Protein 2OPK (pdb70)

B-factor: mean 24.54, std 9.8, range [2.0, 74.23]

Nearest PDB structures (foldseek):
  2opk-assembly2_C  TM=1.002E+00  e=4.837E-19  Cupriavidus pinatubonensis JMP134
  3h8u-assembly1_A  TM=7.681E-01  e=1.129E-04  Klebsiella pneumoniae subsp. pneumoniae MGH 78578
  3h8u-assembly1_B  TM=7.633E-01  e=1.394E-04  Klebsiella pneumoniae subsp. pneumoniae MGH 78578
  7x85-assembly2_C  TM=7.914E-01  e=3.599E-04  Gallus gallus
  5fq0-assembly2_D  TM=7.559E-01  e=2.125E-04  Halomonas sp.

Radius of gyration: 23.21 Å; Cα contacts (8 Å, |Δi|>4): 1175; chains: 4; bounding box: 62×48×64 Å

Organism: Cupriavidus pinatubonensis (strain JMP 134 / LMG 1197) (NCBI:txid264198)

Sequence (429 aa):
DPKHGNLFADVPVGAPDEIFQPLLERKGLKIERIISNGQASSPPGFWYDSPQDEWVVVSGSAGIECEGDTAPRVRPGDWLHVPAHCRHRRVAWTDGGEPTVWLAVHCDADPKHGNLFADVPVGAPDEIFQPLLERKGLKIERIIISNGQASPPGFWYDSPQDEWVVVSGSAGIECEGDTAPRVRPGDWLHVPAHCCRHRVAWTDGGEPTVWLAVHCDAAPKHGNLFADVPVGAPDEIFQPLLERKGLKIERIISNGQASPPGFWYDSPQDEWVVVSGSAGIECEGDTAPRVRPGDWLHVPAHCRHRRVAWTDGGEPTVWLAVHCDADPKHGNLFADVPVGAPDEIFQPLLERKGLKIERIISNGQASPPGFWYDSPQDEWVVVSGSAGIECEGDTAPRVRPGDWLHVPAHCCRHRVAWTDGGEPTVWLAVHCDAA

Solvent-accessible surface area: 19083 Å² total

Foldseek 3Di:
DDDDDDLPPPQDAPDVDKDKAWPDDDVQKTKIKIKDQKDWFPPPDKDAAQWKKKKFQQFKWFKDWPPDPGTDIGHPDIDIQHHGGIMITHITHNPTMTMMIMMTGHD/DDDDDDLPPPADAPDPDKDKDWDDDDVQKTKIKIKDQKDWFDPPDKDAAQWKKKKWQQFWFWKDWPPDPDTDIGHPDMDIGAHGTIMITPITHNPTMTMMIMMTGHSD/DDDDDLPPPADAPDPDKDWAWPDDDVQKTKIKIKDQKDWADPPDKDAAQWKKKKWQQWWWWKDWPPDPGTDIGHPDMDIQHHRGIMITHITHNPTMTMMIMMTGHD/DDDDDDLPPPQDAPDPDKDWAWPDDDVQKTKIKIKDQKDWFPPPDKDAAQWKKKKWQAFKWFKAWPPDPGTDIGHPDIDIQAHGTIMITPITHNPTMTIMIMMTGHGD

InterPro domains:
  IPR011051 RmlC-like cupin domain superfamily [SSF51182] (7-109)
  IPR013096 Cupin 2, conserved barrel [PF07883] (50-106)
  IPR014710 RmlC-like jelly roll fold [G3DSA:2.60.120.10] (18-111)

Secondary structure (DSSP, 8-state):
--EEEETTSS--TT-SS-EEEEEEEETTEEEEEEEESS--PPTT--B--SSEEE---BS-EEEEETT-SS-B--TTEEEEE-TT--EEEEEE-SSS-EEEEEEEE--/--EEEETTTT--TT-SS-EEEEEEEETTEEEEEEEESS--PPTT--B--SSEEE---BS-EEEEETTSSS-B--TTEEEEE-TT--EEEEEE-SSS-EEEEEEEE---/--EEETTSS--TT-SS-EEEEEEEETTEEEEEEEESS--PPTT--B--SSEEE---BS-EEEEETT-SS-B--TTEEEEE-TT--EEEEEE-SSS-EEEEEEEE--/--EEEETTTT--TT-SS-EEEEEEEETTEEEEEEEESS--PPTT--B--SSEEE---BS-EEEEETT-SS-B--TTEEEEE-TT--EEEEEE-SSS-EEEEEEEE---

Structure (mmCIF, N/CA/C/O backbone):
data_2OPK
#
_entry.id   2OPK
#
_cell.length_a   75.580
_cell.length_b   75.580
_cell.length_c   198.870
_cell.angle_alpha   90.000
_cell.angle_beta   90.000
_cell.angle_gamma   90.000
#
_symmetry.space_group_name_H-M   'P 43 21 2'
#
loop_
_entity.id
_entity.type
_entity.pdbx_description
1 polymer 'Hypothetical protein'
2 non-polymer 'UNKNOWN LIGAND'
3 non-polymer GLYCEROL
4 non-polymer 'CHLORIDE ION'
5 water water
#
loop_
_atom_site.group_PDB
_atom_site.id
_atom_site.type_symbol
_atom_site.label_atom_id
_atom_site.label_alt_id
_atom_site.label_comp_id
_atom_site.label_asym_id
_atom_site.label_entity_id
_atom_site.label_seq_id
_atom_site.pdbx_PDB_ins_code
_atom_site.Cartn_x
_atom_site.Cartn_y
_atom_site.Cartn_z
_atom_site.occupancy
_atom_site.B_iso_or_equiv
_atom_site.auth_seq_id
_atom_site.auth_comp_id
_atom_site.auth_asym_id
_atom_site.auth_atom_id
_atom_site.pdbx_PDB_model_num
ATOM 6 N N . ASP A 1 3 ? -1.964 -3.942 72.690 1.00 54.02 2 ASP A N 1
ATOM 7 C CA . ASP A 1 3 ? -0.555 -4.239 73.058 1.00 51.64 2 ASP A CA 1
ATOM 8 C C . ASP A 1 3 ? 0.418 -3.539 72.099 1.00 46.89 2 ASP A C 1
ATOM 9 O O . ASP A 1 3 ? 0.107 -3.392 70.917 1.00 43.02 2 ASP A O 1
ATOM 14 N N . PRO A 1 4 ? 1.606 -3.128 72.592 1.00 44.15 3 PRO A N 1
ATOM 15 C CA . PRO A 1 4 ? 2.577 -2.514 71.669 1.00 41.46 3 PRO A CA 1
ATOM 16 C C . PRO A 1 4 ? 3.271 -3.521 70.718 1.00 38.77 3 PRO A C 1
ATOM 17 O O . PRO A 1 4 ? 3.408 -4.683 71.058 1.00 38.46 3 PRO A O 1
ATOM 21 N N . LYS A 1 5 ? 3.652 -3.060 69.531 1.00 34.75 4 LYS A N 1
ATOM 22 C CA . LYS A 1 5 ? 4.482 -3.831 68.609 1.00 33.32 4 LYS A CA 1
ATOM 23 C C . LYS A 1 5 ? 5.772 -3.066 68.266 1.00 27.96 4 LYS A C 1
ATOM 24 O O . LYS A 1 5 ? 5.835 -1.852 68.330 1.00 21.59 4 LYS A O 1
ATOM 30 N N . HIS A 1 6 ? 6.785 -3.812 67.859 1.00 26.40 5 HIS A N 1
ATOM 31 C CA . HIS A 1 6 ? 8.083 -3.272 67.509 1.00 25.93 5 HIS A CA 1
ATOM 32 C C . HIS A 1 6 ? 8.656 -3.931 66.247 1.00 22.18 5 HIS A C 1
ATOM 33 O O . HIS A 1 6 ? 8.260 -5.017 65.839 1.00 21.61 5 HIS A O 1
ATOM 40 N N . GLY A 1 7 ? 9.588 -3.255 65.621 1.00 18.10 6 GLY A N 1
ATOM 41 C CA . GLY A 1 7 ? 10.270 -3.823 64.504 1.00 19.22 6 GLY A CA 1
ATOM 42 C C . GLY A 1 7 ? 11.520 -3.041 64.208 1.00 18.31 6 GLY A C 1
ATOM 43 O O . GLY A 1 7 ? 11.871 -2.118 64.952 1.00 16.10 6 GLY A O 1
ATOM 44 N N . ASN A 1 8 ? 12.178 -3.435 63.121 1.00 15.05 7 ASN A N 1
ATOM 45 C CA . ASN A 1 8 ? 13.384 -2.819 62.646 1.00 16.61 7 ASN A CA 1
ATOM 46 C C . ASN A 1 8 ? 13.254 -2.671 61.133 1.00 15.88 7 ASN A C 1
ATOM 47 O O . ASN A 1 8 ? 12.947 -3.650 60.444 1.00 19.01 7 ASN A O 1
ATOM 52 N N . LEU A 1 9 ? 13.467 -1.456 60.630 1.00 17.23 8 LEU A N 1
ATOM 53 C CA . LEU A 1 9 ? 13.318 -1.166 59.204 1.00 17.80 8 LEU A CA 1
ATOM 54 C C . LEU A 1 9 ? 14.382 -1.836 58.359 1.00 17.00 8 LEU A C 1
ATOM 55 O O . LEU A 1 9 ? 14.234 -1.917 57.150 1.00 14.21 8 LEU A O 1
ATOM 60 N N . PHE A 1 10 ? 15.474 -2.274 58.988 1.00 16.85 9 PHE A N 1
ATOM 61 C CA . PHE A 1 10 ? 16.536 -2.989 58.290 1.00 17.81 9 PHE A CA 1
ATOM 62 C C . PHE A 1 10 ? 16.432 -4.504 58.348 1.00 16.96 9 PHE A C 1
ATOM 63 O O . PHE A 1 10 ? 17.260 -5.180 57.776 1.00 18.47 9 PHE A O 1
ATOM 71 N N . ALA A 1 11 ? 15.389 -5.018 58.979 1.00 17.36 10 ALA A N 1
ATOM 72 C CA . ALA A 1 11 ? 15.148 -6.450 59.060 1.00 18.13 10 ALA A CA 1
ATOM 73 C C . ALA A 1 11 ? 14.295 -6.909 57.891 1.00 18.68 10 ALA A C 1
ATOM 74 O O . ALA A 1 11 ? 13.406 -6.206 57.458 1.00 17.90 10 ALA A O 1
ATOM 76 N N . ASP A 1 12 ? 14.555 -8.120 57.408 1.00 19.41 11 ASP A N 1
ATOM 77 C CA . ASP A 1 12 ? 13.801 -8.701 56.305 1.00 19.33 11 ASP A CA 1
ATOM 78 C C . ASP A 1 12 ? 13.739 -7.793 55.086 1.00 16.51 11 ASP A C 1
ATOM 79 O O . ASP A 1 12 ? 12.700 -7.599 54.502 1.00 18.06 11 ASP A O 1
ATOM 84 N N . VAL A 1 13 ? 14.868 -7.253 54.705 1.00 16.86 12 VAL A N 1
ATOM 85 C CA . VAL A 1 13 ? 15.003 -6.471 53.473 1.00 20.08 12 VAL A CA 1
ATOM 86 C C . VAL A 1 13 ? 15.315 -7.380 52.270 1.00 22.81 12 VAL A C 1
ATOM 87 O O . VAL A 1 13 ? 16.427 -7.934 52.136 1.00 24.37 12 VAL A O 1
ATOM 91 N N . PRO A 1 14 ? 14.359 -7.530 51.367 1.00 24.43 13 PRO A N 1
ATOM 92 C CA . PRO A 1 14 ? 14.690 -8.383 50.218 1.00 25.88 13 PRO A CA 1
ATOM 93 C C . PRO A 1 14 ? 15.564 -7.696 49.194 1.00 24.13 13 PRO A C 1
ATOM 94 O O . PRO A 1 14 ? 15.057 -6.954 48.353 1.00 26.13 13 PRO A O 1
ATOM 98 N N . VAL A 1 15 ? 16.869 -7.932 49.269 1.00 22.71 14 VAL A N 1
ATOM 99 C CA . VAL A 1 15 ? 17.806 -7.323 48.328 1.00 24.26 14 VAL A CA 1
ATOM 100 C C . VAL A 1 15 ? 17.626 -7.871 46.891 1.00 26.57 14 VAL A C 1
ATOM 101 O O . VAL A 1 15 ? 17.500 -9.065 46.677 1.00 28.59 14 VAL A O 1
ATOM 105 N N . GLY A 1 16 ? 17.660 -6.971 45.915 1.00 27.21 15 GLY A N 1
ATOM 106 C CA . GLY A 1 16 ? 17.411 -7.314 44.507 1.00 26.87 15 GLY A CA 1
ATOM 107 C C . GLY A 1 16 ? 16.001 -7.774 44.143 1.00 25.13 15 GLY A C 1
ATOM 108 O O . GLY A 1 16 ? 15.811 -8.326 43.063 1.00 25.23 15 GLY A O 1
ATOM 109 N N . ALA A 1 17 ? 14.996 -7.569 44.999 1.00 22.01 16 ALA A N 1
ATOM 110 C CA . ALA A 1 17 ? 13.635 -7.925 44.594 1.00 21.13 16 ALA A CA 1
ATOM 111 C C . ALA A 1 17 ? 13.380 -7.179 43.266 1.00 20.09 16 ALA A C 1
ATOM 112 O O . ALA A 1 17 ? 13.839 -6.053 43.118 1.00 20.59 16 ALA A O 1
ATOM 114 N N . PRO A 1 18 ? 12.763 -7.840 42.264 1.00 22.19 17 PRO A N 1
ATOM 115 C CA . PRO A 1 18 ? 12.489 -7.197 40.981 1.00 20.81 17 PRO A CA 1
ATOM 116 C C . PRO A 1 18 ? 11.594 -5.971 41.054 1.00 19.50 17 PRO A C 1
ATOM 117 O O . PRO A 1 18 ? 11.742 -5.071 40.249 1.00 19.67 17 PRO A O 1
ATOM 121 N N . ASP A 1 19 ? 10.632 -5.980 41.968 1.00 17.99 18 ASP A N 1
ATOM 122 C CA . ASP A 1 19 ? 9.682 -4.887 42.098 1.00 18.88 18 ASP A CA 1
ATOM 123 C C . ASP A 1 19 ? 9.718 -4.246 43.498 1.00 18.06 18 ASP A C 1
ATOM 124 O O . ASP A 1 19 ? 10.233 -4.838 44.448 1.00 15.01 18 ASP A O 1
ATOM 129 N N . GLU A 1 20 ? 9.174 -3.032 43.592 1.00 16.69 19 GLU A N 1
ATOM 130 C CA . GLU A 1 20 ? 9.118 -2.328 44.845 1.00 20.79 19 GLU A CA 1
ATOM 131 C C . GLU A 1 20 ? 8.113 -3.017 45.746 1.00 20.57 19 GLU A C 1
ATOM 132 O O . GLU A 1 20 ? 7.048 -3.394 45.271 1.00 20.08 19 GLU A O 1
ATOM 138 N N . ILE A 1 21 ? 8.461 -3.095 47.037 1.00 19.45 20 ILE A N 1
ATOM 139 C CA . ILE A 1 21 ? 7.736 -3.821 48.094 1.00 19.56 20 ILE A CA 1
ATOM 140 C C . ILE A 1 21 ? 7.219 -2.773 49.072 1.00 17.42 20 ILE A C 1
ATOM 141 O O . ILE A 1 21 ? 7.970 -1.921 49.524 1.00 15.78 20 ILE A O 1
ATOM 146 N N . PHE A 1 22 ? 5.952 -2.865 49.439 1.00 15.57 21 PHE A N 1
ATOM 147 C CA . PHE A 1 22 ? 5.351 -1.936 50.377 1.00 14.34 21 PHE A CA 1
ATOM 148 C C . PHE A 1 22 ? 4.830 -2.756 51.552 1.00 15.95 21 PHE A C 1
ATOM 149 O O . PHE A 1 22 ? 4.303 -3.832 51.347 1.00 15.87 21 PHE A O 1
ATOM 157 N N . GLN A 1 23 ? 5.021 -2.273 52.770 1.00 14.59 22 GLN A N 1
ATOM 158 C CA . GLN A 1 23 ? 4.566 -2.955 53.980 1.00 17.95 22 GLN A CA 1
ATOM 159 C C . GLN A 1 23 ? 4.113 -1.957 55.035 1.00 17.51 22 GLN A C 1
ATOM 160 O O . GLN A 1 23 ? 4.906 -1.122 55.495 1.00 15.56 22 GLN A O 1
ATOM 166 N N . PRO A 1 24 ? 2.826 -2.019 55.385 1.00 18.82 23 PRO A N 1
ATOM 167 C CA . PRO A 1 24 ? 2.296 -1.098 56.391 1.00 18.58 23 PRO A CA 1
ATOM 168 C C . PRO A 1 24 ? 2.798 -1.393 57.793 1.00 17.83 23 PRO A C 1
ATOM 169 O O . PRO A 1 24 ? 2.789 -2.563 58.229 1.00 21.26 23 PRO A O 1
ATOM 173 N N . LEU A 1 25 ? 3.214 -0.341 58.483 1.00 16.29 24 LEU A N 1
ATOM 174 C CA . LEU A 1 25 ? 3.629 -0.417 59.883 1.00 14.75 24 LEU A CA 1
ATOM 175 C C . LEU A 1 25 ? 2.469 0.014 60.808 1.00 17.01 24 LEU A C 1
ATOM 176 O O . LEU A 1 25 ? 2.307 -0.534 61.894 1.00 17.30 24 LEU A O 1
ATOM 181 N N . LEU A 1 26 ? 1.697 1.016 60.394 1.00 18.17 25 LEU A N 1
ATOM 182 C CA . LEU A 1 26 ? 0.517 1.430 61.152 1.00 18.20 25 LEU A CA 1
ATOM 183 C C . LEU A 1 26 ? -0.583 1.942 60.223 1.00 18.08 25 LEU A C 1
ATOM 184 O O . LEU A 1 26 ? -0.326 2.719 59.298 1.00 16.89 25 LEU A O 1
ATOM 189 N N . GLU A 1 27 ? -1.812 1.513 60.489 1.00 18.18 26 GLU A N 1
ATOM 190 C CA . GLU A 1 27 ? -2.962 1.967 59.761 1.00 20.54 26 GLU A CA 1
ATOM 191 C C . GLU A 1 27 ? -4.049 2.395 60.738 1.00 21.62 26 GLU A C 1
ATOM 192 O O . GLU A 1 27 ? -4.441 1.625 61.606 1.00 18.92 26 GLU A O 1
ATOM 198 N N . ARG A 1 28 ? -4.490 3.643 60.615 1.00 24.36 27 ARG A N 1
ATOM 199 C CA . ARG A 1 28 ? -5.605 4.183 61.410 1.00 27.89 27 ARG A CA 1
ATOM 200 C C . ARG A 1 28 ? -6.469 4.985 60.454 1.00 29.92 27 ARG A C 1
ATOM 201 O O . ARG A 1 28 ? -6.098 5.162 59.298 1.00 32.15 27 ARG A O 1
ATOM 209 N N . LYS A 1 29 ? -7.632 5.438 60.901 1.00 32.63 28 LYS A N 1
ATOM 210 C CA . LYS A 1 29 ? -8.495 6.286 60.068 1.00 33.91 28 LYS A CA 1
ATOM 211 C C . LYS A 1 29 ? -7.714 7.470 59.539 1.00 33.26 28 LYS A C 1
ATOM 212 O O . LYS A 1 29 ? -7.175 8.284 60.311 1.00 34.84 28 LYS A O 1
ATOM 214 N N . GLY A 1 30 ? -7.619 7.520 58.211 1.00 32.26 29 GLY A N 1
ATOM 215 C CA . GLY A 1 30 ? -6.939 8.594 57.507 1.00 31.50 29 GLY A CA 1
ATOM 216 C C . GLY A 1 30 ? -5.443 8.616 57.694 1.00 29.31 29 GLY A C 1
ATOM 217 O O . GLY A 1 30 ? -4.835 9.685 57.564 1.00 29.49 29 GLY A O 1
ATOM 218 N N . LEU A 1 31 ? -4.854 7.458 58.018 1.00 24.31 30 LEU A N 1
ATOM 219 C CA . LEU A 1 31 ? -3.412 7.393 58.285 1.00 23.20 30 LEU A CA 1
ATOM 220 C C . LEU A 1 31 ? -2.779 6.068 57.928 1.00 20.18 30 LEU A C 1
ATOM 221 O O . LEU A 1 31 ? -3.274 5.029 58.337 1.00 22.36 30 LEU A O 1
ATOM 226 N N . LYS A 1 32 ? -1.655 6.112 57.210 1.00 17.97 31 LYS A N 1
ATOM 227 C CA . LYS A 1 32 ? -0.879 4.921 56.941 1.00 18.33 31 LYS A CA 1
ATOM 228 C C . LYS A 1 32 ? 0.594 5.258 57.043 1.00 16.09 31 LYS A C 1
ATOM 229 O O . LYS A 1 32 ? 1.078 6.159 56.354 1.00 15.65 31 LYS A O 1
ATOM 235 N N . ILE A 1 33 ? 1.293 4.547 57.919 1.00 14.21 32 ILE A N 1
ATOM 236 C CA . ILE A 1 33 ? 2.736 4.586 57.949 1.00 13.86 32 ILE A CA 1
ATOM 237 C C . ILE A 1 33 ? 3.172 3.303 57.262 1.00 13.04 32 ILE A C 1
ATOM 238 O O . ILE A 1 33 ? 2.700 2.227 57.614 1.00 13.48 32 ILE A O 1
ATOM 243 N N . GLU A 1 34 ? 4.136 3.386 56.351 1.00 14.37 33 GLU A N 1
ATOM 244 C CA . GLU A 1 34 ? 4.616 2.195 55.704 1.00 15.54 33 GLU A CA 1
ATOM 245 C C . GLU A 1 34 ? 6.110 2.172 55.411 1.00 14.72 33 GLU A C 1
ATOM 246 O O . GLU A 1 34 ? 6.732 3.233 55.194 1.00 12.72 33 GLU A O 1
ATOM 252 N N . ARG A 1 35 ? 6.661 0.956 55.309 1.00 11.84 34 ARG A N 1
ATOM 253 C CA . ARG A 1 35 ? 8.026 0.824 54.802 1.00 13.03 34 ARG A CA 1
ATOM 254 C C . ARG A 1 35 ? 7.958 0.509 53.322 1.00 13.65 34 ARG A C 1
ATOM 255 O O . ARG A 1 35 ? 7.128 -0.262 52.893 1.00 12.54 34 ARG A O 1
ATOM 263 N N . ILE A 1 36 ? 8.839 1.124 52.544 1.00 14.93 35 ILE A N 1
ATOM 264 C CA . ILE A 1 36 ? 8.996 0.821 51.119 1.00 15.35 35 ILE A CA 1
ATOM 265 C C . ILE A 1 36 ? 10.416 0.332 50.884 1.00 15.04 35 ILE A C 1
ATOM 266 O O . ILE A 1 36 ? 11.372 0.978 51.354 1.00 13.92 35 ILE A O 1
ATOM 271 N N . ILE A 1 37 ? 10.574 -0.771 50.141 1.00 13.49 36 ILE A N 1
ATOM 272 C CA . ILE A 1 37 ? 11.911 -1.211 49.708 1.00 12.49 36 ILE A CA 1
ATOM 273 C C . ILE A 1 37 ? 12.062 -1.102 48.189 1.00 14.06 36 ILE A C 1
ATOM 274 O O . ILE A 1 37 ? 11.354 -1.780 47.435 1.00 13.08 36 ILE A O 1
ATOM 279 N N . SER A 1 38 ? 13.007 -0.277 47.734 1.00 16.00 37 SER A N 1
ATOM 280 C CA . SER A 1 38 ? 13.333 -0.189 46.297 1.00 15.26 37 SER A CA 1
ATOM 281 C C . SER A 1 38 ? 14.649 -0.893 46.061 1.00 15.60 37 SER A C 1
ATOM 282 O O . SER A 1 38 ? 15.451 -0.986 46.971 1.00 13.64 37 SER A O 1
ATOM 285 N N . ASN A 1 39 ? 14.860 -1.408 44.851 1.00 15.82 38 ASN A N 1
ATOM 286 C CA . ASN A 1 39 ? 16.130 -1.992 44.459 1.00 15.75 38 ASN A CA 1
ATOM 287 C C . ASN A 1 39 ? 16.421 -1.527 43.027 1.00 18.69 38 ASN A C 1
ATOM 288 O O . ASN A 1 39 ? 16.537 -2.344 42.096 1.00 17.42 38 ASN A O 1
ATOM 293 N N . GLY A 1 40 ? 16.480 -0.211 42.854 1.00 18.18 39 GLY A N 1
ATOM 294 C CA . GLY A 1 40 ? 16.860 0.394 41.577 1.00 17.98 39 GLY A CA 1
ATOM 295 C C . GLY A 1 40 ? 15.741 0.705 40.608 1.00 18.29 39 GLY A C 1
ATOM 296 O O . GLY A 1 40 ? 16.025 1.140 39.495 1.00 18.27 39 GLY A O 1
ATOM 297 N N . GLN A 1 41 ? 14.495 0.509 41.029 1.00 17.84 40 GLN A N 1
ATOM 298 C CA . GLN A 1 41 ? 13.356 0.774 40.177 1.00 18.90 40 GLN A CA 1
ATOM 299 C C . GLN A 1 41 ? 13.041 2.254 40.180 1.00 20.82 40 GLN A C 1
ATOM 300 O O . GLN A 1 41 ? 13.408 2.989 41.097 1.00 19.54 40 GLN A O 1
ATOM 306 N N . ALA A 1 42 ? 12.361 2.673 39.122 1.00 22.20 41 ALA A N 1
ATOM 307 C CA . ALA A 1 42 ? 11.959 4.058 38.933 1.00 21.96 41 ALA A CA 1
ATOM 308 C C . ALA A 1 42 ? 10.528 4.071 38.420 1.00 23.80 41 ALA A C 1
ATOM 309 O O . ALA A 1 42 ? 10.033 3.054 37.929 1.00 23.43 41 ALA A O 1
ATOM 311 N N A SER A 1 43 ? 9.857 5.214 38.541 0.50 23.36 42 SER A N 1
ATOM 312 N N B SER A 1 43 ? 9.857 5.214 38.541 0.50 23.36 42 SER A N 1
ATOM 313 C CA A SER A 1 43 ? 8.518 5.357 37.979 0.50 24.48 42 SER A CA 1
ATOM 314 C CA B SER A 1 43 ? 8.518 5.357 37.979 0.50 24.48 42 SER A CA 1
ATOM 315 C C A SER A 1 43 ? 8.620 5.198 36.452 0.50 24.62 42 SER A C 1
ATOM 316 C C B SER A 1 43 ? 8.620 5.198 36.452 0.50 24.62 42 SER A C 1
ATOM 317 O O A SER A 1 43 ? 9.534 5.762 35.840 0.50 22.92 42 SER A O 1
ATOM 318 O O B SER A 1 43 ? 9.534 5.762 35.840 0.50 22.92 42 SER A O 1
ATOM 323 N N . PRO A 1 44 ? 7.690 4.442 35.833 1.00 25.90 43 PRO A N 1
ATOM 324 C CA . PRO A 1 44 ? 7.770 4.263 34.373 1.00 28.77 43 PRO A CA 1
ATOM 325 C C . PRO A 1 44 ? 7.553 5.554 33.611 1.00 30.05 43 PRO A C 1
ATOM 326 O O . PRO A 1 44 ? 6.951 6.476 34.147 1.00 30.16 43 PRO A O 1
ATOM 330 N N . PRO A 1 45 ? 8.033 5.626 32.353 1.00 33.20 44 PRO A N 1
ATOM 331 C CA . PRO A 1 45 ? 7.854 6.848 31.549 1.00 32.37 44 PRO A CA 1
ATOM 332 C C . PRO A 1 45 ? 6.402 7.367 31.511 1.00 31.44 44 PRO A C 1
ATOM 333 O O . PRO A 1 45 ? 5.457 6.598 31.296 1.00 33.58 44 PRO A O 1
ATOM 337 N N . GLY A 1 46 ? 6.246 8.658 31.788 1.00 30.81 45 GLY A N 1
ATOM 338 C CA . GLY A 1 46 ? 4.925 9.301 31.790 1.00 32.89 45 GLY A CA 1
ATOM 339 C C . GLY A 1 46 ? 4.051 9.085 33.015 1.00 31.69 45 GLY A C 1
ATOM 340 O O . GLY A 1 46 ? 2.946 9.627 33.068 1.00 32.49 45 GLY A O 1
ATOM 341 N N . PHE A 1 47 ? 4.530 8.315 33.999 1.00 29.89 46 PHE A N 1
ATOM 342 C CA . PHE A 1 47 ? 3.780 8.072 35.229 1.00 25.98 46 PHE A CA 1
ATOM 343 C C . PHE A 1 47 ? 3.960 9.207 36.226 1.00 24.34 46 PHE A C 1
ATOM 344 O O . PHE A 1 47 ? 5.061 9.676 36.460 1.00 26.04 46 PHE A O 1
ATOM 352 N N . TRP A 1 48 ? 2.854 9.643 36.810 1.00 24.54 47 TRP A N 1
ATOM 353 C CA . TRP A 1 48 ? 2.841 10.598 37.908 1.00 24.83 47 TRP A CA 1
ATOM 354 C C . TRP A 1 48 ? 1.885 10.064 38.958 1.00 23.80 47 TRP A C 1
ATOM 355 O O . TRP A 1 48 ? 0.824 9.558 38.613 1.00 24.11 47 TRP A O 1
ATOM 366 N N . TYR A 1 49 ? 2.307 10.102 40.222 1.00 22.28 48 TYR A N 1
ATOM 367 C CA . TYR A 1 49 ? 1.424 9.858 41.350 1.00 20.75 48 TYR A CA 1
ATOM 368 C C . TYR A 1 49 ? 0.578 11.135 41.544 1.00 20.81 48 TYR A C 1
ATOM 369 O O . TYR A 1 49 ? 1.042 12.256 41.311 1.00 19.52 48 TYR A O 1
ATOM 378 N N . ASP A 1 50 ? -0.651 10.952 41.996 1.00 21.63 49 ASP A N 1
ATOM 379 C CA . ASP A 1 50 ? -1.532 12.044 42.279 1.00 24.89 49 ASP A CA 1
ATOM 380 C C . ASP A 1 50 ? -2.507 11.547 43.322 1.00 25.72 49 ASP A C 1
ATOM 381 O O . ASP A 1 50 ? -3.403 10.767 43.000 1.00 26.35 49 ASP A O 1
ATOM 386 N N . SER A 1 51 ? -2.323 11.980 44.575 1.00 25.19 50 SER A N 1
ATOM 387 C CA . SER A 1 51 ? -3.097 11.445 45.694 1.00 23.94 50 SER A CA 1
ATOM 388 C C . SER A 1 51 ? -3.992 12.474 46.365 1.00 23.91 50 SER A C 1
ATOM 389 O O . SER A 1 51 ? -3.603 13.630 46.504 1.00 26.26 50 SER A O 1
ATOM 392 N N . PRO A 1 52 ? -5.191 12.051 46.815 1.00 24.45 51 PRO A N 1
ATOM 393 C CA . PRO A 1 52 ? -6.034 12.935 47.611 1.00 26.05 51 PRO A CA 1
ATOM 394 C C . PRO A 1 52 ? -5.495 13.103 49.040 1.00 26.13 51 PRO A C 1
ATOM 395 O O . PRO A 1 52 ? -6.068 13.863 49.829 1.00 25.63 51 PRO A O 1
ATOM 399 N N . GLN A 1 53 ? -4.443 12.350 49.384 1.00 24.60 52 GLN A N 1
ATOM 400 C CA . GLN A 1 53 ? -3.767 12.475 50.681 1.00 23.09 52 GLN A CA 1
ATOM 401 C C . GLN A 1 53 ? -2.433 13.193 50.571 1.00 21.38 52 GLN A C 1
ATOM 402 O O . GLN A 1 53 ? -1.768 13.191 49.523 1.00 20.70 52 GLN A O 1
ATOM 408 N N . ASP A 1 54 ? -2.040 13.832 51.672 1.00 21.04 53 ASP A N 1
ATOM 409 C CA . ASP A 1 54 ? -0.666 14.323 51.761 1.00 21.33 53 ASP A CA 1
ATOM 410 C C . ASP A 1 54 ? 0.240 13.105 51.971 1.00 20.64 53 ASP A C 1
ATOM 411 O O . ASP A 1 54 ? -0.202 12.101 52.529 1.00 19.62 53 ASP A O 1
ATOM 416 N N . GLU A 1 55 ? 1.484 13.199 51.522 1.00 19.25 54 GLU A N 1
ATOM 417 C CA . GLU A 1 55 ? 2.488 12.188 51.831 1.00 20.59 54 GLU A CA 1
ATOM 418 C C . GLU A 1 55 ? 3.754 12.852 52.388 1.00 19.91 54 GLU A C 1
ATOM 419 O O . GLU A 1 55 ? 4.206 13.874 51.867 1.00 20.72 54 GLU A O 1
ATOM 425 N N . TRP A 1 56 ? 4.312 12.251 53.438 1.00 16.37 55 TRP A N 1
ATOM 426 C CA . TRP A 1 56 ? 5.555 12.681 54.001 1.00 14.87 55 TRP A CA 1
ATOM 427 C C . TRP A 1 56 ? 6.433 11.449 53.848 1.00 14.02 55 TRP A C 1
ATOM 428 O O . TRP A 1 56 ? 6.094 10.360 54.300 1.00 14.27 55 TRP A O 1
ATOM 439 N N . VAL A 1 57 ? 7.553 11.592 53.178 1.00 14.25 56 VAL A N 1
ATOM 440 C CA . VAL A 1 57 ? 8.401 10.424 52.913 1.00 14.55 56 VAL A CA 1
ATOM 441 C C . VAL A 1 57 ? 9.867 10.784 53.097 1.00 16.96 56 VAL A C 1
ATOM 442 O O . VAL A 1 57 ? 10.276 11.888 52.744 1.00 13.18 56 VAL A O 1
ATOM 454 N N . VAL A 1 59 ? 14.051 9.018 52.964 1.00 15.64 58 VAL A N 1
ATOM 455 C CA . VAL A 1 59 ? 15.016 7.958 52.653 1.00 15.75 58 VAL A CA 1
ATOM 456 C C . VAL A 1 59 ? 15.735 7.643 53.971 1.00 16.10 58 VAL A C 1
ATOM 457 O O . VAL A 1 59 ? 16.290 8.509 54.577 1.00 13.84 58 VAL A O 1
ATOM 461 N N . VAL A 1 60 ? 15.668 6.392 54.418 1.00 16.69 59 VAL A N 1
ATOM 462 C CA . VAL A 1 60 ? 16.363 5.929 55.624 1.00 16.35 59 VAL A CA 1
ATOM 463 C C . VAL A 1 60 ? 17.718 5.314 55.246 1.00 16.67 59 VAL A C 1
ATOM 464 O O . VAL A 1 60 ? 18.691 5.447 55.972 1.00 17.73 59 VAL A O 1
ATOM 468 N N . SER A 1 61 ? 17.755 4.642 54.097 1.00 12.90 60 SER A N 1
ATOM 469 C CA . SER A 1 61 ? 18.958 4.061 53.559 1.00 13.31 60 SER A CA 1
ATOM 470 C C . SER A 1 61 ? 18.873 4.052 52.026 1.00 14.18 60 SER A C 1
ATOM 471 O O . SER A 1 61 ? 17.776 4.019 51.460 1.00 13.49 60 SER A O 1
ATOM 474 N N . GLY A 1 62 ? 20.035 4.105 51.384 1.00 12.75 61 GLY A N 1
ATOM 475 C CA . GLY A 1 62 ? 20.158 4.192 49.945 1.00 13.34 61 GLY A CA 1
ATOM 476 C C . GLY A 1 62 ? 20.100 5.628 49.438 1.00 13.83 61 GLY A C 1
ATOM 477 O O . GLY A 1 62 ? 20.527 6.560 50.107 1.00 14.66 61 GLY A O 1
ATOM 478 N N . SER A 1 63 ? 19.525 5.808 48.256 1.00 14.59 62 SER A N 1
ATOM 479 C CA . SER A 1 63 ? 19.385 7.133 47.652 1.00 14.54 62 SER A CA 1
ATOM 480 C C . SER A 1 63 ? 18.344 7.112 46.530 1.00 16.35 62 SER A C 1
ATOM 481 O O . SER A 1 63 ? 18.036 6.061 45.984 1.00 14.40 62 SER A O 1
ATOM 484 N N . ALA A 1 64 ? 17.795 8.272 46.212 1.00 14.48 63 ALA A N 1
ATOM 485 C CA . ALA A 1 64 ? 16.800 8.356 45.159 1.00 14.73 63 ALA A CA 1
ATOM 486 C C . ALA A 1 64 ? 16.680 9.754 44.630 1.00 16.38 63 ALA A C 1
ATOM 487 O O . ALA A 1 64 ? 17.159 10.720 45.242 1.00 16.86 63 ALA A O 1
ATOM 489 N N . GLY A 1 65 ? 16.017 9.854 43.481 1.00 17.77 64 GLY A N 1
ATOM 490 C CA . GLY A 1 65 ? 15.612 11.150 42.970 1.00 16.01 64 GLY A CA 1
ATOM 491 C C . GLY A 1 65 ? 14.119 11.201 42.835 1.00 18.21 64 GLY A C 1
ATOM 492 O O . GLY A 1 65 ? 13.503 10.312 42.266 1.00 19.70 64 GLY A O 1
ATOM 493 N N . ILE A 1 66 ? 13.529 12.252 43.368 1.00 18.42 65 ILE A N 1
ATOM 494 C CA . ILE A 1 66 ? 12.120 12.494 43.201 1.00 19.34 65 ILE A CA 1
ATOM 495 C C . ILE A 1 66 ? 11.948 13.800 42.418 1.00 20.66 65 ILE A C 1
ATOM 496 O O . ILE A 1 66 ? 12.621 14.789 42.664 1.00 21.14 65 ILE A O 1
ATOM 501 N N . GLU A 1 67 ? 10.987 13.782 41.517 1.00 22.08 66 GLU A N 1
ATOM 502 C CA . GLU A 1 67 ? 10.700 14.889 40.655 1.00 24.77 66 GLU A CA 1
ATOM 503 C C . GLU A 1 67 ? 9.241 15.242 40.875 1.00 24.63 66 GLU A C 1
ATOM 504 O O . GLU A 1 67 ? 8.351 14.404 40.692 1.00 26.42 66 GLU A O 1
ATOM 510 N N . CYS A 1 68 ? 9.002 16.453 41.381 1.00 26.86 67 CYS A N 1
ATOM 511 C CA . CYS A 1 68 ? 7.647 17.002 41.511 1.00 27.80 67 CYS A CA 1
ATOM 512 C C . CYS A 1 68 ? 7.346 17.726 40.223 1.00 29.61 67 CYS A C 1
ATOM 513 O O . CYS A 1 68 ? 8.266 18.255 39.584 1.00 27.46 67 CYS A O 1
ATOM 516 N N . GLU A 1 69 ? 6.083 17.708 39.810 1.00 33.84 68 GLU A N 1
ATOM 517 C CA . GLU A 1 69 ? 5.702 18.339 38.542 1.00 40.27 68 GLU A CA 1
ATOM 518 C C . GLU A 1 69 ? 6.108 19.801 38.575 1.00 38.85 68 GLU A C 1
ATOM 519 O O . GLU A 1 69 ? 5.828 20.491 39.541 1.00 38.85 68 GLU A O 1
ATOM 525 N N . GLY A 1 70 ? 6.803 20.247 37.536 1.00 40.54 69 GLY A N 1
ATOM 526 C CA . GLY A 1 70 ? 7.354 21.589 37.503 1.00 42.55 69 GLY A CA 1
ATOM 527 C C . GLY A 1 70 ? 8.850 21.642 37.764 1.00 42.92 69 GLY A C 1
ATOM 528 O O . GLY A 1 70 ? 9.517 22.545 37.280 1.00 44.72 69 GLY A O 1
ATOM 529 N N . ASP A 1 71 ? 9.385 20.672 38.510 1.00 41.73 70 ASP A N 1
ATOM 530 C CA . ASP A 1 71 ? 10.810 20.620 38.821 1.00 39.90 70 ASP A CA 1
ATOM 531 C C . ASP A 1 71 ? 11.632 20.567 37.559 1.00 37.79 70 ASP A C 1
ATOM 532 O O . ASP A 1 71 ? 11.279 19.875 36.627 1.00 36.52 70 ASP A O 1
ATOM 537 N N . THR A 1 72 ? 12.764 21.261 37.566 1.00 38.71 71 THR A N 1
ATOM 538 C CA . THR A 1 72 ? 13.688 21.290 36.426 1.00 37.29 71 THR A CA 1
ATOM 539 C C . THR A 1 72 ? 14.692 20.114 36.482 1.00 36.00 71 THR A C 1
ATOM 540 O O . THR A 1 72 ? 15.314 19.765 35.479 1.00 32.53 71 THR A O 1
ATOM 544 N N . ALA A 1 73 ? 14.841 19.518 37.668 1.00 32.34 72 ALA A N 1
ATOM 545 C CA . ALA A 1 73 ? 15.668 18.332 37.872 1.00 30.18 72 ALA A CA 1
ATOM 546 C C . ALA A 1 73 ? 15.141 17.532 39.063 1.00 27.84 72 ALA A C 1
ATOM 547 O O . ALA A 1 73 ? 14.413 18.076 39.908 1.00 25.97 72 ALA A O 1
ATOM 549 N N . PRO A 1 74 ? 15.482 16.229 39.121 1.00 25.85 73 PRO A N 1
ATOM 550 C CA . PRO A 1 74 ? 15.090 15.467 40.288 1.00 24.26 73 PRO A CA 1
ATOM 551 C C . PRO A 1 74 ? 15.759 15.973 41.566 1.00 22.31 73 PRO A C 1
ATOM 552 O O . PRO A 1 74 ? 16.902 16.399 41.546 1.00 23.80 73 PRO A O 1
ATOM 556 N N . ARG A 1 75 ? 15.015 15.936 42.654 1.00 24.13 74 ARG A N 1
ATOM 557 C CA . ARG A 1 75 ? 15.514 16.228 43.976 1.00 23.99 74 ARG A CA 1
ATOM 558 C C . ARG A 1 75 ? 16.231 14.984 44.504 1.00 23.39 74 ARG A C 1
ATOM 559 O O . ARG A 1 75 ? 15.618 13.951 44.733 1.00 23.12 74 ARG A O 1
ATOM 567 N N . VAL A 1 76 ? 17.535 15.101 44.701 1.00 21.52 75 VAL A N 1
ATOM 568 C CA . VAL A 1 76 ? 18.370 14.022 45.189 1.00 21.15 75 VAL A CA 1
ATOM 569 C C . VAL A 1 76 ? 18.157 13.831 46.706 1.00 20.18 75 VAL A C 1
ATOM 570 O O . VAL A 1 76 ? 18.332 14.746 47.485 1.00 19.71 75 VAL A O 1
ATOM 582 N N . ARG A 1 78 ? 19.080 11.542 50.144 1.00 18.10 77 ARG A N 1
ATOM 583 C CA . ARG A 1 78 ? 20.011 10.645 50.826 1.00 16.60 77 ARG A CA 1
ATOM 584 C C . ARG A 1 78 ? 19.487 10.358 52.201 1.00 14.93 77 ARG A C 1
ATOM 585 O O . ARG A 1 78 ? 18.452 10.921 52.580 1.00 14.77 77 ARG A O 1
ATOM 593 N N . PRO A 1 79 ? 20.161 9.454 52.951 1.00 16.46 78 PRO A N 1
ATOM 594 C CA . PRO A 1 79 ? 19.625 9.175 54.282 1.00 14.61 78 PRO A CA 1
ATOM 595 C C . PRO A 1 79 ? 19.349 10.402 55.154 1.00 16.11 78 PRO A C 1
ATOM 596 O O . PRO A 1 79 ? 20.184 11.298 55.320 1.00 15.29 78 PRO A O 1
ATOM 600 N N . GLY A 1 80 ? 18.146 10.438 55.696 1.00 15.88 79 GLY A N 1
ATOM 601 C CA . GLY A 1 80 ? 17.711 11.540 56.531 1.00 15.79 79 GLY A CA 1
ATOM 602 C C . GLY A 1 80 ? 16.878 12.558 55.796 1.00 14.42 79 GLY A C 1
ATOM 603 O O . GLY A 1 80 ? 16.136 13.294 56.417 1.00 13.04 79 GLY A O 1
ATOM 604 N N . ASP A 1 81 ? 16.994 12.594 54.471 1.00 15.61 80 ASP A N 1
ATOM 605 C CA . ASP A 1 81 ? 16.187 13.514 53.664 1.00 14.67 80 ASP A CA 1
ATOM 606 C C . ASP A 1 81 ? 14.714 13.127 53.588 1.00 14.18 80 ASP A C 1
ATOM 607 O O . ASP A 1 81 ? 14.380 12.007 53.302 1.00 11.56 80 ASP A O 1
ATOM 612 N N . TRP A 1 82 ? 13.862 14.114 53.823 1.00 14.83 81 TRP A N 1
ATOM 613 C CA . TRP A 1 82 ? 12.435 13.960 53.756 1.00 17.40 81 TRP A CA 1
ATOM 614 C C . TRP A 1 82 ? 11.809 15.025 52.884 1.00 16.85 81 TRP A C 1
ATOM 615 O O . TRP A 1 82 ? 12.411 16.068 52.601 1.00 15.37 81 TRP A O 1
ATOM 626 N N . LEU A 1 83 ? 10.584 14.741 52.483 1.00 17.57 82 LEU A N 1
ATOM 627 C CA . LEU A 1 83 ? 9.858 15.563 51.548 1.00 18.44 82 LEU A CA 1
ATOM 628 C C . LEU A 1 83 ? 8.393 15.403 51.880 1.00 19.17 82 LEU A C 1
ATOM 629 O O . LEU A 1 83 ? 7.913 14.272 52.049 1.00 17.62 82 LEU A O 1
ATOM 634 N N . HIS A 1 84 ? 7.692 16.534 51.972 1.00 18.14 83 HIS A N 1
ATOM 635 C CA . HIS A 1 84 ? 6.248 16.553 52.152 1.00 19.93 83 HIS A CA 1
ATOM 636 C C . HIS A 1 84 ? 5.624 16.887 50.805 1.00 20.54 83 HIS A C 1
ATOM 637 O O . HIS A 1 84 ? 5.927 17.927 50.204 1.00 20.55 83 HIS A O 1
ATOM 644 N N . VAL A 1 85 ? 4.791 15.970 50.323 1.00 19.16 84 VAL A N 1
ATOM 645 C CA . VAL A 1 85 ? 4.124 16.092 49.054 1.00 19.39 84 VAL A CA 1
ATOM 646 C C . VAL A 1 85 ? 2.637 16.350 49.342 1.00 20.99 84 VAL A C 1
ATOM 647 O O . VAL A 1 85 ? 1.890 15.445 49.735 1.00 20.73 84 VAL A O 1
ATOM 651 N N . PRO A 1 86 ? 2.201 17.596 49.170 1.00 21.19 85 PRO A N 1
ATOM 652 C CA . PRO A 1 86 ? 0.820 17.879 49.443 1.00 22.20 85 PRO A CA 1
ATOM 653 C C . PRO A 1 86 ? -0.142 17.129 48.521 1.00 20.79 85 PRO A C 1
ATOM 654 O O . PRO A 1 86 ? 0.211 16.804 47.405 1.00 20.89 85 PRO A O 1
ATOM 658 N N . ALA A 1 87 ? -1.344 16.859 49.016 1.00 23.69 86 ALA A N 1
ATOM 659 C CA . ALA A 1 87 ? -2.409 16.217 48.228 1.00 23.98 86 ALA A CA 1
ATOM 660 C C . ALA A 1 87 ? -2.513 16.836 46.842 1.00 24.75 86 ALA A C 1
ATOM 661 O O . ALA A 1 87 ? -2.454 18.063 46.706 1.00 25.53 86 ALA A O 1
ATOM 663 N N . HIS A 1 88 ? -2.589 15.991 45.819 1.00 25.09 87 HIS A N 1
ATOM 664 C CA . HIS A 1 88 ? -2.746 16.451 44.413 1.00 28.51 87 HIS A CA 1
ATOM 665 C C . HIS A 1 88 ? -1.534 17.117 43.784 1.00 29.05 87 HIS A C 1
ATOM 666 O O . HIS A 1 88 ? -1.607 17.565 42.648 1.00 30.55 87 HIS A O 1
ATOM 673 N N . CYS A 1 89 ? -0.420 17.171 44.510 1.00 31.78 88 CYS A N 1
ATOM 674 C CA . CYS A 1 89 ? 0.859 17.546 43.920 1.00 30.27 88 CYS A CA 1
ATOM 675 C C . CYS A 1 89 ? 1.386 16.306 43.208 1.00 27.87 88 CYS A C 1
ATOM 676 O O . CYS A 1 89 ? 1.643 15.314 43.837 1.00 30.17 88 CYS A O 1
ATOM 679 N N . ARG A 1 90 ? 1.516 16.361 41.891 1.00 28.73 89 ARG A N 1
ATOM 680 C CA . ARG A 1 90 ? 1.985 15.248 41.091 1.00 29.25 89 ARG A CA 1
ATOM 681 C C . ARG A 1 90 ? 3.511 15.060 41.203 1.00 28.60 89 ARG A C 1
ATOM 682 O O . ARG A 1 90 ? 4.270 16.030 41.166 1.00 26.20 89 ARG A O 1
ATOM 690 N N . HIS A 1 91 ? 3.958 13.810 41.326 1.00 25.35 90 HIS A N 1
ATOM 691 C CA . HIS A 1 91 ? 5.368 13.520 41.483 1.00 23.39 90 HIS A CA 1
ATOM 692 C C . HIS A 1 91 ? 5.676 12.131 41.002 1.00 23.02 90 HIS A C 1
ATOM 693 O O . HIS A 1 91 ? 4.779 11.313 40.741 1.00 21.90 90 HIS A O 1
ATOM 700 N N . ARG A 1 92 ? 6.967 11.866 40.854 1.00 22.48 91 ARG A N 1
ATOM 701 C CA A ARG A 1 92 ? 7.409 10.551 40.411 0.50 21.48 91 ARG A CA 1
ATOM 702 C CA B ARG A 1 92 ? 7.434 10.575 40.353 0.50 22.03 91 ARG A CA 1
ATOM 703 C C . ARG A 1 92 ? 8.801 10.273 40.930 1.00 19.41 91 ARG A C 1
ATOM 704 O O . ARG A 1 92 ? 9.482 11.183 41.409 1.00 19.75 91 ARG A O 1
ATOM 719 N N . VAL A 1 93 ? 9.200 9.008 40.851 1.00 20.54 92 VAL A N 1
ATOM 720 C CA . VAL A 1 93 ? 10.530 8.574 41.277 1.00 19.03 92 VAL A CA 1
ATOM 721 C C . VAL A 1 93 ? 11.356 8.514 40.010 1.00 19.58 92 VAL A C 1
ATOM 722 O O . VAL A 1 93 ? 11.124 7.669 39.162 1.00 18.73 92 VAL A O 1
ATOM 726 N N . ALA A 1 94 ? 12.312 9.423 39.861 1.00 18.64 93 ALA A N 1
ATOM 727 C CA . ALA A 1 94 ? 13.162 9.425 38.690 1.00 17.78 93 ALA A CA 1
ATOM 728 C C . ALA A 1 94 ? 14.204 8.288 38.714 1.00 19.02 93 ALA A C 1
ATOM 729 O O . ALA A 1 94 ? 14.604 7.772 37.664 1.00 19.03 93 ALA A O 1
ATOM 731 N N . TRP A 1 95 ? 14.695 7.954 39.907 1.00 16.75 94 TRP A N 1
ATOM 732 C CA . TRP A 1 95 ? 15.639 6.875 40.067 1.00 17.07 94 TRP A CA 1
ATOM 733 C C . TRP A 1 95 ? 15.760 6.478 41.539 1.00 18.25 94 TRP A C 1
ATOM 734 O O . TRP A 1 95 ? 15.414 7.272 42.435 1.00 17.34 94 TRP A O 1
ATOM 745 N N . THR A 1 96 ? 16.216 5.239 41.757 1.00 16.58 95 THR A N 1
ATOM 746 C CA . THR A 1 96 ? 16.599 4.765 43.074 1.00 16.11 95 THR A CA 1
ATOM 747 C C . THR A 1 96 ? 17.979 4.155 42.910 1.00 18.17 95 THR A C 1
ATOM 748 O O . THR A 1 96 ? 18.342 3.744 41.800 1.00 18.24 95 THR A O 1
ATOM 752 N N . ASP A 1 97 ? 18.732 4.132 44.013 1.00 15.03 96 ASP A N 1
ATOM 753 C CA . ASP A 1 97 ? 20.097 3.599 44.060 1.00 15.91 96 ASP A CA 1
ATOM 754 C C . ASP A 1 97 ? 20.210 2.274 43.318 1.00 15.68 96 ASP A C 1
ATOM 755 O O . ASP A 1 97 ? 19.445 1.341 43.561 1.00 17.61 96 ASP A O 1
ATOM 760 N N . GLY A 1 98 ? 21.161 2.212 42.390 1.00 18.23 97 GLY A N 1
ATOM 761 C CA . GLY A 1 98 ? 21.419 1.023 41.589 1.00 17.73 97 GLY A CA 1
ATOM 762 C C . GLY A 1 98 ? 22.397 0.054 42.233 1.00 20.42 97 GLY A C 1
ATOM 763 O O . GLY A 1 98 ? 22.599 -1.031 41.730 1.00 19.12 97 GLY A O 1
ATOM 764 N N . GLY A 1 99 ? 22.978 0.431 43.372 1.00 21.72 98 GLY A N 1
ATOM 765 C CA . GLY A 1 99 ? 23.965 -0.409 44.051 1.00 23.41 98 GLY A CA 1
ATOM 766 C C . GLY A 1 99 ? 23.517 -1.092 45.332 1.00 21.01 98 GLY A C 1
ATOM 767 O O . GLY A 1 99 ? 24.176 -2.006 45.786 1.00 19.80 98 GLY A O 1
ATOM 768 N N . GLU A 1 100 ? 22.405 -0.657 45.916 1.00 21.01 99 GLU A N 1
ATOM 769 C CA . GLU A 1 100 ? 21.946 -1.183 47.197 1.00 17.59 99 GLU A CA 1
ATOM 770 C C . GLU A 1 100 ? 20.472 -0.914 47.347 1.00 16.99 99 GLU A C 1
ATOM 771 O O . GLU A 1 100 ? 19.907 -0.099 46.621 1.00 17.05 99 GLU A O 1
ATOM 777 N N . PRO A 1 101 ? 19.838 -1.563 48.319 1.00 17.01 100 PRO A N 1
ATOM 778 C CA . PRO A 1 101 ? 18.413 -1.232 48.508 1.00 15.93 100 PRO A CA 1
ATOM 779 C C . PRO A 1 101 ? 18.168 0.169 49.008 1.00 13.54 100 PRO A C 1
ATOM 780 O O . PRO A 1 101 ? 18.977 0.721 49.778 1.00 12.11 100 PRO A O 1
ATOM 784 N N . THR A 1 102 ? 17.056 0.755 48.578 1.00 13.91 101 THR A N 1
ATOM 785 C CA . THR A 1 102 ? 16.615 2.035 49.114 1.00 12.55 101 THR A CA 1
ATOM 786 C C . THR A 1 102 ? 15.431 1.729 50.029 1.00 14.60 101 THR A C 1
ATOM 787 O O . THR A 1 102 ? 14.434 1.163 49.592 1.00 13.30 101 THR A O 1
ATOM 791 N N . VAL A 1 103 ? 15.600 2.060 51.314 1.00 15.06 102 VAL A N 1
ATOM 792 C CA . VAL A 1 103 ? 14.619 1.829 52.359 1.00 13.74 102 VAL A CA 1
ATOM 793 C C . VAL A 1 103 ? 13.993 3.173 52.670 1.00 16.05 102 VAL A C 1
ATOM 794 O O . VAL A 1 103 ? 14.688 4.144 53.004 1.00 15.19 102 VAL A O 1
ATOM 798 N N . TRP A 1 104 ? 12.677 3.237 52.506 1.00 15.88 103 TRP A N 1
ATOM 799 C CA . TRP A 1 104 ? 11.926 4.445 52.756 1.00 14.08 103 TRP A CA 1
ATOM 800 C C . TRP A 1 104 ? 10.937 4.273 53.879 1.00 12.87 103 TRP A C 1
ATOM 801 O O . TRP A 1 104 ? 10.422 3.183 54.109 1.00 11.33 103 TRP A O 1
ATOM 812 N N . LEU A 1 105 ? 10.610 5.387 54.528 1.00 13.60 104 LEU A N 1
ATOM 813 C CA . LEU A 1 105 ? 9.510 5.434 55.484 1.00 13.51 104 LEU A CA 1
ATOM 814 C C . LEU A 1 105 ? 8.540 6.479 54.964 1.00 12.88 104 LEU A C 1
ATOM 815 O O . LEU A 1 105 ? 8.917 7.614 54.788 1.00 14.75 104 LEU A O 1
ATOM 820 N N . ALA A 1 106 ? 7.301 6.091 54.725 1.00 15.78 105 ALA A N 1
ATOM 821 C CA . ALA A 1 106 ? 6.286 6.983 54.195 1.00 15.92 105 ALA A CA 1
ATOM 822 C C . ALA A 1 106 ? 5.095 7.083 55.111 1.00 15.95 105 ALA A C 1
ATOM 823 O O . ALA A 1 106 ? 4.651 6.085 55.672 1.00 14.77 105 ALA A O 1
ATOM 825 N N . VAL A 1 107 ? 4.545 8.290 55.189 1.00 15.49 106 VAL A N 1
ATOM 826 C CA . VAL A 1 107 ? 3.345 8.557 55.958 1.00 16.37 106 VAL A CA 1
ATOM 827 C C . VAL A 1 107 ? 2.334 9.213 55.030 1.00 16.59 106 VAL A C 1
ATOM 828 O O . VAL A 1 107 ? 2.651 10.203 54.369 1.00 16.37 106 VAL A O 1
ATOM 832 N N . HIS A 1 108 ? 1.133 8.647 54.987 1.00 19.01 107 HIS A N 1
ATOM 833 C CA . HIS A 1 108 ? 0.007 9.176 54.205 1.00 18.64 107 HIS A CA 1
ATOM 834 C C . HIS A 1 108 ? -1.055 9.624 55.187 1.00 19.10 107 HIS A C 1
ATOM 835 O O . HIS A 1 108 ? -1.431 8.884 56.086 1.00 18.90 107 HIS A O 1
ATOM 842 N N . CYS A 1 109 ? -1.531 10.850 55.025 1.00 19.88 108 CYS A N 1
ATOM 843 C CA . CYS A 1 109 ? -2.541 11.414 55.900 1.00 19.84 108 CYS A CA 1
ATOM 844 C C . CYS A 1 109 ? -3.419 12.442 55.156 1.00 21.86 108 CYS A C 1
ATOM 845 O O . CYS A 1 109 ? -3.174 12.819 54.005 1.00 19.38 108 CYS A O 1
ATOM 848 N N . ASP A 1 110 ? -4.450 12.896 55.841 1.00 28.40 109 ASP A N 1
ATOM 849 C CA . ASP A 1 110 ? -5.388 13.832 55.239 1.00 32.43 109 ASP A CA 1
ATOM 850 C C . ASP A 1 110 ? -4.744 15.148 54.891 1.00 32.45 109 ASP A C 1
ATOM 851 O O . ASP A 1 110 ? -3.755 15.559 55.491 1.00 34.97 109 ASP A O 1
ATOM 856 N N . ALA A 1 111 ? -5.280 15.762 53.851 1.00 32.72 110 ALA A N 1
ATOM 857 C CA . ALA A 1 111 ? -4.887 17.076 53.450 1.00 33.35 110 ALA A CA 1
ATOM 858 C C . ALA A 1 111 ? -5.590 18.053 54.392 1.00 34.88 110 ALA A C 1
ATOM 859 O O . ALA A 1 111 ? -5.120 19.174 54.586 1.00 38.73 110 ALA A O 1
ATOM 866 N N . ASP B 1 3 ? 2.840 24.104 47.874 1.00 58.92 2 ASP B N 1
ATOM 867 C CA . ASP B 1 3 ? 4.232 23.790 47.523 1.00 56.42 2 ASP B CA 1
ATOM 868 C C . ASP B 1 3 ? 4.828 22.715 48.484 1.00 53.13 2 ASP B C 1
ATOM 869 O O . ASP B 1 3 ? 4.492 22.677 49.687 1.00 52.90 2 ASP B O 1
ATOM 871 N N . PRO B 1 4 ? 5.691 21.827 47.947 1.00 46.09 3 PRO B N 1
ATOM 872 C CA . PRO B 1 4 ? 6.352 20.822 48.770 1.00 42.71 3 PRO B CA 1
ATOM 873 C C . PRO B 1 4 ? 7.454 21.384 49.671 1.00 40.16 3 PRO B C 1
ATOM 874 O O . PRO B 1 4 ? 8.227 22.240 49.228 1.00 40.55 3 PRO B O 1
ATOM 878 N N . LYS B 1 5 ? 7.508 20.914 50.923 1.00 36.12 4 LYS B N 1
ATOM 879 C CA . LYS B 1 5 ? 8.605 21.254 51.828 1.00 33.03 4 LYS B CA 1
ATOM 880 C C . LYS B 1 5 ? 9.543 20.052 51.996 1.00 29.04 4 LYS B C 1
ATOM 881 O O . LYS B 1 5 ? 9.176 18.908 51.773 1.00 23.99 4 LYS B O 1
ATOM 884 N N . HIS B 1 6 ? 10.781 20.335 52.351 1.00 27.30 5 HIS B N 1
ATOM 885 C CA . HIS B 1 6 ? 11.773 19.296 52.497 1.00 27.27 5 HIS B CA 1
ATOM 886 C C . HIS B 1 6 ? 12.731 19.658 53.608 1.00 24.50 5 HIS B C 1
ATOM 887 O O . HIS B 1 6 ? 12.773 20.811 54.062 1.00 25.16 5 HIS B O 1
ATOM 894 N N . GLY B 1 7 ? 13.482 18.660 54.062 1.00 21.22 6 GLY B N 1
ATOM 895 C CA . GLY B 1 7 ? 14.444 18.857 55.120 1.00 19.29 6 GLY B CA 1
ATOM 896 C C . GLY B 1 7 ? 15.320 17.632 55.248 1.00 19.38 6 GLY B C 1
ATOM 897 O O . GLY B 1 7 ? 15.217 16.684 54.457 1.00 15.26 6 GLY B O 1
ATOM 898 N N . ASN B 1 8 ? 16.214 17.697 56.223 1.00 17.12 7 ASN B N 1
ATOM 899 C CA . ASN B 1 8 ? 17.042 16.578 56.580 1.00 18.88 7 ASN B CA 1
ATOM 900 C C . ASN B 1 8 ? 16.959 16.449 58.082 1.00 18.88 7 ASN B C 1
ATOM 901 O O . ASN B 1 8 ? 17.131 17.443 58.800 1.00 19.37 7 ASN B O 1
ATOM 906 N N . LEU B 1 9 ? 16.676 15.226 58.540 1.00 18.72 8 LEU B N 1
ATOM 907 C CA . LEU B 1 9 ? 16.495 14.928 59.964 1.00 18.92 8 LEU B CA 1
ATOM 908 C C . LEU B 1 9 ? 17.769 15.108 60.795 1.00 18.96 8 LEU B C 1
ATOM 909 O O . LEU B 1 9 ? 17.687 15.326 61.993 1.00 17.41 8 LEU B O 1
ATOM 914 N N . PHE B 1 10 ? 18.937 15.041 60.162 1.00 17.91 9 PHE B N 1
ATOM 915 C CA . PHE B 1 10 ? 20.237 15.198 60.861 1.00 18.94 9 PHE B CA 1
ATOM 916 C C . PHE B 1 10 ? 20.867 16.610 60.800 1.00 17.61 9 PHE B C 1
ATOM 917 O O . PHE B 1 10 ? 21.920 16.839 61.380 1.00 20.76 9 PHE B O 1
ATOM 925 N N . ALA B 1 11 ? 20.191 17.542 60.143 1.00 17.72 10 ALA B N 1
ATOM 926 C CA . ALA B 1 11 ? 20.637 18.923 59.968 1.00 17.94 10 ALA B CA 1
ATOM 927 C C . ALA B 1 11 ? 20.213 19.757 61.164 1.00 19.35 10 ALA B C 1
ATOM 928 O O . ALA B 1 11 ? 19.180 19.496 61.733 1.00 19.93 10 ALA B O 1
ATOM 930 N N . ASP B 1 12 ? 21.019 20.742 61.552 1.00 20.96 11 ASP B N 1
ATOM 931 C CA . ASP B 1 12 ? 20.680 21.664 62.642 1.00 21.58 11 ASP B CA 1
ATOM 932 C C . ASP B 1 12 ? 20.323 20.947 63.941 1.00 21.18 11 ASP B C 1
ATOM 933 O O . ASP B 1 12 ? 19.345 21.307 64.596 1.00 19.92 11 ASP B O 1
ATOM 938 N N . VAL B 1 13 ? 21.153 19.979 64.325 1.00 20.52 12 VAL B N 1
ATOM 939 C CA . VAL B 1 13 ? 20.954 19.176 65.524 1.00 21.34 12 VAL B CA 1
ATOM 940 C C . VAL B 1 13 ? 21.905 19.686 66.627 1.00 24.65 12 VAL B C 1
ATOM 941 O O . VAL B 1 13 ? 23.120 19.487 66.525 1.00 25.03 12 VAL B O 1
ATOM 945 N N . PRO B 1 14 ? 21.361 20.325 67.690 1.00 27.30 13 PRO B N 1
ATOM 946 C CA . PRO B 1 14 ? 22.220 20.784 68.793 1.00 27.11 13 PRO B CA 1
ATOM 947 C C . PRO B 1 14 ? 22.827 19.648 69.594 1.00 26.78 13 PRO B C 1
ATOM 948 O O . PRO B 1 14 ? 22.091 18.817 70.121 1.00 30.30 13 PRO B O 1
ATOM 952 N N . VAL B 1 15 ? 24.148 19.607 69.665 1.00 24.35 14 VAL B N 1
ATOM 953 C CA . VAL B 1 15 ? 24.884 18.582 70.415 1.00 25.76 14 VAL B CA 1
ATOM 954 C C . VAL B 1 15 ? 25.078 19.081 71.845 1.00 28.85 14 VAL B C 1
ATOM 955 O O . VAL B 1 15 ? 25.559 20.182 72.048 1.00 32.69 14 VAL B O 1
ATOM 959 N N . GLY B 1 16 ? 24.696 18.293 72.835 1.00 27.62 15 GLY B N 1
ATOM 960 C CA . GLY B 1 16 ? 24.789 18.718 74.220 1.00 25.78 15 GLY B CA 1
ATOM 961 C C . GLY B 1 16 ? 23.691 19.613 74.784 1.00 25.40 15 GLY B C 1
ATOM 962 O O . GLY B 1 16 ? 23.854 20.126 75.893 1.00 26.21 15 GLY B O 1
ATOM 963 N N . ALA B 1 17 ? 22.562 19.804 74.095 1.00 23.74 16 ALA B N 1
ATOM 964 C CA . ALA B 1 17 ? 21.472 20.606 74.692 1.00 21.27 16 ALA B CA 1
ATOM 965 C C . ALA B 1 17 ? 21.048 19.934 76.013 1.00 21.61 16 ALA B C 1
ATOM 966 O O . ALA B 1 17 ? 20.869 18.731 76.028 1.00 21.36 16 ALA B O 1
ATOM 968 N N . PRO B 1 18 ? 20.880 20.691 77.125 1.00 22.12 17 PRO B N 1
ATOM 969 C CA . PRO B 1 18 ? 20.549 20.012 78.386 1.00 20.09 17 PRO B CA 1
ATOM 970 C C . PRO B 1 18 ? 19.238 19.270 78.411 1.00 20.03 17 PRO B C 1
ATOM 971 O O . PRO B 1 18 ? 19.132 18.264 79.129 1.00 20.12 17 PRO B O 1
ATOM 975 N N . ASP B 1 19 ? 18.237 19.747 77.650 1.00 18.67 18 ASP B N 1
ATOM 976 C CA . ASP B 1 19 ? 16.940 19.078 77.576 1.00 17.50 18 ASP B CA 1
ATOM 977 C C . ASP B 1 19 ? 16.577 18.623 76.172 1.00 16.82 18 ASP B C 1
ATOM 978 O O . ASP B 1 19 ? 17.109 19.155 75.189 1.00 16.25 18 ASP B O 1
ATOM 983 N N . GLU B 1 20 ? 15.673 17.641 76.091 1.00 14.94 19 GLU B N 1
ATOM 984 C CA . GLU B 1 20 ? 15.193 17.140 74.794 1.00 19.54 19 GLU B CA 1
ATOM 985 C C . GLU B 1 20 ? 14.492 18.235 74.039 1.00 18.87 19 GLU B C 1
ATOM 986 O O . GLU B 1 20 ? 13.846 19.093 74.651 1.00 18.70 19 GLU B O 1
ATOM 992 N N . ILE B 1 21 ? 14.653 18.197 72.716 1.00 16.03 20 ILE B N 1
ATOM 993 C CA . ILE B 1 21 ? 14.076 19.164 71.796 1.00 16.67 20 ILE B CA 1
ATOM 994 C C . ILE B 1 21 ? 13.096 18.468 70.876 1.00 15.92 20 ILE B C 1
ATOM 995 O O . ILE B 1 21 ? 13.388 17.389 70.345 1.00 13.40 20 ILE B O 1
ATOM 1000 N N . PHE B 1 22 ? 11.937 19.101 70.678 1.00 12.97 21 PHE B N 1
ATOM 1001 C CA . PHE B 1 22 ? 10.934 18.625 69.775 1.00 13.46 21 PHE B CA 1
ATOM 1002 C C . PHE B 1 22 ? 10.673 19.660 68.702 1.00 15.78 21 PHE B C 1
ATOM 1003 O O . PHE B 1 22 ? 10.559 20.860 69.004 1.00 13.69 21 PHE B O 1
ATOM 1011 N N . GLN B 1 23 ? 10.565 19.193 67.461 1.00 14.94 22 GLN B N 1
ATOM 1012 C CA . GLN B 1 23 ? 10.315 20.056 66.301 1.00 16.49 22 GLN B CA 1
ATOM 1013 C C . GLN B 1 23 ? 9.350 19.381 65.352 1.00 15.79 22 GLN B C 1
ATOM 1014 O O . GLN B 1 23 ? 9.672 18.336 64.789 1.00 16.52 22 GLN B O 1
ATOM 1020 N N . PRO B 1 24 ? 8.163 19.975 65.158 1.00 18.71 23 PRO B N 1
ATOM 1021 C CA . PRO B 1 24 ? 7.207 19.355 64.243 1.00 18.35 23 PRO B CA 1
ATOM 1022 C C . PRO B 1 24 ? 7.625 19.478 62.753 1.00 16.26 23 PRO B C 1
ATOM 1023 O O . PRO B 1 24 ? 8.171 20.469 62.338 1.00 17.05 23 PRO B O 1
ATOM 1027 N N . LEU B 1 25 ? 7.378 18.433 61.986 1.00 16.61 24 LEU B N 1
ATOM 1028 C CA . LEU B 1 25 ? 7.653 18.402 60.560 1.00 14.87 24 LEU B CA 1
ATOM 1029 C C . LEU B 1 25 ? 6.363 18.496 59.752 1.00 15.37 24 LEU B C 1
ATOM 1030 O O . LEU B 1 25 ? 6.344 19.078 58.711 1.00 18.92 24 LEU B O 1
ATOM 1035 N N . LEU B 1 26 ? 5.295 17.869 60.213 1.00 16.97 25 LEU B N 1
ATOM 1036 C CA . LEU B 1 26 ? 3.998 18.017 59.583 1.00 18.24 25 LEU B CA 1
ATOM 1037 C C . LEU B 1 26 ? 2.898 18.011 60.624 1.00 16.77 25 LEU B C 1
ATOM 1038 O O . LEU B 1 26 ? 2.921 17.182 61.541 1.00 18.52 25 LEU B O 1
ATOM 1043 N N . GLU B 1 27 ? 1.940 18.938 60.489 1.00 17.24 26 GLU B N 1
ATOM 1044 C CA . GLU B 1 27 ? 0.790 19.009 61.364 1.00 19.64 26 GLU B CA 1
ATOM 1045 C C . GLU B 1 27 ? -0.482 19.116 60.532 1.00 21.85 26 GLU B C 1
ATOM 1046 O O . GLU B 1 27 ? -0.590 20.004 59.707 1.00 19.65 26 GLU B O 1
ATOM 1052 N N . ARG B 1 28 ? -1.387 18.144 60.736 1.00 25.70 27 ARG B N 1
ATOM 1053 C CA . ARG B 1 28 ? -2.708 18.032 60.093 1.00 28.09 27 ARG B CA 1
ATOM 1054 C C . ARG B 1 28 ? -3.690 17.617 61.184 1.00 30.23 27 ARG B C 1
ATOM 1055 O O . ARG B 1 28 ? -3.275 17.174 62.231 1.00 28.69 27 ARG B O 1
ATOM 1063 N N . LYS B 1 29 ? -4.989 17.808 60.961 1.00 34.78 28 LYS B N 1
ATOM 1064 C CA . LYS B 1 29 ? -6.019 17.422 61.942 1.00 35.87 28 LYS B CA 1
ATOM 1065 C C . LYS B 1 29 ? -5.833 15.942 62.325 1.00 34.44 28 LYS B C 1
ATOM 1066 O O . LYS B 1 29 ? -5.796 15.072 61.445 1.00 36.07 28 LYS B O 1
ATOM 1068 N N . GLY B 1 30 ? -5.681 15.680 63.627 1.00 33.09 29 GLY B N 1
ATOM 1069 C CA . GLY B 1 30 ? -5.440 14.316 64.139 1.00 31.28 29 GLY B CA 1
ATOM 1070 C C . GLY B 1 30 ? -4.059 13.733 63.818 1.00 29.82 29 GLY B C 1
ATOM 1071 O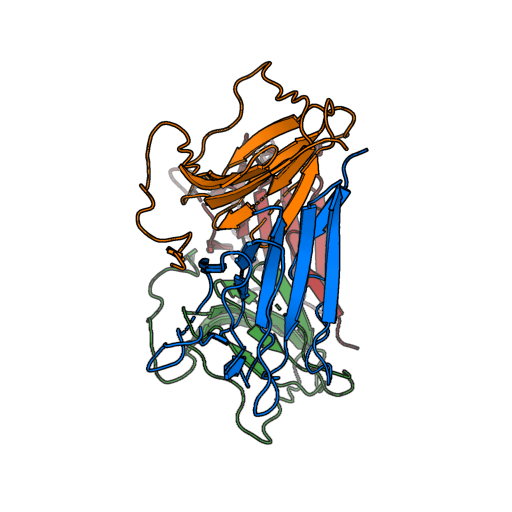 O . GLY B 1 30 ? -3.866 12.501 63.887 1.00 31.48 29 GLY B O 1
ATOM 1072 N N . LEU B 1 31 ? -3.096 14.582 63.448 1.00 23.59 30 LEU B N 1
ATOM 1073 C CA . LEU B 1 31 ? -1.809 14.067 63.020 1.00 21.91 30 LEU B CA 1
ATOM 1074 C C . LEU B 1 31 ? -0.644 14.992 63.294 1.00 21.62 30 LEU B C 1
ATOM 1075 O O . LEU B 1 31 ? -0.687 16.174 62.943 1.00 22.18 30 LEU B O 1
ATOM 1080 N N . LYS B 1 32 ? 0.432 14.434 63.859 1.00 19.44 31 LYS B N 1
ATOM 1081 C CA . LYS B 1 32 ? 1.654 15.162 63.992 1.00 17.08 31 LYS B CA 1
ATOM 1082 C C . LYS B 1 32 ? 2.863 14.259 63.703 1.00 16.45 31 LYS B C 1
ATOM 1083 O O . LYS B 1 32 ? 2.963 13.159 64.233 1.00 16.83 31 LYS B O 1
ATOM 1089 N N . ILE B 1 33 ? 3.757 14.751 62.859 1.00 15.37 32 ILE B N 1
ATOM 1090 C CA . ILE B 1 33 ? 5.044 14.129 62.599 1.00 16.19 32 ILE B CA 1
ATOM 1091 C C . ILE B 1 33 ? 6.071 15.090 63.147 1.00 14.90 32 ILE B C 1
ATOM 1092 O O . ILE B 1 33 ? 6.029 16.291 62.845 1.00 12.79 32 ILE B O 1
ATOM 1097 N N . GLU B 1 34 ? 6.998 14.567 63.939 1.00 13.18 33 GLU B N 1
ATOM 1098 C CA . GLU B 1 34 ? 8.001 15.400 64.568 1.00 14.35 33 GLU B CA 1
ATOM 1099 C C . GLU B 1 34 ? 9.332 14.689 64.718 1.00 15.44 33 GLU B C 1
ATOM 1100 O O . GLU B 1 34 ? 9.412 13.466 64.801 1.00 12.76 33 GLU B O 1
ATOM 1106 N N . ARG B 1 35 ? 10.365 15.513 64.797 1.00 12.33 34 ARG B N 1
ATOM 1107 C CA . ARG B 1 35 ? 11.728 15.096 65.124 1.00 15.77 34 ARG B CA 1
ATOM 1108 C C . ARG B 1 35 ? 11.957 15.367 66.636 1.00 14.82 34 ARG B C 1
ATOM 1109 O O . ARG B 1 35 ? 11.495 16.388 67.157 1.00 13.10 34 ARG B O 1
ATOM 1117 N N . ILE B 1 36 ? 12.618 14.436 67.318 1.00 14.34 35 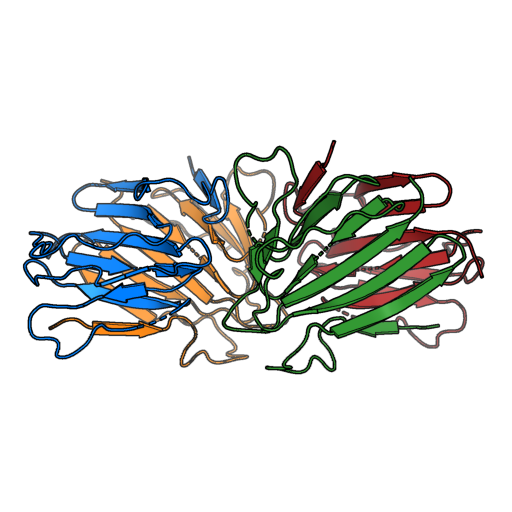ILE B N 1
ATOM 1118 C CA . ILE B 1 36 ? 12.999 14.581 68.725 1.00 14.66 35 ILE B CA 1
ATOM 1119 C C . ILE B 1 36 ? 14.509 14.463 68.763 1.00 15.83 35 ILE B C 1
ATOM 1120 O O . ILE B 1 36 ? 15.092 13.582 68.095 1.00 12.42 35 ILE B O 1
ATOM 1125 N N . ILE B 1 37 ? 15.153 15.375 69.495 1.00 13.64 36 ILE B N 1
ATOM 1126 C CA A ILE B 1 37 ? 16.599 15.372 69.645 0.50 13.57 36 ILE B CA 1
ATOM 1127 C CA B ILE B 1 37 ? 16.598 15.357 69.643 0.50 12.05 36 ILE B CA 1
ATOM 1128 C C . ILE B 1 37 ? 16.933 15.172 71.120 1.00 14.76 36 ILE B C 1
ATOM 1129 O O . ILE B 1 37 ? 16.625 16.042 71.976 1.00 10.61 36 ILE B O 1
ATOM 1138 N N . SER B 1 38 ? 17.541 14.023 71.416 1.00 15.53 37 SER B N 1
ATOM 1139 C CA . SER B 1 38 ? 18.006 13.694 72.745 1.00 15.63 37 SER B CA 1
ATOM 1140 C C . SER B 1 38 ? 19.498 13.838 72.764 1.00 16.58 37 SER B C 1
ATOM 1141 O O . SER B 1 38 ? 20.187 13.680 71.745 1.00 14.15 37 SER B O 1
ATOM 1144 N N . ASN B 1 39 ? 19.994 14.146 73.947 1.00 18.37 38 ASN B N 1
ATOM 1145 C CA . ASN B 1 39 ? 21.432 14.218 74.208 1.00 17.36 38 ASN B CA 1
ATOM 1146 C C . ASN B 1 39 ? 21.676 13.588 75.569 1.00 19.33 38 ASN B C 1
ATOM 1147 O O . ASN B 1 39 ? 22.146 14.258 76.495 1.00 18.55 38 ASN B O 1
ATOM 1152 N N . GLY B 1 40 ? 21.302 12.313 75.696 1.00 17.84 39 GLY B N 1
ATOM 1153 C CA . GLY B 1 40 ? 21.576 11.562 76.914 1.00 18.85 39 GLY B CA 1
ATOM 1154 C C . GLY B 1 40 ? 20.546 11.606 78.014 1.00 18.49 39 GLY B C 1
ATOM 1155 O O . GLY B 1 40 ? 20.735 10.967 79.049 1.00 18.47 39 GLY B O 1
ATOM 1156 N N . GLN B 1 41 ? 19.431 12.277 77.784 1.00 19.68 40 GLN B N 1
ATOM 1157 C CA . GLN B 1 41 ? 18.370 12.339 78.797 1.00 18.88 40 GLN B CA 1
ATOM 1158 C C . GLN B 1 41 ? 17.564 11.054 78.827 1.00 19.66 40 GLN B C 1
ATOM 1159 O O . GLN B 1 41 ? 17.510 10.316 77.830 1.00 18.09 40 GLN B O 1
ATOM 1165 N N . ALA B 1 42 ? 16.932 10.810 79.981 1.00 20.16 41 ALA B N 1
ATOM 1166 C CA . ALA B 1 42 ? 16.000 9.725 80.164 1.00 20.33 41 ALA B CA 1
ATOM 1167 C C . ALA B 1 42 ? 14.745 10.272 80.850 1.00 19.21 41 ALA B C 1
ATOM 1168 O O . ALA B 1 42 ? 14.785 11.310 81.452 1.00 20.06 41 ALA B O 1
ATOM 1170 N N . SER B 1 43 ? 13.625 9.569 80.756 1.00 21.04 42 SER B N 1
ATOM 1171 C CA . SER B 1 43 ? 12.421 9.953 81.486 1.00 20.45 42 SER B CA 1
ATOM 1172 C C . SER B 1 43 ? 12.726 10.056 82.998 1.00 21.91 42 SER B C 1
ATOM 1173 O O . SER B 1 43 ? 13.420 9.207 83.548 1.00 21.16 42 SER B O 1
ATOM 1176 N N . PRO B 1 44 ? 12.261 11.129 83.663 1.00 25.69 43 PRO B N 1
ATOM 1177 C CA . PRO B 1 44 ? 12.551 11.218 85.103 1.00 26.48 43 PRO B CA 1
ATOM 1178 C C . PRO B 1 44 ? 11.939 10.087 85.907 1.00 26.80 43 PRO B C 1
ATOM 1179 O O . PRO B 1 44 ? 10.978 9.463 85.471 1.00 24.75 43 PRO B O 1
ATOM 1183 N N . PRO B 1 45 ? 12.496 9.806 87.083 1.00 29.19 44 PRO B N 1
ATOM 1184 C CA . PRO B 1 45 ? 11.914 8.774 87.920 1.00 28.62 44 PRO B CA 1
ATOM 1185 C C . PRO B 1 45 ? 10.438 9.009 88.225 1.00 27.75 44 PRO B C 1
ATOM 1186 O O . PRO B 1 45 ? 10.006 10.144 88.501 1.00 28.90 44 PRO B O 1
ATOM 1190 N N . GLY B 1 46 ? 9.677 7.932 88.148 1.00 28.09 45 GLY B N 1
ATOM 1191 C CA . GLY B 1 46 ? 8.242 7.981 88.335 1.00 30.37 45 GLY B CA 1
ATOM 1192 C C . GLY B 1 46 ? 7.432 8.337 87.089 1.00 29.22 45 GLY B C 1
ATOM 1193 O O . GLY B 1 46 ? 6.230 8.059 87.065 1.00 31.20 45 GLY B O 1
ATOM 1194 N N . PHE B 1 47 ? 8.074 8.920 86.060 1.00 27.32 46 PHE B N 1
ATOM 1195 C CA . PHE B 1 47 ? 7.364 9.437 84.885 1.00 24.03 46 PHE B CA 1
ATOM 1196 C C . PHE B 1 47 ? 7.035 8.378 83.852 1.00 24.05 46 PHE B C 1
ATOM 1197 O O . PHE B 1 47 ? 7.901 7.612 83.418 1.00 23.77 46 PHE B O 1
ATOM 1205 N N . TRP B 1 48 ? 5.779 8.381 83.431 1.00 22.25 47 TRP B N 1
ATOM 1206 C CA . TRP B 1 48 ? 5.310 7.549 82.361 1.00 22.37 47 TRP B CA 1
ATOM 1207 C C . TRP B 1 48 ? 4.509 8.417 81.390 1.00 24.44 47 TRP B C 1
ATOM 1208 O O . TRP B 1 48 ? 3.740 9.298 81.821 1.00 24.13 47 TRP B O 1
ATOM 1219 N N . TYR B 1 49 ? 4.709 8.207 80.084 1.00 21.22 48 TYR B N 1
ATOM 1220 C CA . TYR B 1 49 ? 3.864 8.854 79.107 1.00 19.85 48 TYR B CA 1
ATOM 1221 C C . TYR B 1 49 ? 2.556 8.049 79.091 1.00 22.24 48 TYR B C 1
ATOM 1222 O O . TYR B 1 49 ? 2.551 6.834 79.322 1.00 19.67 48 TYR B O 1
ATOM 1231 N N . ASP B 1 50 ? 1.463 8.744 78.791 1.00 23.44 49 ASP B N 1
ATOM 1232 C CA . ASP B 1 50 ? 0.140 8.134 78.636 1.00 26.58 49 ASP B CA 1
ATOM 1233 C C . ASP B 1 50 ? -0.690 9.074 77.753 1.00 25.49 49 ASP B C 1
ATOM 1234 O O . ASP B 1 50 ? -1.029 10.174 78.178 1.00 28.24 49 ASP B O 1
ATOM 1239 N N . SER B 1 51 ? -0.981 8.674 76.524 1.00 23.97 50 SER B N 1
ATOM 1240 C CA . SER B 1 51 ? -1.623 9.588 75.550 1.00 24.52 50 SER B CA 1
ATOM 1241 C C . SER B 1 51 ? -2.917 9.019 75.003 1.00 23.66 50 SER B C 1
ATOM 1242 O O . SER B 1 51 ? -3.028 7.813 74.859 1.00 23.94 50 SER B O 1
ATOM 1245 N N . PRO B 1 52 ? -3.911 9.885 74.706 1.00 25.11 51 PRO B N 1
ATOM 1246 C CA . PRO B 1 52 ? -5.128 9.422 74.037 1.00 25.11 51 PRO B CA 1
ATOM 1247 C C . PRO B 1 52 ? -4.928 9.147 72.539 1.00 24.67 51 PRO B C 1
ATOM 1248 O O . PRO B 1 52 ? -5.830 8.646 71.905 1.00 22.32 51 PRO B O 1
ATOM 1252 N N . GLN B 1 53 ? -3.776 9.529 71.990 1.00 23.49 52 GLN B N 1
ATOM 1253 C CA . GLN B 1 53 ? -3.390 9.201 70.611 1.00 22.84 52 GLN B CA 1
ATOM 1254 C C . GLN B 1 53 ? -2.407 8.017 70.572 1.00 21.61 52 GLN B C 1
ATOM 1255 O O . GLN B 1 53 ? -1.715 7.713 71.554 1.00 20.23 52 GLN B O 1
ATOM 1261 N N . ASP B 1 54 ? -2.371 7.322 69.435 1.00 20.88 53 ASP B N 1
ATOM 1262 C CA . ASP B 1 54 ? -1.332 6.311 69.199 1.00 19.08 53 ASP B CA 1
ATOM 1263 C C . ASP B 1 54 ? -0.051 7.078 68.907 1.00 19.58 53 ASP B C 1
ATOM 1264 O O . ASP B 1 54 ? -0.113 8.217 68.459 1.00 20.29 53 ASP B O 1
ATOM 1269 N N . GLU B 1 55 ? 1.088 6.456 69.171 1.00 19.22 54 GLU B N 1
ATOM 1270 C CA . GLU B 1 55 ? 2.402 6.978 68.793 1.00 19.58 54 GLU B CA 1
ATOM 1271 C C . GLU B 1 55 ? 3.183 5.876 68.091 1.00 19.24 54 GLU B C 1
ATOM 1272 O O . GLU B 1 55 ? 3.100 4.700 68.484 1.00 21.74 54 GLU B O 1
ATOM 1278 N N . TRP B 1 56 ? 3.898 6.253 67.033 1.00 16.31 55 TRP B N 1
ATOM 1279 C CA . TRP B 1 56 ? 4.801 5.378 66.294 1.00 13.76 55 TRP B CA 1
ATOM 1280 C C . TRP B 1 56 ? 6.120 6.136 66.366 1.00 12.84 55 TRP B C 1
ATOM 1281 O O . TRP B 1 56 ? 6.177 7.302 66.001 1.00 12.55 55 TRP B O 1
ATOM 1292 N N . VAL B 1 57 ? 7.172 5.512 66.860 1.00 15.18 56 VAL B N 1
ATOM 1293 C CA . VAL B 1 57 ? 8.424 6.240 67.107 1.00 13.41 56 VAL B CA 1
ATOM 1294 C C . VAL B 1 57 ? 9.607 5.382 66.740 1.00 16.37 56 VAL B C 1
ATOM 1295 O O . VAL B 1 57 ? 9.629 4.189 67.039 1.00 16.58 56 VAL B O 1
ATOM 1307 N N . VAL B 1 59 ? 14.090 5.317 66.268 1.00 12.91 58 VAL B N 1
ATOM 1308 C CA . VAL B 1 59 ? 15.448 5.887 66.435 1.00 14.19 58 VAL B CA 1
ATOM 1309 C C . VAL B 1 59 ? 16.051 5.935 65.056 1.00 13.98 58 VAL B C 1
ATOM 1310 O O . VAL B 1 59 ? 16.086 4.925 64.371 1.00 12.44 58 VAL B O 1
ATOM 1314 N N . VAL B 1 60 ? 16.509 7.112 64.651 1.00 13.48 59 VAL B N 1
ATOM 1315 C CA . VAL B 1 60 ? 17.110 7.314 63.332 1.00 15.08 59 VAL B CA 1
ATOM 1316 C C . VAL B 1 60 ? 18.633 7.464 63.431 1.00 15.80 59 VAL B C 1
ATOM 1317 O O . VAL B 1 60 ? 19.368 7.083 62.503 1.00 15.82 59 VAL B O 1
ATOM 1321 N N . SER B 1 61 ? 19.100 8.038 64.536 1.00 12.90 60 SER B N 1
ATOM 1322 C CA . SER B 1 61 ? 20.513 8.115 64.841 1.00 13.87 60 SER B CA 1
ATOM 1323 C C . SER B 1 61 ? 20.680 8.027 66.340 1.00 14.26 60 SER B C 1
ATOM 1324 O O . SER B 1 61 ? 19.734 8.254 67.084 1.00 13.58 60 SER B O 1
ATOM 1327 N N . GLY B 1 62 ? 21.893 7.679 66.785 1.00 14.42 61 GLY B N 1
ATOM 1328 C CA . GLY B 1 62 ? 22.112 7.444 68.218 1.00 14.53 61 GLY B CA 1
ATOM 1329 C C . GLY B 1 62 ? 21.528 6.115 68.677 1.00 12.15 61 GLY B C 1
ATOM 1330 O O . GLY B 1 62 ? 21.601 5.127 67.964 1.00 12.79 61 GLY B O 1
ATOM 1331 N N . SER B 1 63 ? 21.046 6.065 69.906 1.00 11.59 62 SER B N 1
ATOM 1332 C CA . SER B 1 63 ? 20.557 4.818 70.499 1.00 14.30 62 SER B CA 1
ATOM 1333 C C . SER B 1 63 ? 19.750 5.122 71.748 1.00 15.04 62 SER B C 1
ATOM 1334 O O . SER B 1 63 ? 19.882 6.201 72.336 1.00 13.87 62 SER B O 1
ATOM 1337 N N . ALA B 1 64 ? 18.948 4.151 72.165 1.00 14.04 63 ALA B N 1
ATOM 1338 C CA . ALA B 1 64 ? 18.069 4.329 73.307 1.00 15.13 63 ALA B CA 1
ATOM 1339 C C . ALA B 1 64 ? 17.560 3.011 73.878 1.00 15.85 63 ALA B C 1
ATOM 1340 O O . ALA B 1 64 ? 17.797 1.927 73.344 1.00 18.55 63 ALA B O 1
ATOM 1342 N N . GLY B 1 65 ? 16.858 3.146 74.986 1.00 16.23 64 GLY B N 1
ATOM 1343 C CA . GLY B 1 65 ? 16.071 2.094 75.573 1.00 17.66 64 GLY B CA 1
ATOM 1344 C C . GLY B 1 65 ? 14.733 2.706 75.939 1.00 18.37 64 GLY B C 1
ATOM 1345 O O . GLY B 1 65 ? 14.687 3.843 76.385 1.00 17.97 64 GLY B O 1
ATOM 1346 N N . ILE B 1 66 ? 13.660 1.964 75.679 1.00 19.16 65 ILE B N 1
ATOM 1347 C CA . ILE B 1 66 ? 12.311 2.334 76.026 1.00 18.99 65 ILE B CA 1
ATOM 1348 C C . ILE B 1 66 ? 11.646 1.180 76.742 1.00 18.32 65 ILE B C 1
ATOM 1349 O O . ILE B 1 66 ? 11.745 0.049 76.296 1.00 19.11 65 ILE B O 1
ATOM 1354 N N . GLU B 1 67 ? 10.930 1.489 77.808 1.00 17.88 66 GLU B N 1
ATOM 1355 C CA . GLU B 1 67 ? 10.128 0.523 78.536 1.00 21.21 66 GLU B CA 1
ATOM 1356 C C . GLU B 1 67 ? 8.620 0.774 78.388 1.00 21.75 66 GLU B C 1
ATOM 1357 O O . GLU B 1 67 ? 8.132 1.879 78.675 1.00 21.07 66 GLU B O 1
ATOM 1363 N N . CYS B 1 68 ? 7.890 -0.251 77.966 1.00 22.49 67 CYS B N 1
ATOM 1364 C CA . CYS B 1 6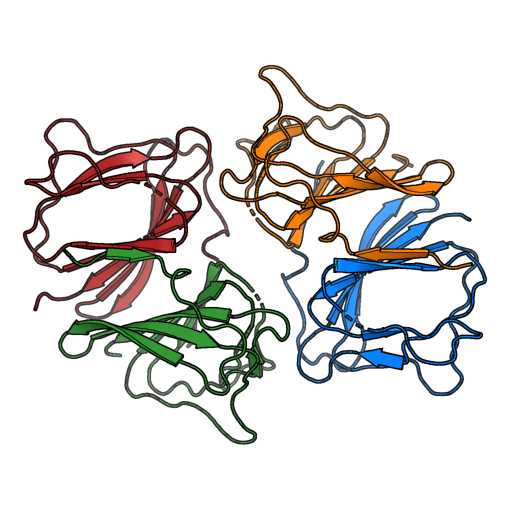8 ? 6.439 -0.202 77.939 1.00 25.47 67 CYS B CA 1
ATOM 1365 C C . CYS B 1 68 ? 5.957 -0.893 79.186 1.00 29.00 67 CYS B C 1
ATOM 1366 O O . CYS B 1 68 ? 6.505 -1.916 79.569 1.00 28.31 67 CYS B O 1
ATOM 1369 N N . GLU B 1 69 ? 4.949 -0.329 79.835 1.00 34.75 68 GLU B N 1
ATOM 1370 C CA . GLU B 1 69 ? 4.424 -0.896 81.081 1.00 38.70 68 GLU B CA 1
ATOM 1371 C C . GLU B 1 69 ? 3.922 -2.315 80.844 1.00 39.01 68 GLU B C 1
ATOM 1372 O O . GLU B 1 69 ? 3.328 -2.617 79.799 1.00 38.60 68 GLU B O 1
ATOM 1378 N N . GLY B 1 70 ? 4.184 -3.194 81.802 1.00 41.68 69 GLY B N 1
ATOM 1379 C CA . GLY B 1 70 ? 3.865 -4.624 81.629 1.00 44.30 69 GLY B CA 1
ATOM 1380 C C . GLY B 1 70 ? 4.991 -5.456 81.000 1.00 44.92 69 GLY B C 1
ATOM 1381 O O . GLY B 1 70 ? 4.941 -6.691 81.025 1.00 45.51 69 GLY B O 1
ATOM 1382 N N . ASP B 1 71 ? 5.994 -4.794 80.417 1.00 43.36 70 ASP B N 1
ATOM 1383 C CA . ASP B 1 71 ? 7.166 -5.495 79.900 1.00 41.83 70 ASP B CA 1
ATOM 1384 C C . ASP B 1 71 ? 8.083 -5.820 81.058 1.00 40.24 70 ASP B C 1
ATOM 1385 O O . ASP B 1 71 ? 8.111 -5.112 82.066 1.00 38.22 70 ASP B O 1
ATOM 1390 N N . THR B 1 72 ? 8.848 -6.888 80.899 1.00 40.89 71 THR B N 1
ATOM 1391 C CA . THR B 1 72 ? 9.790 -7.282 81.942 1.00 41.87 71 THR B CA 1
ATOM 1392 C C . THR B 1 72 ? 10.994 -6.335 82.075 1.00 38.81 71 THR B C 1
ATOM 1393 O O . THR B 1 72 ? 11.553 -6.194 83.164 1.00 39.20 71 THR B O 1
ATOM 1397 N N . ALA B 1 73 ? 11.380 -5.678 80.983 1.00 34.26 72 ALA B N 1
ATOM 1398 C CA . ALA B 1 73 ? 12.548 -4.802 80.981 1.00 30.13 72 ALA B CA 1
ATOM 1399 C C . ALA B 1 73 ? 12.447 -3.801 79.856 1.00 27.35 72 ALA B C 1
ATOM 1400 O O . ALA B 1 73 ? 11.592 -3.965 78.958 1.00 27.83 72 ALA B O 1
ATOM 1402 N N . PRO B 1 74 ? 13.288 -2.747 79.894 1.00 22.57 73 PRO B N 1
ATOM 1403 C CA . PRO B 1 74 ? 13.382 -1.900 78.714 1.00 22.29 73 PRO B CA 1
ATOM 1404 C C . PRO B 1 74 ? 13.906 -2.664 77.483 1.00 22.10 73 PRO B C 1
ATOM 1405 O O . PRO B 1 74 ? 14.607 -3.687 77.622 1.00 21.56 73 PRO B O 1
ATOM 1409 N N . ARG B 1 75 ? 13.563 -2.153 76.307 1.00 21.23 74 ARG B N 1
ATOM 1410 C CA . ARG B 1 75 ? 13.967 -2.705 75.006 1.00 23.44 74 ARG B CA 1
ATOM 1411 C C . ARG B 1 75 ? 15.077 -1.821 74.397 1.00 21.61 74 ARG B C 1
ATOM 1412 O O . ARG B 1 75 ? 14.934 -0.609 74.303 1.00 18.39 74 ARG B O 1
ATOM 1417 N N . VAL B 1 76 ? 16.144 -2.449 73.945 1.00 18.17 75 VAL B N 1
ATOM 1418 C CA . VAL B 1 76 ? 17.185 -1.769 73.168 1.00 20.12 75 VAL B CA 1
AT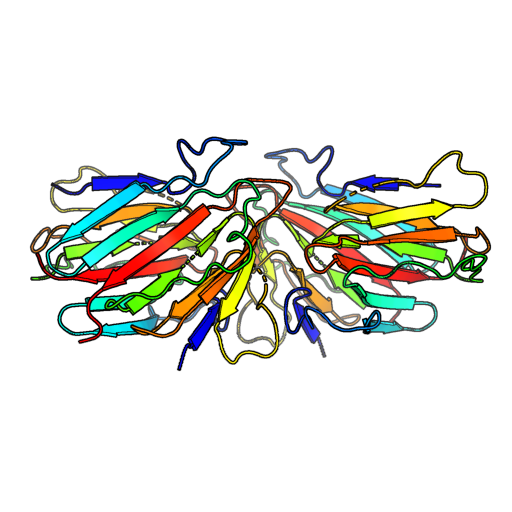OM 1419 C C . VAL B 1 76 ? 16.632 -1.277 71.816 1.00 18.70 75 VAL B C 1
ATOM 1420 O O . VAL B 1 76 ? 15.881 -1.982 71.127 1.00 17.23 75 VAL B O 1
ATOM 1432 N N . ARG B 1 78 ? 18.269 0.668 68.450 1.00 15.43 77 ARG B N 1
ATOM 1433 C CA . ARG B 1 78 ? 19.332 1.198 67.611 1.00 14.19 77 ARG B CA 1
ATOM 1434 C C . ARG B 1 78 ? 18.671 1.851 66.387 1.00 13.01 77 ARG B C 1
ATOM 1435 O O . ARG B 1 78 ? 17.457 1.734 66.212 1.00 12.62 77 ARG B O 1
ATOM 1443 N N . PRO B 1 79 ? 19.445 2.569 65.564 1.00 14.39 78 PRO B N 1
ATOM 1444 C CA . PRO B 1 79 ? 18.889 3.190 64.349 1.00 15.07 78 PRO B CA 1
ATOM 1445 C C . PRO B 1 79 ? 18.106 2.176 63.524 1.00 14.03 78 PRO B C 1
ATOM 1446 O O . PRO B 1 79 ? 18.583 1.057 63.299 1.00 14.04 78 PRO B O 1
ATOM 1450 N N . GLY B 1 80 ? 16.890 2.540 63.138 1.00 13.55 79 GLY B N 1
ATOM 1451 C CA . GLY B 1 80 ? 15.991 1.638 62.426 1.00 12.27 79 GLY B CA 1
ATOM 1452 C C . GLY B 1 80 ? 14.943 0.945 63.286 1.00 12.09 79 GLY B C 1
ATOM 1453 O O . GLY B 1 80 ? 13.928 0.522 62.770 1.00 11.73 79 GLY B O 1
ATOM 1454 N N . ASP B 1 81 ? 15.197 0.792 64.584 1.00 13.18 80 ASP B N 1
ATOM 1455 C CA . ASP B 1 81 ? 14.200 0.227 65.503 1.00 13.74 80 ASP B CA 1
ATOM 1456 C C . ASP B 1 81 ? 13.080 1.212 65.758 1.00 14.58 80 ASP B C 1
ATOM 1457 O O . ASP B 1 81 ? 13.321 2.396 66.049 1.00 11.43 80 ASP B O 1
ATOM 1462 N N . TRP B 1 82 ? 11.862 0.699 65.654 1.00 12.92 81 TRP B N 1
ATOM 1463 C CA . TRP B 1 82 ? 10.648 1.462 65.853 1.00 16.04 81 TRP B CA 1
ATOM 1464 C C . TRP B 1 82 ? 9.700 0.738 66.804 1.00 14.33 81 TRP B C 1
ATOM 1465 O O . TRP B 1 82 ? 9.796 -0.480 67.028 1.00 11.68 81 TRP B O 1
ATOM 1476 N N . LEU B 1 83 ? 8.778 1.514 67.364 1.00 15.45 82 LEU B N 1
ATOM 1477 C CA . LEU B 1 83 ? 7.824 1.023 68.335 1.00 17.39 82 LEU B CA 1
ATOM 1478 C C . LEU B 1 83 ? 6.475 1.681 68.130 1.00 16.75 82 LEU B C 1
ATOM 1479 O O . LEU B 1 83 ? 6.392 2.896 67.996 1.00 13.97 82 LEU B O 1
ATOM 1484 N N . HIS B 1 84 ? 5.419 0.876 68.109 1.00 17.16 83 HIS B N 1
ATOM 1485 C CA . HIS B 1 84 ? 4.076 1.415 68.084 1.00 18.69 83 HIS B CA 1
ATOM 1486 C C . HIS B 1 84 ? 3.530 1.337 69.516 1.00 18.35 83 HIS B C 1
ATOM 1487 O O . HIS B 1 84 ? 3.476 0.263 70.102 1.00 18.45 83 HIS B O 1
ATOM 1494 N N . VAL B 1 85 ? 3.167 2.485 70.066 1.00 18.40 84 VAL B N 1
ATOM 1495 C CA . VAL B 1 85 ? 2.590 2.602 71.401 1.00 20.13 84 VAL B CA 1
ATOM 1496 C C . VAL B 1 85 ? 1.111 2.994 71.262 1.00 19.38 84 VAL B C 1
ATOM 1497 O O . VAL B 1 85 ? 0.812 4.176 71.049 1.00 16.44 84 VAL B O 1
ATOM 1501 N N . PRO B 1 86 ? 0.184 2.023 71.417 1.00 20.89 85 PRO B N 1
ATOM 1502 C CA . PRO B 1 86 ? -1.254 2.318 71.329 1.00 21.58 85 PRO B CA 1
ATOM 1503 C C . PRO B 1 86 ? -1.696 3.324 72.384 1.00 22.18 85 PRO B C 1
ATOM 1504 O O . PRO B 1 86 ? -1.025 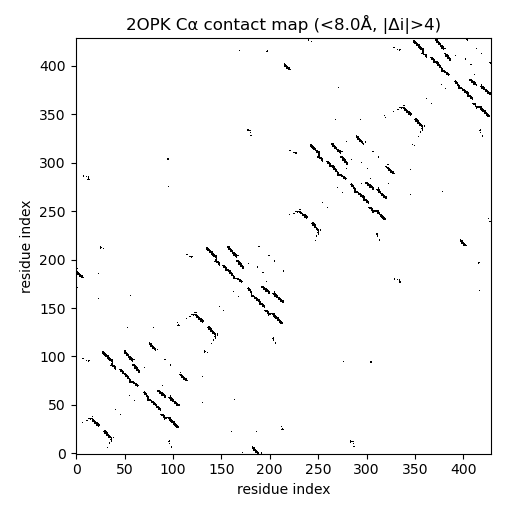3.463 73.420 1.00 21.19 85 PRO B O 1
ATOM 1508 N N . ALA B 1 87 ? -2.806 4.018 72.123 1.00 23.05 86 ALA B N 1
ATOM 1509 C CA . ALA B 1 87 ? -3.323 5.014 73.071 1.00 21.67 86 ALA B CA 1
ATOM 1510 C C . ALA B 1 87 ? -3.553 4.356 74.413 1.00 23.12 86 ALA B C 1
ATOM 1511 O O . ALA B 1 87 ? -4.033 3.228 74.494 1.00 24.71 86 ALA B O 1
ATOM 1513 N N . HIS B 1 88 ? -3.141 5.061 75.449 1.00 24.69 87 HIS B N 1
ATOM 1514 C CA . HIS B 1 88 ? -3.246 4.647 76.838 1.00 26.56 87 HIS B CA 1
ATOM 1515 C C . HIS B 1 88 ? -2.271 3.586 77.321 1.00 28.03 87 HIS B C 1
ATOM 1516 O O . HIS B 1 88 ? -2.288 3.264 78.507 1.00 28.59 87 HIS B O 1
ATOM 1523 N N . CYS B 1 89 ? -1.434 3.035 76.429 1.00 27.81 88 CYS B N 1
ATOM 1524 C CA A CYS B 1 89 ? -0.341 2.141 76.838 0.50 26.08 88 CYS B CA 1
ATOM 1525 C CA B CYS B 1 89 ? -0.390 2.143 76.873 0.50 26.83 88 CYS B CA 1
ATOM 1526 C C . CYS B 1 89 ? 0.744 3.058 77.303 1.00 26.19 88 CYS B C 1
ATOM 1527 O O . CYS B 1 89 ? 1.111 3.963 76.583 1.00 26.90 88 CYS B O 1
ATOM 1532 N N . ARG B 1 90 ? 1.244 2.835 78.511 1.00 27.30 89 ARG B N 1
ATOM 1533 C CA . ARG B 1 90 ? 2.204 3.730 79.119 1.00 28.06 89 ARG B CA 1
ATOM 1534 C C . ARG B 1 90 ? 3.618 3.303 78.806 1.00 26.45 89 ARG B C 1
ATOM 1535 O O . ARG B 1 90 ? 3.897 2.107 78.690 1.00 22.81 89 ARG B O 1
ATOM 1543 N N . HIS B 1 91 ? 4.496 4.293 78.633 1.00 23.44 90 HIS B N 1
ATOM 1544 C CA . HIS B 1 91 ? 5.874 4.003 78.310 1.00 22.67 90 HIS B CA 1
ATOM 1545 C C . HIS B 1 91 ? 6.805 5.116 78.825 1.00 21.17 90 HIS B C 1
ATOM 1546 O O . HIS B 1 91 ? 6.379 6.202 79.223 1.00 18.76 90 HIS B O 1
ATOM 1553 N N . ARG B 1 92 ? 8.078 4.792 78.890 1.00 20.77 91 ARG B N 1
ATOM 1554 C CA . ARG B 1 92 ? 9.076 5.728 79.339 1.00 20.41 91 ARG B CA 1
ATOM 1555 C C . ARG B 1 92 ? 10.372 5.468 78.603 1.00 19.33 91 ARG B C 1
ATOM 1556 O O . ARG B 1 92 ? 10.567 4.382 78.080 1.00 17.25 91 ARG B O 1
ATOM 1564 N N . VAL B 1 93 ? 11.233 6.492 78.567 1.00 17.56 92 VAL B N 1
ATOM 1565 C CA . VAL B 1 93 ? 12.553 6.388 78.000 1.00 17.95 92 VAL B CA 1
ATOM 1566 C C . VAL B 1 93 ? 13.493 6.007 79.140 1.00 19.25 92 VAL B C 1
ATOM 1567 O O . VAL B 1 93 ? 13.687 6.778 80.080 1.00 16.45 92 VAL B O 1
ATOM 1571 N N . ALA B 1 94 ? 14.033 4.785 79.072 1.00 17.42 93 ALA B N 1
ATOM 1572 C CA . ALA B 1 94 ? 14.941 4.291 80.091 1.00 17.16 93 ALA B CA 1
ATOM 1573 C C . ALA B 1 94 ? 16.338 4.955 79.958 1.00 16.80 93 ALA B C 1
ATOM 1574 O O . ALA B 1 94 ? 16.985 5.251 80.958 1.00 15.31 93 ALA B O 1
ATOM 1576 N N . TRP B 1 95 ? 16.790 5.204 78.724 1.00 16.08 94 TRP B N 1
ATOM 1577 C CA . TRP B 1 95 ? 18.062 5.908 78.495 1.00 16.89 94 TRP B CA 1
ATOM 1578 C C . TRP B 1 95 ? 18.155 6.349 77.043 1.00 16.84 94 TRP B C 1
ATOM 1579 O O . TRP B 1 95 ? 17.437 5.831 76.197 1.00 16.33 94 TRP B O 1
ATOM 1590 N N . THR B 1 96 ? 19.066 7.286 76.775 1.00 15.37 95 THR B N 1
ATOM 1591 C CA . THR B 1 96 ? 19.467 7.660 75.421 1.00 15.51 95 THR B CA 1
ATOM 1592 C C . THR B 1 96 ? 20.988 7.656 75.369 1.00 16.07 95 THR B C 1
ATOM 1593 O O . THR B 1 96 ? 21.634 7.745 76.390 1.00 13.75 95 THR B O 1
ATOM 1597 N N . ASP B 1 97 ? 21.533 7.563 74.154 1.00 17.47 96 ASP B N 1
ATOM 1598 C CA . ASP B 1 97 ? 22.964 7.514 73.910 1.00 16.65 96 ASP B CA 1
ATOM 1599 C C . ASP B 1 97 ? 23.705 8.615 74.669 1.00 18.09 96 ASP B C 1
ATOM 1600 O O . ASP B 1 97 ? 23.338 9.817 74.595 1.00 17.12 96 ASP B O 1
ATOM 1605 N N . GLY B 1 98 ? 24.734 8.199 75.408 1.00 19.33 97 GLY B N 1
ATOM 1606 C CA . GLY B 1 98 ? 25.573 9.129 76.190 1.00 20.96 97 GLY B CA 1
ATOM 1607 C C . GLY B 1 98 ? 26.746 9.775 75.450 1.00 22.08 97 GLY B C 1
ATOM 1608 O O . GLY B 1 98 ? 27.445 10.618 76.012 1.00 21.79 97 GLY B O 1
ATOM 1609 N N . GLY B 1 99 ? 26.959 9.385 74.202 1.00 21.32 98 GLY B N 1
ATOM 1610 C CA . GLY B 1 99 ? 28.085 9.838 73.429 1.00 20.75 98 GLY B CA 1
ATOM 1611 C C . GLY B 1 99 ? 27.765 10.692 72.245 1.00 19.96 98 GLY B C 1
ATOM 1612 O O . GLY B 1 99 ? 28.653 11.344 71.720 1.00 20.98 98 GLY B O 1
ATOM 1613 N N . GLU B 1 100 ? 26.515 10.674 71.795 1.00 21.08 99 GLU B N 1
ATOM 1614 C CA . GLU B 1 100 ? 26.114 11.487 70.661 1.00 18.93 99 GLU B CA 1
ATOM 1615 C C . GLU B 1 100 ? 24.632 11.767 70.715 1.00 18.16 99 GLU B C 1
ATOM 1616 O O . GLU B 1 100 ? 23.885 11.127 71.492 1.00 16.97 99 GLU B O 1
ATOM 1622 N N . PRO B 1 101 ? 24.195 12.763 69.919 1.00 16.40 100 PRO B N 1
ATOM 1623 C CA . PRO B 1 101 ? 22.739 12.934 69.845 1.00 16.34 100 PRO B CA 1
ATOM 1624 C C . PRO B 1 101 ? 21.969 11.702 69.369 1.00 14.34 100 PRO B C 1
ATOM 1625 O O . PRO B 1 101 ? 22.454 10.920 68.552 1.00 14.39 100 PRO B O 1
ATOM 1629 N N . THR B 1 102 ? 20.775 11.537 69.919 1.00 15.63 101 THR B N 1
ATOM 1630 C CA . THR B 1 102 ? 19.842 10.539 69.489 1.00 14.52 101 THR B CA 1
ATOM 1631 C C . THR B 1 102 ? 18.707 11.325 68.814 1.00 15.31 101 THR B C 1
ATOM 1632 O O . THR B 1 102 ? 18.038 12.148 69.456 1.00 12.03 101 THR B O 1
ATOM 1636 N N . VAL B 1 103 ? 18.550 11.112 67.512 1.00 13.65 102 VAL B N 1
ATOM 1637 C CA . VAL B 1 103 ? 17.475 11.744 66.746 1.00 15.69 102 VAL B CA 1
ATOM 1638 C C . VAL B 1 103 ? 16.399 10.720 66.468 1.00 13.66 102 VAL B C 1
ATOM 1639 O O . VAL B 1 103 ? 16.693 9.623 65.965 1.00 14.25 102 VAL B O 1
ATOM 1643 N N . TRP B 1 104 ? 15.159 11.084 66.779 1.00 14.39 103 TRP B N 1
ATOM 1644 C CA . TRP B 1 104 ? 13.992 10.212 66.607 1.00 14.24 103 TRP B CA 1
ATOM 1645 C C . TRP B 1 104 ? 13.023 10.827 65.626 1.00 14.18 103 TRP B C 1
ATOM 1646 O O . TRP B 1 104 ? 13.019 12.040 65.429 1.00 11.63 103 TRP B O 1
ATOM 1657 N N . LEU B 1 105 ? 12.183 9.970 65.059 1.00 13.58 104 LEU B N 1
ATOM 1658 C CA . LEU B 1 105 ? 11.048 10.391 64.237 1.00 14.74 104 LEU B CA 1
ATOM 1659 C C . LEU B 1 105 ? 9.839 9.833 64.932 1.00 13.62 104 LEU B C 1
ATOM 1660 O O . LEU B 1 105 ? 9.800 8.633 65.240 1.00 16.44 104 LEU B O 1
ATOM 1665 N N . ALA B 1 106 ? 8.873 10.695 65.230 1.00 14.66 105 ALA B N 1
ATOM 1666 C CA . ALA B 1 106 ? 7.703 10.307 65.981 1.00 15.20 105 ALA B CA 1
ATOM 1667 C C . ALA B 1 106 ? 6.424 10.750 65.279 1.00 16.68 105 ALA B C 1
ATOM 1668 O O . ALA B 1 106 ? 6.351 11.866 64.737 1.00 16.34 105 ALA B O 1
ATOM 1670 N N . VAL B 1 107 ? 5.431 9.856 65.278 1.00 16.10 106 VAL B N 1
ATOM 1671 C CA . VAL B 1 107 ? 4.132 10.129 64.654 1.00 16.12 106 VAL B CA 1
ATOM 1672 C C . VAL B 1 107 ? 3.056 9.912 65.698 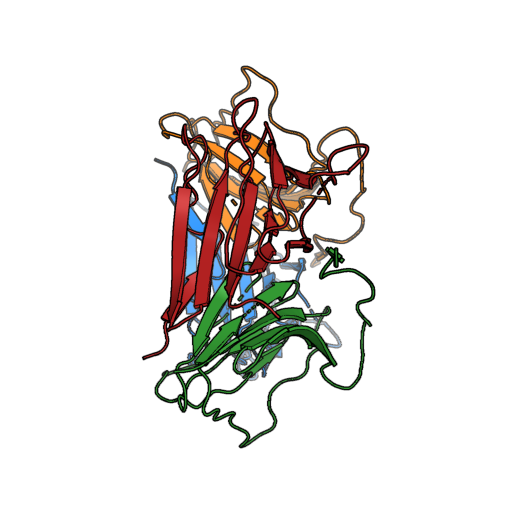1.00 17.90 106 VAL B C 1
ATOM 1673 O O . VAL B 1 107 ? 3.023 8.893 66.361 1.00 18.68 106 VAL B O 1
ATOM 1677 N N . HIS B 1 108 ? 2.207 10.922 65.849 1.00 17.38 107 HIS B N 1
ATOM 1678 C CA . HIS B 1 108 ? 1.094 10.912 66.755 1.00 18.10 107 HIS B CA 1
ATOM 1679 C C . HIS B 1 108 ? -0.165 10.941 65.928 1.00 17.43 107 HIS B C 1
ATOM 1680 O O . HIS B 1 108 ? -0.312 11.766 65.050 1.00 16.59 107 HIS B O 1
ATOM 1687 N N . CYS B 1 109 ? -1.075 10.017 66.188 1.00 18.89 108 CYS B N 1
ATOM 1688 C CA . CYS B 1 109 ? -2.309 9.952 65.441 1.00 19.85 108 CYS B CA 1
ATOM 1689 C C . CYS B 1 109 ? -3.448 9.340 66.254 1.00 24.05 108 CYS B C 1
ATOM 1690 O O . CYS B 1 109 ? -3.218 8.795 67.349 1.00 23.74 108 CYS B O 1
ATOM 1693 N N . ASP B 1 110 ? -4.665 9.393 65.703 1.00 28.95 109 ASP B N 1
ATOM 1694 C CA . ASP B 1 110 ? -5.874 8.888 66.384 1.00 32.79 109 ASP B CA 1
ATOM 1695 C C . ASP B 1 110 ? -5.758 7.424 66.728 1.00 33.06 109 ASP B C 1
ATOM 1696 O O . ASP B 1 110 ? -5.086 6.670 66.013 1.00 37.30 109 ASP B O 1
ATOM 1701 N N . ALA B 1 111 ? -6.393 7.012 67.823 1.00 32.01 110 ALA B N 1
ATOM 1702 C CA . ALA B 1 111 ? -6.427 5.591 68.176 1.00 33.22 110 ALA B CA 1
ATOM 1703 C C . ALA B 1 111 ? -7.367 4.887 67.190 1.00 37.64 110 ALA B C 1
ATOM 1704 O O . ALA B 1 111 ? -7.310 3.659 67.025 1.00 41.52 110 ALA B O 1
ATOM 1706 N N . ALA B 1 112 ? -8.242 5.704 66.585 1.00 42.17 111 ALA B N 1
ATOM 1707 C CA . ALA B 1 112 ? -9.159 5.362 65.489 1.00 46.17 111 ALA B CA 1
ATOM 1708 C C . ALA B 1 112 ? -8.429 5.033 64.197 1.00 44.80 111 ALA B C 1
ATOM 1709 O O . ALA B 1 112 ? -8.737 4.034 63.543 1.00 43.38 111 ALA B O 1
ATOM 1711 N N . PRO C 1 4 ? 50.161 -2.243 77.258 1.00 44.88 3 PRO C N 1
ATOM 1712 C CA . PRO C 1 4 ? 49.278 -3.133 76.507 1.00 42.42 3 PRO C CA 1
ATOM 1713 C C . PRO C 1 4 ? 48.637 -2.326 75.410 1.00 40.02 3 PRO C C 1
ATOM 1714 O O . PRO C 1 4 ? 48.307 -1.163 75.627 1.00 40.82 3 PRO C O 1
ATOM 1718 N N . LYS C 1 5 ? 48.498 -2.926 74.235 1.00 37.03 4 LYS C N 1
ATOM 1719 C CA . LYS C 1 5 ? 47.940 -2.236 73.095 1.00 34.67 4 LYS C CA 1
ATOM 1720 C C . LYS C 1 5 ? 46.481 -1.848 73.411 1.00 30.92 4 LYS C C 1
ATOM 1721 O O . LYS C 1 5 ? 45.713 -2.617 74.012 1.00 24.94 4 LYS C O 1
ATOM 1727 N N . HIS C 1 6 ? 46.110 -0.629 73.043 1.00 28.39 5 HIS C N 1
ATOM 1728 C CA . HIS C 1 6 ? 44.710 -0.228 73.121 1.00 27.20 5 HIS C CA 1
ATOM 1729 C C . HIS C 1 6 ? 44.472 0.750 72.013 1.00 23.38 5 HIS C C 1
ATOM 1730 O O . HIS C 1 6 ? 45.408 1.249 71.400 1.00 24.39 5 HIS C O 1
ATOM 1737 N N . GLY C 1 7 ? 43.217 1.024 71.755 1.00 19.12 6 GLY C N 1
ATOM 1738 C CA . GLY C 1 7 ? 42.873 2.015 70.761 1.00 21.10 6 GLY C CA 1
ATOM 1739 C C . GLY C 1 7 ? 41.354 2.201 70.689 1.00 19.90 6 GLY C C 1
ATOM 1740 O O . GLY C 1 7 ? 40.609 1.722 71.543 1.00 16.99 6 GLY C O 1
ATOM 1741 N N . ASN C 1 8 ? 40.922 2.923 69.675 1.00 18.15 7 ASN C N 1
ATOM 1742 C CA . ASN C 1 8 ? 39.521 3.141 69.426 1.00 19.39 7 ASN C CA 1
ATOM 1743 C C . ASN C 1 8 ? 39.319 2.897 67.932 1.00 20.28 7 ASN C C 1
ATOM 1744 O O . ASN C 1 8 ? 40.004 3.502 67.107 1.00 19.02 7 ASN C O 1
ATOM 1749 N N . LEU C 1 9 ? 38.391 1.996 67.590 1.00 20.00 8 LEU C N 1
ATOM 1750 C CA . LEU C 1 9 ? 38.137 1.660 66.173 1.00 19.27 8 LEU C CA 1
ATOM 1751 C C . LEU C 1 9 ? 37.713 2.817 65.284 1.00 17.92 8 LEU C C 1
ATOM 1752 O O . LEU C 1 9 ? 37.821 2.720 64.072 1.00 18.41 8 LEU C O 1
ATOM 1757 N N . PHE C 1 10 ? 37.182 3.883 65.878 1.00 20.06 9 PHE C N 1
ATOM 1758 C CA . PHE C 1 10 ? 36.696 5.047 65.147 1.00 19.08 9 PHE C CA 1
ATOM 1759 C C . PHE C 1 10 ? 37.684 6.220 65.088 1.00 20.99 9 PHE C C 1
ATOM 1760 O O . PHE C 1 10 ? 37.353 7.268 64.522 1.00 21.01 9 PHE C O 1
ATOM 1768 N N . ALA C 1 11 ? 38.857 6.057 65.701 1.00 20.95 10 ALA C N 1
ATOM 1769 C CA . ALA C 1 11 ? 39.919 7.056 65.684 1.00 20.24 10 ALA C CA 1
ATOM 1770 C C . ALA C 1 11 ? 40.778 6.938 64.431 1.00 20.96 10 ALA C C 1
ATOM 1771 O O . ALA C 1 11 ? 41.138 5.847 64.042 1.00 21.16 10 ALA C O 1
ATOM 1773 N N . ASP C 1 12 ? 41.162 8.082 63.858 1.00 22.03 11 ASP C N 1
ATOM 1774 C CA . ASP C 1 12 ? 42.061 8.137 62.692 1.00 22.02 11 ASP C CA 1
ATOM 1775 C C . ASP C 1 12 ? 41.500 7.344 61.492 1.00 20.14 11 ASP C C 1
ATOM 1776 O O . ASP C 1 12 ? 42.167 6.472 60.913 1.00 19.74 11 ASP C O 1
ATOM 1781 N N . VAL C 1 13 ? 40.263 7.654 61.156 1.00 19.43 12 VAL C N 1
ATOM 1782 C CA . VAL C 1 13 ? 39.580 7.004 60.062 1.00 22.09 12 VAL C CA 1
ATOM 1783 C C . VAL C 1 13 ? 39.566 7.989 58.883 1.00 25.17 12 VAL C C 1
ATOM 1784 O O . VAL C 1 13 ? 38.876 9.010 58.935 1.00 23.69 12 VAL C O 1
ATOM 1788 N N . PRO C 1 14 ? 40.360 7.716 57.833 1.00 26.38 13 PRO C N 1
ATOM 1789 C CA . PRO C 1 14 ? 40.297 8.661 56.694 1.00 27.58 13 PRO C CA 1
ATOM 1790 C C . PRO C 1 14 ? 38.934 8.686 56.006 1.00 26.19 13 PRO C C 1
ATOM 1791 O O . PRO C 1 14 ? 38.361 7.636 55.692 1.00 27.12 13 PRO C O 1
ATOM 1795 N N . VAL C 1 15 ? 38.408 9.885 55.813 1.00 25.58 14 VAL C N 1
ATOM 1796 C CA . VAL C 1 15 ? 37.168 10.064 55.108 1.00 25.28 14 VAL C CA 1
ATOM 1797 C C . VAL C 1 15 ? 37.486 10.233 53.612 1.00 28.38 14 VAL C C 1
ATOM 1798 O O . VAL C 1 15 ? 38.382 10.974 53.223 1.00 28.17 14 VAL C O 1
ATOM 1802 N N . GLY C 1 16 ? 36.763 9.517 52.778 1.00 26.72 15 GLY C N 1
ATOM 1803 C CA . GLY C 1 16 ? 36.987 9.575 51.349 1.00 27.39 15 GLY C CA 1
ATOM 1804 C C . GLY C 1 16 ? 38.242 8.947 50.774 1.00 26.10 15 GLY C C 1
ATOM 1805 O O . GLY C 1 16 ? 38.612 9.283 49.660 1.00 28.16 15 GLY C O 1
ATOM 1806 N N . ALA C 1 17 ? 38.903 8.026 51.477 1.00 24.24 16 ALA C N 1
ATOM 1807 C CA . ALA C 1 17 ? 40.097 7.382 50.896 1.00 22.64 16 ALA C CA 1
ATOM 1808 C C . ALA C 1 17 ? 39.707 6.590 49.639 1.00 23.53 16 ALA C C 1
ATOM 1809 O O . ALA C 1 17 ? 38.608 6.049 49.579 1.00 25.54 16 ALA C O 1
ATOM 1811 N N . PRO C 1 18 ? 40.579 6.562 48.604 1.00 24.00 17 PRO C N 1
ATOM 1812 C CA . PRO C 1 18 ? 40.222 5.888 47.355 1.00 22.77 17 PRO C CA 1
ATOM 1813 C C . PRO C 1 18 ? 40.111 4.400 47.446 1.00 23.37 17 PRO C C 1
ATOM 1814 O O . PRO C 1 18 ? 39.245 3.845 46.784 1.00 24.67 17 PRO C O 1
ATOM 1818 N N . ASP C 1 19 ? 40.963 3.757 48.255 1.00 21.06 18 ASP C N 1
ATOM 1819 C CA . ASP C 1 19 ? 40.937 2.304 48.426 1.00 22.04 18 ASP C CA 1
ATOM 1820 C C . ASP C 1 19 ? 40.542 1.937 49.844 1.00 19.77 18 ASP C C 1
ATOM 1821 O O . ASP C 1 19 ? 40.635 2.767 50.746 1.00 18.08 18 ASP C O 1
ATOM 1826 N N . GLU C 1 20 ? 40.116 0.688 50.010 1.00 19.44 19 GLU C N 1
ATOM 1827 C CA . GLU C 1 20 ? 39.839 0.170 51.331 1.00 21.60 19 GLU C CA 1
ATOM 1828 C C . GLU C 1 20 ? 41.157 0.105 52.094 1.00 21.59 19 GLU C C 1
ATOM 1829 O O . GLU C 1 20 ? 42.221 -0.160 51.515 1.00 21.46 19 GLU C O 1
ATOM 1835 N N . ILE C 1 21 ? 41.078 0.367 53.395 1.00 22.27 20 ILE C N 1
ATOM 1836 C CA . ILE C 1 21 ? 42.263 0.355 54.261 1.00 21.56 20 ILE C CA 1
ATOM 1837 C C . ILE C 1 21 ? 42.146 -0.832 55.207 1.00 21.05 20 ILE C C 1
ATOM 1838 O O . ILE C 1 21 ? 41.117 -1.000 55.880 1.00 19.23 20 ILE C O 1
ATOM 1843 N N . PHE C 1 22 ? 43.184 -1.668 55.231 1.00 19.24 21 PHE C N 1
ATOM 1844 C CA . PHE C 1 22 ? 43.243 -2.820 56.125 1.00 18.43 21 PHE C CA 1
ATOM 1845 C C . PHE C 1 22 ? 44.367 -2.573 57.134 1.00 20.18 21 PHE C C 1
ATOM 1846 O O . PHE C 1 22 ? 45.504 -2.360 56.723 1.00 22.38 21 PHE C O 1
ATOM 1854 N N . GLN C 1 23 ? 44.046 -2.579 58.433 1.00 17.94 22 GLN C N 1
ATOM 1855 C CA . GLN C 1 23 ? 45.009 -2.357 59.493 1.00 22.39 22 GLN C CA 1
ATOM 1856 C C . GLN C 1 23 ? 44.943 -3.478 60.541 1.00 21.42 22 GLN C C 1
ATOM 1857 O O . GLN C 1 23 ? 43.991 -3.537 61.346 1.00 20.42 22 GLN C O 1
ATOM 1863 N N . PRO C 1 24 ? 45.955 -4.365 60.539 1.00 22.24 23 PRO C N 1
ATOM 1864 C CA . PRO C 1 24 ? 46.005 -5.405 61.566 1.00 21.38 23 PRO C CA 1
ATOM 1865 C C . PRO C 1 24 ? 46.091 -4.817 62.959 1.00 19.22 23 PRO C C 1
ATOM 1866 O O . PRO C 1 24 ? 46.833 -3.882 63.157 1.00 20.30 23 PRO C O 1
ATOM 1870 N N . LEU C 1 25 ? 45.309 -5.361 63.895 1.00 18.50 24 LEU C N 1
ATOM 1871 C CA . LEU C 1 25 ? 45.338 -4.984 65.303 1.00 17.69 24 LEU C CA 1
ATOM 1872 C C . LEU C 1 25 ? 46.122 -6.015 66.141 1.00 20.26 24 LEU C C 1
ATOM 1873 O O . LEU C 1 25 ? 46.823 -5.641 67.080 1.00 21.09 24 LEU C O 1
ATOM 1878 N N . LEU C 1 26 ? 45.964 -7.305 65.830 1.00 19.86 25 LEU C N 1
ATOM 1879 C CA . LEU C 1 26 ? 46.703 -8.355 66.504 1.00 19.58 25 LEU C CA 1
ATOM 1880 C C . LEU C 1 26 ? 46.914 -9.500 65.525 1.00 19.04 25 LEU C C 1
ATOM 1881 O O . LEU C 1 26 ? 46.019 -9.848 64.755 1.00 20.78 25 LEU C O 1
ATOM 1886 N N . GLU C 1 27 ? 48.091 -10.104 65.568 1.00 20.56 26 GLU C N 1
ATOM 1887 C CA . GLU C 1 27 ? 48.392 -11.254 64.718 1.00 22.08 26 GLU C CA 1
ATOM 1888 C C . GLU C 1 27 ? 49.196 -12.286 65.450 1.00 20.68 26 GLU C C 1
ATOM 1889 O O . GLU C 1 27 ? 50.174 -11.954 66.097 1.00 22.41 26 GLU C O 1
ATOM 1895 N N . ARG C 1 28 ? 48.795 -13.539 65.309 1.00 24.30 27 ARG C N 1
ATOM 1896 C CA . ARG C 1 28 ? 49.471 -14.659 65.924 1.00 27.91 27 ARG C CA 1
ATOM 1897 C C . ARG C 1 28 ? 49.484 -15.662 64.806 1.00 30.25 27 ARG C C 1
ATOM 1898 O O . ARG C 1 28 ? 48.866 -15.418 63.783 1.00 30.23 27 ARG C O 1
ATOM 1906 N N . LYS C 1 29 ? 50.212 -16.763 64.942 1.00 33.47 28 LYS C N 1
ATOM 1907 C CA . LYS C 1 29 ? 50.226 -17.768 63.866 1.00 33.90 28 LYS C CA 1
ATOM 1908 C C . LYS C 1 29 ? 48.792 -18.328 63.617 1.00 32.70 28 LYS C C 1
ATOM 1909 O O . LYS C 1 29 ? 48.119 -18.818 64.522 1.00 29.87 28 LYS C O 1
ATOM 1912 N N . GLY C 1 30 ? 48.332 -18.212 62.375 1.00 31.99 29 GLY C N 1
ATOM 1913 C CA . GLY C 1 30 ? 46.982 -18.626 62.011 1.00 31.38 29 GLY C CA 1
ATOM 1914 C C . GLY C 1 30 ? 45.852 -17.733 62.532 1.00 28.50 29 GLY C C 1
ATOM 1915 O O . GLY C 1 30 ? 44.694 -18.154 62.539 1.00 30.13 29 GLY C O 1
ATOM 1916 N N . LEU C 1 31 ? 46.169 -16.493 62.915 1.00 25.25 30 LEU C N 1
ATOM 1917 C CA . LEU C 1 31 ? 45.170 -15.576 63.474 1.00 22.05 30 LEU C CA 1
ATOM 1918 C C . LEU C 1 31 ? 45.463 -14.128 63.165 1.00 21.41 30 LEU C C 1
ATOM 1919 O O . LEU C 1 31 ? 46.562 -13.641 63.428 1.00 20.73 30 LEU C O 1
ATOM 1924 N N . LYS C 1 32 ? 44.459 -13.416 62.652 1.00 18.30 31 LYS C N 1
ATOM 1925 C CA . LYS C 1 32 ? 44.602 -11.995 62.439 1.00 19.85 31 LYS C CA 1
ATOM 1926 C C . LYS C 1 32 ? 43.327 -11.291 62.854 1.00 16.63 31 LYS C C 1
ATOM 1927 O O . LYS C 1 32 ? 42.250 -11.676 62.394 1.00 18.87 31 LYS C O 1
ATOM 1933 N N . ILE C 1 33 ? 43.458 -10.301 63.736 1.00 16.19 32 ILE C N 1
ATOM 1934 C CA . ILE C 1 33 ? 42.357 -9.361 64.054 1.00 16.45 32 ILE C CA 1
ATOM 1935 C C . ILE C 1 33 ? 42.728 -8.094 63.329 1.00 16.43 32 ILE C C 1
ATOM 1936 O O . ILE C 1 33 ? 43.855 -7.641 63.446 1.00 16.48 32 ILE C O 1
ATOM 1941 N N . GLU C 1 34 ? 41.814 -7.554 62.523 1.00 15.51 33 GLU C N 1
ATOM 1942 C CA . GLU C 1 34 ? 42.089 -6.303 61.817 1.00 16.59 33 GLU C CA 1
ATOM 1943 C C . GLU C 1 34 ? 40.886 -5.394 61.732 1.00 15.63 33 GLU C C 1
ATOM 1944 O O . GLU C 1 34 ? 39.738 -5.823 61.824 1.00 16.55 33 GLU C O 1
ATOM 1950 N N . ARG C 1 35 ? 41.199 -4.118 61.583 1.00 16.51 34 ARG C N 1
ATOM 1951 C CA . ARG C 1 35 ? 40.248 -3.089 61.293 1.00 15.51 34 ARG C CA 1
ATOM 1952 C C . ARG C 1 35 ? 40.281 -2.872 59.757 1.00 18.62 34 ARG C C 1
ATOM 1953 O O . ARG C 1 35 ? 41.365 -2.816 59.120 1.00 18.39 34 ARG C O 1
ATOM 1961 N N . ILE C 1 36 ? 39.103 -2.759 59.154 1.00 17.86 35 ILE C N 1
ATOM 1962 C CA . ILE C 1 36 ? 38.975 -2.401 57.732 1.00 15.59 35 ILE C CA 1
ATOM 1963 C C . ILE C 1 36 ? 38.189 -1.095 57.620 1.00 16.54 35 ILE C C 1
ATOM 1964 O O . ILE C 1 36 ? 37.201 -0.890 58.319 1.00 15.07 35 ILE C O 1
ATOM 1969 N N . ILE C 1 37 ? 38.627 -0.195 56.741 1.00 18.44 36 ILE C N 1
ATOM 1970 C CA . ILE C 1 37 ? 37.921 1.085 56.514 1.00 18.26 36 ILE C CA 1
ATOM 1971 C C . ILE C 1 37 ? 37.531 1.188 55.044 1.00 18.51 36 ILE C C 1
ATOM 1972 O O . ILE C 1 37 ? 38.414 1.164 54.161 1.00 16.57 36 ILE C O 1
ATOM 1977 N N . SER C 1 38 ? 36.217 1.266 54.799 1.00 16.31 37 SER C N 1
ATOM 1978 C CA . SER C 1 38 ? 35.679 1.417 53.465 1.00 15.04 37 SER C CA 1
ATOM 1979 C C . SER C 1 38 ? 35.158 2.817 53.380 1.00 17.04 37 SER C C 1
ATOM 1980 O O . SER C 1 38 ? 34.773 3.413 54.400 1.00 16.18 37 SER C O 1
ATOM 1983 N N . ASN C 1 39 ? 35.191 3.345 52.155 1.00 17.32 38 ASN C N 1
ATOM 1984 C CA . ASN C 1 39 ? 34.601 4.616 51.800 1.00 17.07 38 ASN C CA 1
ATOM 1985 C C . ASN C 1 39 ? 33.838 4.436 50.477 1.00 18.63 38 ASN C C 1
ATOM 1986 O O . ASN C 1 39 ? 34.121 5.070 49.467 1.00 18.17 38 ASN C O 1
ATOM 1991 N N . GLY C 1 40 ? 32.872 3.533 50.485 1.00 18.15 39 GLY C N 1
ATOM 1992 C CA . GLY C 1 40 ? 31.975 3.397 49.341 1.00 19.36 39 GLY C CA 1
ATOM 1993 C C . GLY C 1 40 ? 32.344 2.377 48.296 1.00 18.66 39 GLY C C 1
ATOM 1994 O O . GLY C 1 40 ? 31.574 2.155 47.355 1.00 20.37 39 GLY C O 1
ATOM 1995 N N . GLN C 1 41 ? 33.459 1.690 48.510 1.00 19.94 40 GLN C N 1
ATOM 1996 C CA . GLN C 1 41 ? 33.926 0.669 47.587 1.00 20.61 40 GLN C CA 1
ATOM 1997 C C . GLN C 1 41 ? 33.101 -0.612 47.698 1.00 22.13 40 GLN C C 1
ATOM 1998 O O . GLN C 1 41 ? 32.615 -0.972 48.779 1.00 21.63 40 GLN C O 1
ATOM 2004 N N . ALA C 1 42 ? 32.976 -1.306 46.572 1.00 21.17 41 ALA C N 1
ATOM 2005 C CA . ALA C 1 42 ? 32.327 -2.593 46.508 1.00 20.72 41 ALA C CA 1
ATOM 2006 C C . ALA C 1 42 ? 33.307 -3.517 45.790 1.00 21.19 41 ALA C C 1
ATOM 2007 O O . ALA C 1 42 ? 34.223 -3.038 45.120 1.00 22.69 41 ALA C O 1
ATOM 2009 N N . SER C 1 43 ? 33.151 -4.828 45.932 1.00 20.70 42 SER C N 1
ATOM 2010 C CA . SER C 1 43 ? 34.027 -5.753 45.210 1.00 22.75 42 SER C CA 1
ATOM 2011 C C . SER C 1 43 ? 33.818 -5.535 43.698 1.00 24.84 42 SER C C 1
ATOM 2012 O O . SER C 1 43 ? 32.691 -5.386 43.257 1.00 23.94 42 SER C O 1
ATOM 2015 N N . PRO C 1 44 ? 34.902 -5.487 42.908 1.00 27.00 43 PRO C N 1
ATOM 2016 C CA . PRO C 1 44 ? 34.682 -5.272 41.469 1.00 29.02 43 PRO C CA 1
ATOM 2017 C C . PRO C 1 44 ? 33.876 -6.358 40.737 1.00 27.27 43 PRO C C 1
ATOM 2018 O O . PRO C 1 44 ? 33.851 -7.488 41.182 1.00 25.41 43 PRO C O 1
ATOM 2022 N N . PRO C 1 45 ? 33.277 -6.022 39.573 1.00 28.61 44 PRO C N 1
ATOM 2023 C CA . PRO C 1 45 ? 32.563 -7.017 38.767 1.00 29.10 44 PRO C CA 1
ATOM 2024 C C . PRO C 1 45 ? 33.372 -8.311 38.556 1.00 27.22 44 PRO C C 1
ATOM 2025 O O . PRO C 1 45 ? 34.549 -8.270 38.199 1.00 25.69 44 PRO C O 1
ATOM 2029 N N . GLY C 1 46 ? 32.750 -9.437 38.834 1.00 27.14 45 GLY C N 1
ATOM 2030 C CA . GLY C 1 46 ? 33.406 -10.711 38.715 1.00 28.41 45 GLY C CA 1
ATOM 2031 C C . GLY C 1 46 ? 34.276 -11.164 39.874 1.00 27.37 45 GLY C C 1
ATOM 2032 O O . GLY C 1 46 ? 34.637 -12.335 39.926 1.00 27.81 45 GLY C O 1
ATOM 2033 N N . PHE C 1 47 ? 34.620 -10.266 40.786 1.00 26.11 46 PHE C N 1
ATOM 2034 C CA . PHE C 1 47 ? 35.507 -10.602 41.878 1.00 24.94 46 PHE C CA 1
ATOM 2035 C C . PHE C 1 47 ? 34.820 -11.291 43.062 1.00 25.24 46 PHE C C 1
ATOM 2036 O O . PHE C 1 47 ? 33.832 -10.770 43.602 1.00 24.65 46 PHE C O 1
ATOM 2044 N N . TRP C 1 48 ? 35.371 -12.441 43.475 1.00 22.41 47 TRP C N 1
ATOM 2045 C CA . TRP C 1 48 ? 34.971 -13.145 44.687 1.00 23.35 47 TRP C CA 1
ATOM 2046 C C . TRP C 1 48 ? 36.187 -13.482 45.568 1.00 25.43 47 TRP C C 1
ATOM 2047 O O . TRP C 1 48 ? 37.232 -13.915 45.054 1.00 26.79 47 TRP C O 1
ATOM 2058 N N . TYR C 1 49 ? 36.061 -13.263 46.881 1.00 22.43 48 TYR C N 1
ATOM 2059 C CA . TYR C 1 49 ? 37.027 -13.762 47.849 1.00 19.21 48 TYR C CA 1
ATOM 2060 C C . TYR C 1 49 ? 36.854 -15.257 47.964 1.00 18.27 48 TYR C C 1
ATOM 2061 O O . TYR C 1 49 ? 35.783 -15.811 47.756 1.00 17.34 48 TYR C O 1
ATOM 2070 N N . ASP C 1 50 ? 37.932 -15.927 48.308 1.00 22.32 49 ASP C N 1
ATOM 2071 C CA . ASP C 1 50 ? 37.902 -17.356 48.571 1.00 25.55 49 ASP C CA 1
ATOM 2072 C C . ASP C 1 50 ? 39.164 -17.653 49.379 1.00 25.76 49 ASP C C 1
ATOM 2073 O O . ASP C 1 50 ? 40.238 -17.709 48.813 1.00 27.62 49 ASP C O 1
ATOM 2078 N N . SER C 1 51 ? 39.012 -17.828 50.692 1.00 24.04 50 SER C N 1
ATOM 2079 C CA . SER C 1 51 ? 40.131 -17.913 51.615 1.00 22.89 50 SER C CA 1
ATOM 2080 C C . SER C 1 51 ? 40.225 -19.291 52.250 1.00 24.29 50 SER C C 1
ATOM 2081 O O . SER C 1 51 ? 39.187 -19.947 52.486 1.00 24.05 50 SER C O 1
ATOM 2084 N N . PRO C 1 52 ? 41.468 -19.765 52.520 1.00 24.55 51 PRO C N 1
ATOM 2085 C CA . PRO C 1 52 ? 41.629 -21.021 53.226 1.00 25.82 51 PRO C CA 1
ATOM 2086 C C . PRO C 1 52 ? 41.334 -20.893 54.738 1.00 26.32 51 PRO C C 1
ATOM 2087 O O . PRO C 1 52 ? 41.256 -21.896 55.433 1.00 28.01 51 PRO C O 1
ATOM 2091 N N . GLN C 1 53 ? 41.191 -19.661 55.225 1.00 26.02 52 GLN C N 1
ATOM 2092 C CA . GLN C 1 53 ? 40.852 -19.379 56.623 1.00 23.93 52 GLN C CA 1
ATOM 2093 C C . GLN C 1 53 ? 39.389 -19.067 56.791 1.00 22.47 52 GLN C C 1
ATOM 2094 O O . GLN C 1 53 ? 38.712 -18.600 55.861 1.00 22.24 52 GLN C O 1
ATOM 2100 N N . ASP C 1 54 ? 38.885 -19.326 57.987 1.00 22.28 53 ASP C N 1
ATOM 2101 C CA . ASP C 1 54 ? 37.550 -18.875 58.365 1.00 21.58 53 ASP C CA 1
ATOM 2102 C C . ASP C 1 54 ? 37.647 -17.375 58.618 1.00 21.68 53 ASP C C 1
ATOM 2103 O O . ASP C 1 54 ? 38.709 -16.867 58.977 1.00 22.51 53 ASP C O 1
ATOM 2108 N N . GLU C 1 55 ? 36.554 -16.663 58.388 1.00 22.25 54 GLU C N 1
ATOM 2109 C CA . GLU C 1 55 ? 36.509 -15.234 58.705 1.00 21.67 54 GLU C CA 1
ATOM 2110 C C . GLU C 1 55 ? 35.224 -14.936 59.433 1.00 20.10 54 GLU C C 1
ATOM 2111 O O . GLU C 1 55 ? 34.172 -15.508 59.096 1.00 17.96 54 GLU C O 1
ATOM 2117 N N . TRP C 1 56 ? 35.345 -14.054 60.433 1.00 17.13 55 TRP C N 1
ATOM 2118 C CA . TRP C 1 56 ? 34.223 -13.484 61.180 1.00 16.34 55 TRP C CA 1
ATOM 2119 C C . TRP C 1 56 ? 34.371 -11.985 60.999 1.00 15.56 55 TRP C C 1
ATOM 2120 O O . TRP C 1 56 ? 35.438 -11.407 61.263 1.00 17.00 55 TRP C O 1
ATOM 2131 N N . VAL C 1 57 ? 33.326 -11.337 60.544 1.00 16.05 56 VAL C N 1
ATOM 2132 C CA . VAL C 1 57 ? 33.418 -9.917 60.240 1.00 15.76 56 VAL C CA 1
ATOM 2133 C C . VAL C 1 57 ? 32.170 -9.210 60.726 1.00 16.66 56 VAL C C 1
ATOM 2134 O O . VAL C 1 57 ? 31.059 -9.746 60.625 1.00 16.76 56 VAL C O 1
ATOM 2146 N N . VAL C 1 59 ? 30.263 -5.168 60.944 1.00 15.76 58 VAL C N 1
ATOM 2147 C CA . VAL C 1 59 ? 30.190 -3.762 60.632 1.00 14.30 58 VAL C CA 1
ATOM 2148 C C . VAL C 1 59 ? 30.067 -3.062 61.986 1.00 14.39 58 VAL C C 1
ATOM 2149 O O . VAL C 1 59 ? 29.163 -3.376 62.752 1.00 12.95 58 VAL C O 1
ATOM 2153 N N . VAL C 1 60 ? 31.003 -2.154 62.294 1.00 13.42 59 VAL C N 1
ATOM 2154 C CA . VAL C 1 60 ? 30.948 -1.344 63.519 1.00 15.99 59 VAL C CA 1
ATOM 2155 C C . VAL C 1 60 ? 30.391 0.080 63.274 1.00 16.58 59 VAL C C 1
ATOM 2156 O O . VAL C 1 60 ? 29.812 0.661 64.153 1.00 16.97 59 VAL C O 1
ATOM 2160 N N . SER C 1 61 ? 30.593 0.649 62.082 1.00 16.44 60 SER C N 1
ATOM 2161 C CA . SER C 1 61 ? 29.991 1.918 61.715 1.00 14.65 60 SER C CA 1
ATOM 2162 C C . SER C 1 61 ? 29.781 1.890 60.204 1.00 15.21 60 SER C C 1
ATOM 2163 O O . SER C 1 61 ? 30.396 1.081 59.502 1.00 14.71 60 SER C O 1
ATOM 2166 N N . GLY C 1 62 ? 28.934 2.782 59.707 1.00 13.61 61 GLY C N 1
ATOM 2167 C CA . GLY C 1 62 ? 28.589 2.788 58.290 1.00 12.43 61 GLY C CA 1
ATOM 2168 C C . GLY C 1 62 ? 27.616 1.651 58.018 1.00 13.47 61 GLY C C 1
ATOM 2169 O O . GLY C 1 62 ? 26.834 1.272 58.870 1.00 15.03 61 GLY C O 1
ATOM 2170 N N . SER C 1 63 ? 27.713 1.040 56.846 1.00 16.19 62 SER C N 1
ATOM 2171 C CA . SER C 1 63 ? 26.760 0.019 56.447 1.00 13.36 62 SER C CA 1
ATOM 2172 C C . SER C 1 63 ? 27.341 -0.650 55.222 1.00 13.73 62 SER C C 1
ATOM 2173 O O . SER C 1 63 ? 28.238 -0.099 54.577 1.00 12.65 62 SER C O 1
ATOM 2176 N N . ALA C 1 64 ? 26.826 -1.834 54.915 1.00 14.33 63 ALA C N 1
ATOM 2177 C CA . ALA C 1 64 ? 27.306 -2.645 53.818 1.00 14.60 63 ALA C CA 1
ATOM 2178 C C . ALA C 1 64 ? 26.308 -3.753 53.454 1.00 16.15 63 ALA C C 1
ATOM 2179 O O . ALA C 1 64 ? 25.226 -3.931 54.085 1.00 13.11 63 ALA C O 1
ATOM 2181 N N . GLY C 1 65 ? 26.666 -4.438 52.367 1.00 14.92 64 GLY C N 1
ATOM 2182 C CA . GLY C 1 65 ? 26.007 -5.599 51.916 1.00 15.15 64 GLY C CA 1
ATOM 2183 C C . GLY C 1 65 ? 27.057 -6.633 51.501 1.00 17.90 64 GLY C C 1
ATOM 2184 O O . GLY C 1 65 ? 28.021 -6.305 50.785 1.00 16.06 64 GLY C O 1
ATOM 2185 N N . ILE C 1 66 ? 26.884 -7.872 51.955 1.00 16.92 65 ILE C N 1
ATOM 2186 C CA . ILE C 1 66 ? 27.789 -8.963 51.609 1.00 17.72 65 ILE C CA 1
ATOM 2187 C C . ILE C 1 66 ? 26.966 -10.112 50.999 1.00 19.01 65 ILE C C 1
ATOM 2188 O O . ILE C 1 66 ? 25.893 -10.460 51.488 1.00 19.36 65 ILE C O 1
ATOM 2193 N N . GLU C 1 67 ? 27.497 -10.695 49.936 1.00 19.81 66 GLU C N 1
ATOM 2194 C CA . GLU C 1 67 ? 26.865 -11.814 49.272 1.00 21.05 66 GLU C CA 1
ATOM 2195 C C . GLU C 1 67 ? 27.784 -13.026 49.366 1.00 21.00 66 GLU C C 1
ATOM 2196 O O . GLU C 1 67 ? 28.957 -12.941 49.033 1.00 18.33 66 GLU C O 1
ATOM 2202 N N . CYS C 1 68 ? 27.236 -14.139 49.832 1.00 23.72 67 CYS C N 1
ATOM 2203 C CA . CYS C 1 68 ? 27.940 -15.411 49.886 1.00 25.99 67 CYS C CA 1
ATOM 2204 C C . CYS C 1 68 ? 27.431 -16.237 48.750 1.00 28.99 67 CYS C C 1
ATOM 2205 O O . CYS C 1 68 ? 26.258 -16.165 48.395 1.00 27.01 67 CYS C O 1
ATOM 2208 N N . GLU C 1 69 ? 28.297 -17.063 48.196 1.00 34.33 68 GLU C N 1
ATOM 2209 C CA . GLU C 1 69 ? 27.883 -17.872 47.071 1.00 40.08 68 GLU C CA 1
ATOM 2210 C C . GLU C 1 69 ? 26.794 -18.824 47.540 1.00 38.96 68 GLU C C 1
ATOM 2211 O O . GLU C 1 69 ? 26.810 -19.316 48.668 1.00 39.30 68 GLU C O 1
ATOM 2217 N N . GLY C 1 70 ? 25.802 -19.039 46.695 1.00 42.24 69 GLY C N 1
ATOM 2218 C CA . GLY C 1 70 ? 24.657 -19.843 47.116 1.00 44.81 69 GLY C CA 1
ATOM 2219 C C . GLY C 1 70 ? 23.484 -19.033 47.680 1.00 45.14 69 GLY C C 1
ATOM 2220 O O . GLY C 1 70 ? 22.346 -19.502 47.579 1.00 46.80 69 GLY C O 1
ATOM 2221 N N . ASP C 1 71 ? 23.738 -17.860 48.290 1.00 42.66 70 ASP C N 1
ATOM 2222 C CA . ASP C 1 71 ? 22.664 -16.932 48.704 1.00 40.91 70 ASP C CA 1
ATOM 2223 C C . ASP C 1 71 ? 21.901 -16.503 47.455 1.00 38.61 70 ASP C C 1
ATOM 2224 O O . ASP C 1 71 ? 22.487 -16.338 46.401 1.00 37.09 70 ASP C O 1
ATOM 2229 N N . THR C 1 72 ? 20.606 -16.262 47.592 1.00 39.53 71 THR C N 1
ATOM 2230 C CA . THR C 1 72 ? 19.804 -15.676 46.515 1.00 39.96 71 THR C CA 1
ATOM 2231 C C . THR C 1 72 ? 20.142 -14.192 46.293 1.00 38.65 71 THR C C 1
ATOM 2232 O O . THR C 1 72 ? 19.993 -13.687 45.177 1.00 40.46 71 THR C O 1
ATOM 2236 N N . ALA C 1 73 ? 20.609 -13.499 47.340 1.00 34.63 72 ALA C N 1
ATOM 2237 C CA . ALA C 1 73 ? 20.932 -12.077 47.241 1.00 29.88 72 ALA C CA 1
ATOM 2238 C C . ALA C 1 73 ? 21.918 -11.693 48.327 1.00 26.77 72 ALA C C 1
ATOM 2239 O O . ALA C 1 73 ? 22.116 -12.457 49.285 1.00 25.37 72 ALA C O 1
ATOM 2241 N N . PRO C 1 74 ? 22.558 -10.517 48.192 1.00 22.59 73 PRO C N 1
ATOM 2242 C CA . PRO C 1 74 ? 23.396 -10.015 49.297 1.00 22.18 73 PRO C CA 1
ATOM 2243 C C . PRO C 1 74 ? 22.576 -9.752 50.569 1.00 20.80 73 PRO C C 1
ATOM 2244 O O . PRO C 1 74 ? 21.367 -9.528 50.482 1.00 17.77 73 PRO C O 1
ATOM 2248 N N . ARG C 1 75 ? 23.227 -9.737 51.721 1.00 21.50 74 ARG C N 1
ATOM 2249 C CA . ARG C 1 75 ? 22.553 -9.426 52.997 1.00 24.54 74 ARG C CA 1
ATOM 2250 C C . ARG C 1 75 ? 22.903 -8.025 53.445 1.00 20.67 74 ARG C C 1
ATOM 2251 O O . ARG C 1 75 ? 24.067 -7.640 53.400 1.00 18.36 74 ARG C O 1
ATOM 2259 N N . VAL C 1 76 ? 21.905 -7.301 53.947 1.00 18.08 75 VAL C N 1
ATOM 2260 C CA . VAL C 1 76 ? 22.103 -5.976 54.504 1.00 17.43 75 VAL C CA 1
ATOM 2261 C C . VAL C 1 76 ? 22.895 -6.126 55.807 1.00 17.65 75 VAL C C 1
ATOM 2262 O O . VAL C 1 76 ? 22.612 -6.993 56.613 1.00 16.93 75 VAL C O 1
ATOM 2274 N N . ARG C 1 78 ? 24.142 -3.623 58.920 1.00 13.88 77 ARG C N 1
ATOM 2275 C CA . ARG C 1 78 ? 24.204 -2.369 59.668 1.00 13.03 77 ARG C CA 1
ATOM 2276 C C . ARG C 1 78 ? 25.179 -2.528 60.858 1.00 13.14 77 ARG C C 1
ATOM 2277 O O . ARG C 1 78 ? 25.664 -3.610 61.097 1.00 15.60 77 ARG C O 1
ATOM 2285 N N . PRO C 1 79 ? 25.500 -1.442 61.581 1.00 15.57 78 PRO C N 1
ATOM 2286 C CA . PRO C 1 79 ? 26.366 -1.613 62.771 1.00 15.24 78 PRO C CA 1
ATOM 2287 C C . PRO C 1 79 ? 25.857 -2.706 63.776 1.00 13.29 78 PRO C C 1
ATOM 2288 O O . PRO C 1 79 ? 24.685 -2.744 64.121 1.00 14.02 78 PRO C O 1
ATOM 2292 N N . GLY C 1 80 ? 26.746 -3.613 64.170 1.00 15.44 79 GLY C N 1
ATOM 2293 C CA . GLY C 1 80 ? 26.394 -4.751 65.004 1.00 15.58 79 GLY C CA 1
ATOM 2294 C C . GLY C 1 80 ? 26.147 -6.041 64.245 1.00 14.75 79 GLY C C 1
ATOM 2295 O O . GLY C 1 80 ? 26.231 -7.119 64.839 1.00 13.25 79 GLY C O 1
ATOM 2296 N N . ASP C 1 81 ? 25.832 -5.945 62.945 1.00 14.30 80 ASP C N 1
ATOM 2297 C CA . ASP C 1 81 ? 25.628 -7.119 62.127 1.00 12.95 80 ASP C CA 1
ATOM 2298 C C . ASP C 1 81 ? 26.960 -7.766 61.844 1.00 13.15 80 ASP C C 1
ATOM 2299 O O . ASP C 1 81 ? 27.910 -7.092 61.435 1.00 14.70 80 ASP C O 1
ATOM 2304 N N . TRP C 1 82 ? 27.025 -9.082 62.056 1.00 15.36 81 TRP C N 1
ATOM 2305 C CA . TRP C 1 82 ? 28.256 -9.857 61.837 1.00 15.76 81 TRP C CA 1
ATOM 2306 C C . TRP C 1 82 ? 27.990 -11.070 60.978 1.00 14.90 81 TRP C C 1
ATOM 2307 O O . TRP C 1 82 ? 26.870 -11.527 60.868 1.00 12.27 81 TRP C O 1
ATOM 2318 N N . LEU C 1 83 ? 29.050 -11.589 60.391 1.00 15.44 82 LEU C N 1
ATOM 2319 C CA . LEU C 1 83 ? 28.954 -12.717 59.472 1.00 17.89 82 LEU C CA 1
ATOM 2320 C C . LEU C 1 83 ? 30.125 -13.660 59.655 1.00 16.07 82 LEU C C 1
ATOM 2321 O O . LEU C 1 83 ? 31.258 -13.217 59.658 1.00 15.77 82 LEU C O 1
ATOM 2326 N N . HIS C 1 84 ? 29.852 -14.945 59.839 1.00 15.97 83 HIS C N 1
ATOM 2327 C CA . HIS C 1 84 ? 30.906 -15.965 59.809 1.00 17.17 83 HIS C CA 1
ATOM 2328 C C . HIS C 1 84 ? 30.941 -16.579 58.403 1.00 18.72 83 HIS C C 1
ATOM 2329 O O . HIS C 1 84 ? 29.970 -17.148 57.968 1.00 15.65 83 HIS C O 1
ATOM 2336 N N . VAL C 1 85 ? 32.077 -16.445 57.721 1.00 19.29 84 VAL C N 1
ATOM 2337 C CA . VAL C 1 85 ? 32.295 -16.989 56.385 1.00 20.60 84 VAL C CA 1
ATOM 2338 C C . VAL C 1 85 ? 33.285 -18.158 56.558 1.00 20.10 84 VAL C C 1
ATOM 2339 O O . VAL C 1 85 ? 34.468 -17.927 56.866 1.00 18.49 84 VAL C O 1
ATOM 2343 N N . PRO C 1 86 ? 32.795 -19.408 56.426 1.00 21.05 85 PRO C N 1
ATOM 2344 C CA . PRO C 1 86 ? 33.676 -20.560 56.509 1.00 23.63 85 PRO C CA 1
ATOM 2345 C C . PRO C 1 86 ? 34.745 -20.583 55.405 1.00 22.21 85 PRO C C 1
ATOM 2346 O O . PRO C 1 86 ? 34.536 -20.063 54.333 1.00 21.50 85 PRO C O 1
ATOM 2350 N N . ALA C 1 87 ? 35.889 -21.164 55.713 1.00 25.05 86 ALA C N 1
ATOM 2351 C CA . ALA C 1 87 ? 36.960 -21.348 54.746 1.00 24.77 86 ALA C CA 1
ATOM 2352 C C . ALA C 1 87 ? 36.410 -21.867 53.399 1.00 24.63 86 ALA C C 1
ATOM 2353 O O . ALA C 1 87 ? 35.548 -22.776 53.356 1.00 24.91 86 ALA C O 1
ATOM 2355 N N . HIS C 1 88 ? 36.880 -21.233 52.324 1.00 24.70 87 HIS C N 1
ATOM 2356 C CA . HIS C 1 88 ? 36.500 -21.539 50.948 1.00 27.90 87 HIS C CA 1
ATOM 2357 C C . HIS C 1 88 ? 35.055 -21.258 50.576 1.00 28.91 87 HIS C C 1
ATOM 2358 O O . HIS C 1 88 ? 34.628 -21.622 49.489 1.00 29.87 87 HIS C O 1
ATOM 2365 N N . CYS C 1 89 ? 34.281 -20.660 51.479 1.00 31.04 88 CYS C N 1
ATOM 2366 C CA . CYS C 1 89 ? 32.982 -20.120 51.101 1.00 29.38 88 CYS C CA 1
ATOM 2367 C C . CYS C 1 89 ? 33.279 -18.796 50.360 1.00 28.36 88 CYS C C 1
ATOM 2368 O O . CYS C 1 89 ? 33.896 -17.871 50.912 1.00 27.60 88 CYS C O 1
ATOM 2371 N N . ARG C 1 90 ? 32.882 -18.730 49.091 1.00 28.03 89 ARG C N 1
ATOM 2372 C CA . ARG C 1 90 ? 33.195 -17.598 48.284 1.00 28.72 89 ARG C CA 1
ATOM 2373 C C . ARG C 1 90 ? 32.211 -16.485 48.611 1.00 26.66 89 ARG C C 1
ATOM 2374 O O . ARG C 1 90 ? 31.029 -16.740 48.831 1.00 26.16 89 ARG C O 1
ATOM 2382 N N . HIS C 1 91 ? 32.702 -15.257 48.637 1.00 24.56 90 HIS C N 1
ATOM 2383 C CA . HIS C 1 91 ? 31.876 -14.123 49.017 1.00 22.83 90 HIS C CA 1
ATOM 2384 C C . HIS C 1 91 ? 32.419 -12.855 48.402 1.00 19.63 90 HIS C C 1
ATOM 2385 O O . HIS C 1 91 ? 33.553 -12.838 47.955 1.00 22.96 90 HIS C O 1
ATOM 2392 N N . ARG C 1 92 ? 31.581 -11.821 48.380 1.00 18.28 91 ARG C N 1
ATOM 2393 C CA A ARG C 1 92 ? 31.885 -10.523 47.810 0.50 18.56 91 ARG C CA 1
ATOM 2394 C CA B ARG C 1 92 ? 31.967 -10.513 47.891 0.50 18.63 91 ARG C CA 1
ATOM 2395 C C . ARG C 1 92 ? 31.183 -9.413 48.608 1.00 18.83 91 ARG C C 1
ATOM 2396 O O . ARG C 1 92 ? 30.148 -9.651 49.211 1.00 16.60 91 ARG C O 1
ATOM 2411 N N . VAL C 1 93 ? 31.745 -8.208 48.567 1.00 19.28 92 VAL C N 1
ATOM 2412 C CA . VAL C 1 93 ? 31.159 -7.025 49.171 1.00 19.44 92 VAL C CA 1
ATOM 2413 C C . VAL C 1 93 ? 30.329 -6.376 48.047 1.00 20.19 92 VAL C C 1
ATOM 2414 O O . VAL C 1 93 ? 30.902 -5.875 47.078 1.00 19.70 92 VAL C O 1
ATOM 2418 N N . ALA C 1 94 ? 29.000 -6.459 48.161 1.00 19.05 93 ALA C N 1
ATOM 2419 C CA . ALA C 1 94 ? 28.075 -5.921 47.158 1.00 19.19 93 ALA C CA 1
ATOM 2420 C C . ALA C 1 94 ? 28.057 -4.412 47.160 1.00 18.96 93 ALA C C 1
ATOM 2421 O O . ALA C 1 94 ? 27.913 -3.803 46.098 1.00 19.08 93 ALA C O 1
ATOM 2423 N N . TRP C 1 95 ? 28.151 -3.827 48.360 1.00 17.42 94 TRP C N 1
ATOM 2424 C CA . TRP C 1 95 ? 28.236 -2.382 48.544 1.00 15.94 94 TRP C CA 1
ATOM 2425 C C . TRP C 1 95 ? 28.752 -1.993 49.941 1.00 17.28 94 TRP C C 1
ATOM 2426 O O . TRP C 1 95 ? 28.756 -2.806 50.886 1.00 15.41 94 TRP C O 1
ATOM 2437 N N . THR C 1 96 ? 29.246 -0.753 50.035 1.00 18.06 95 THR C N 1
ATOM 2438 C CA . THR C 1 96 ? 29.512 -0.094 51.313 1.00 15.67 95 THR C CA 1
ATOM 2439 C C . THR C 1 96 ? 28.829 1.267 51.313 1.00 17.21 95 THR C C 1
ATOM 2440 O O . THR C 1 96 ? 28.475 1.794 50.265 1.00 16.22 95 THR C O 1
ATOM 2444 N N . ASP C 1 97 ? 28.615 1.821 52.505 1.00 17.38 96 ASP C N 1
ATOM 2445 C CA . ASP C 1 97 ? 27.943 3.120 52.662 1.00 17.87 96 ASP C CA 1
ATOM 2446 C C . ASP C 1 97 ? 28.571 4.182 51.761 1.00 18.70 96 ASP C C 1
ATOM 2447 O O . ASP C 1 97 ? 29.783 4.378 51.775 1.00 18.94 96 ASP C O 1
ATOM 2452 N N . GLY C 1 98 ? 27.731 4.860 50.981 1.00 20.79 97 GLY C N 1
ATOM 2453 C CA . GLY C 1 98 ? 28.157 5.962 50.107 1.00 21.35 97 GLY C CA 1
ATOM 2454 C C . GLY C 1 98 ? 28.273 7.310 50.797 1.00 21.30 97 GLY C C 1
ATOM 2455 O O . GLY C 1 98 ? 28.786 8.256 50.233 1.00 23.38 97 GLY C O 1
ATOM 2456 N N . GLY C 1 99 ? 27.804 7.417 52.019 1.00 20.43 98 GLY C N 1
ATOM 2457 C CA . GLY C 1 99 ? 27.825 8.689 52.712 1.00 22.77 98 GLY C CA 1
ATOM 2458 C C . GLY C 1 99 ? 28.835 8.859 53.810 1.00 20.92 98 GLY C C 1
ATOM 2459 O O . GLY C 1 99 ? 29.085 9.984 54.233 1.00 19.34 98 GLY C O 1
ATOM 2460 N N . GLU C 1 100 ? 29.367 7.762 54.340 1.00 19.26 99 GLU C N 1
ATOM 2461 C CA . GLU C 1 100 ? 30.364 7.883 55.399 1.00 18.18 99 GLU C CA 1
ATOM 2462 C C . GLU C 1 100 ? 31.280 6.687 55.391 1.00 18.11 99 GLU C C 1
ATOM 2463 O O . GLU C 1 100 ? 30.981 5.684 54.729 1.00 17.01 99 GLU C O 1
ATOM 2469 N N . PRO C 1 101 ? 32.397 6.784 56.130 1.00 15.11 100 PRO C N 1
ATOM 2470 C CA . PRO C 1 101 ? 33.192 5.601 56.225 1.00 16.11 100 PRO C CA 1
ATOM 2471 C C . PRO C 1 101 ? 32.467 4.412 56.843 1.00 15.94 100 PRO C C 1
ATOM 2472 O O . PRO C 1 101 ? 31.661 4.566 57.782 1.00 15.44 100 PRO C O 1
ATOM 2476 N N . THR C 1 102 ? 32.758 3.228 56.306 1.00 14.83 101 THR C N 1
ATOM 2477 C CA . THR C 1 102 ? 32.289 1.988 56.905 1.00 15.51 101 THR C CA 1
ATOM 2478 C C . THR C 1 102 ? 33.508 1.314 57.573 1.00 16.02 101 THR C C 1
ATOM 2479 O O . THR C 1 102 ? 34.470 0.953 56.903 1.00 17.71 101 THR C O 1
ATOM 2483 N N . VAL C 1 103 ? 33.468 1.208 58.907 1.00 17.25 102 VAL C N 1
ATOM 2484 C CA . VAL C 1 103 ? 34.547 0.580 59.696 1.00 14.89 102 VAL C CA 1
ATOM 2485 C C . VAL C 1 103 ? 34.108 -0.830 60.054 1.00 14.70 102 VAL C C 1
ATOM 2486 O O . VAL C 1 103 ? 33.003 -1.003 60.543 1.00 15.85 102 VAL C O 1
ATOM 2490 N N . TRP C 1 104 ? 34.949 -1.830 59.752 1.00 13.83 103 TRP C N 1
ATOM 2491 C CA . TRP C 1 104 ? 34.681 -3.229 60.066 1.00 15.14 103 TRP C CA 1
ATOM 2492 C C . TRP C 1 104 ? 35.716 -3.731 61.066 1.00 15.57 103 TRP C C 1
ATOM 2493 O O . TRP C 1 104 ? 36.818 -3.172 61.160 1.00 14.55 103 TRP C O 1
ATOM 2504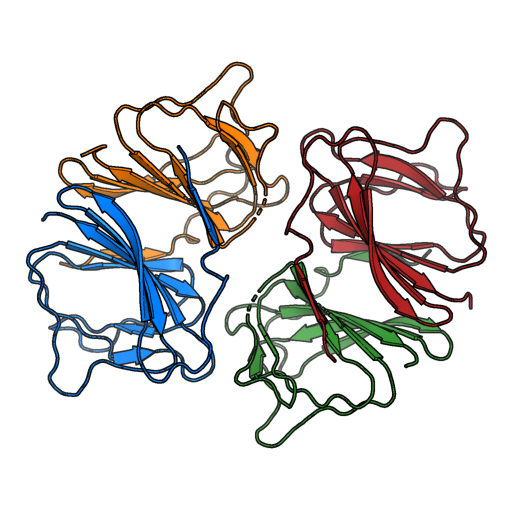 N N . LEU C 1 105 ? 35.344 -4.778 61.789 1.00 13.52 104 LEU C N 1
ATOM 2505 C CA . LEU C 1 105 ? 36.256 -5.560 62.610 1.00 13.80 104 LEU C CA 1
ATOM 2506 C C . LEU C 1 105 ? 36.225 -6.950 61.988 1.00 12.34 104 LEU C C 1
ATOM 2507 O O . LEU C 1 105 ? 35.165 -7.508 61.812 1.00 14.28 104 LEU C O 1
ATOM 2512 N N . ALA C 1 106 ? 37.390 -7.454 61.587 1.00 15.17 105 ALA C N 1
ATOM 2513 C CA . ALA C 1 106 ? 37.505 -8.761 60.974 1.00 15.60 105 ALA C CA 1
ATOM 2514 C C . ALA C 1 106 ? 38.490 -9.636 61.748 1.00 15.85 105 ALA C C 1
ATOM 2515 O O . ALA C 1 106 ? 39.538 -9.163 62.192 1.00 14.78 105 ALA C O 1
ATOM 2517 N N . VAL C 1 107 ? 38.142 -10.915 61.879 1.00 16.29 106 VAL C N 1
ATOM 2518 C CA . VAL C 1 107 ? 38.992 -11.911 62.513 1.00 16.80 106 VAL C CA 1
ATOM 2519 C C . VAL C 1 107 ? 39.161 -13.054 61.509 1.00 18.07 106 VAL C C 1
ATOM 2520 O O . VAL C 1 107 ? 38.180 -13.564 60.968 1.00 18.32 106 VAL C O 1
ATOM 2524 N N . HIS C 1 108 ? 40.407 -13.427 61.240 1.00 18.92 107 HIS C N 1
ATOM 2525 C CA . HIS C 1 108 ? 40.731 -14.533 60.337 1.00 17.90 107 HIS C CA 1
ATOM 2526 C C . HIS C 1 108 ? 41.405 -15.633 61.156 1.00 20.75 107 HIS C C 1
ATOM 2527 O O . HIS C 1 108 ? 42.314 -15.351 61.951 1.00 19.49 107 HIS C O 1
ATOM 2534 N N . CYS C 1 109 ? 40.950 -16.874 60.979 1.00 21.28 108 CYS C N 1
ATOM 2535 C CA . CYS C 1 109 ? 41.503 -17.997 61.694 1.00 22.20 108 CYS C CA 1
ATOM 2536 C C . CYS C 1 109 ? 41.359 -19.306 60.908 1.00 25.56 108 CYS C C 1
ATOM 2537 O O . CYS C 1 109 ? 40.776 -19.348 59.842 1.00 22.89 108 CYS C O 1
ATOM 2540 N N . ASP C 1 110 ? 41.837 -20.397 61.491 1.00 32.40 109 ASP C N 1
ATOM 2541 C CA . ASP C 1 110 ? 41.813 -21.709 60.847 1.00 34.32 109 ASP C CA 1
ATOM 2542 C C . ASP C 1 110 ? 40.434 -22.350 60.808 1.00 37.08 109 ASP C C 1
ATOM 2543 O O . ASP C 1 110 ? 39.567 -22.120 61.684 1.00 39.98 109 ASP C O 1
ATOM 2548 N N . ALA C 1 111 ? 40.224 -23.137 59.752 1.00 36.07 110 ALA C N 1
ATOM 2549 C CA . ALA C 1 111 ? 38.922 -23.717 59.475 1.00 35.12 110 ALA C CA 1
ATOM 2550 C C . ALA C 1 111 ? 38.487 -24.818 60.459 1.00 38.37 110 ALA C C 1
ATOM 2551 O O . ALA C 1 111 ? 37.285 -25.133 60.519 1.00 41.31 110 ALA C O 1
ATOM 2559 N N . ASP D 1 3 ? 28.067 -24.105 56.663 1.00 53.64 2 ASP D N 1
ATOM 2560 C CA . ASP D 1 3 ? 27.552 -22.967 55.909 1.00 52.38 2 ASP D CA 1
ATOM 2561 C C . ASP D 1 3 ? 27.764 -21.664 56.675 1.00 47.24 2 ASP D C 1
ATOM 2562 O O . ASP D 1 3 ? 28.021 -21.693 57.824 1.00 46.49 2 ASP D O 1
ATOM 2567 N N . PRO D 1 4 ? 27.604 -20.522 56.030 1.00 44.07 3 PRO D N 1
ATOM 2568 C CA . PRO D 1 4 ? 27.773 -19.242 56.706 1.00 39.66 3 PRO D CA 1
ATOM 2569 C C . PRO D 1 4 ? 26.670 -18.858 57.674 1.00 34.92 3 PRO D C 1
ATOM 2570 O O . PRO D 1 4 ? 25.559 -19.114 57.444 1.00 31.65 3 PRO D O 1
ATOM 2574 N N . LYS D 1 5 ? 27.027 -18.189 58.736 1.00 32.31 4 LYS D N 1
ATOM 2575 C CA . LYS D 1 5 ? 26.116 -17.893 59.812 1.00 31.89 4 LYS D CA 1
ATOM 2576 C C . LYS D 1 5 ? 26.196 -16.355 60.118 1.00 27.75 4 LYS D C 1
ATOM 2577 O O . LYS D 1 5 ? 27.249 -15.803 60.104 1.00 22.95 4 LYS D O 1
ATOM 2583 N N . HIS D 1 6 ? 25.066 -15.710 60.377 1.00 26.24 5 HIS D N 1
ATOM 2584 C CA . HIS D 1 6 ? 25.002 -14.282 60.657 1.00 25.88 5 HIS D CA 1
ATOM 2585 C C . HIS D 1 6 ? 24.280 -14.005 61.971 1.00 22.21 5 HIS D C 1
ATOM 2586 O O . HIS D 1 6 ? 23.553 -14.841 62.496 1.00 21.43 5 HIS D O 1
ATOM 2593 N N . GLY D 1 7 ? 24.498 -12.813 62.488 1.00 20.01 6 GLY D N 1
ATOM 2594 C CA . GLY D 1 7 ? 23.798 -12.348 63.667 1.00 19.73 6 GLY D CA 1
ATOM 2595 C C . GLY D 1 7 ? 23.981 -10.862 63.836 1.00 18.23 6 GLY D C 1
ATOM 2596 O O . GLY D 1 7 ? 24.582 -10.193 62.985 1.00 13.86 6 GLY D O 1
ATOM 2597 N N . ASN D 1 8 ? 23.464 -10.362 64.952 1.00 15.54 7 ASN D N 1
ATOM 2598 C CA . ASN D 1 8 ? 23.465 -8.947 65.277 1.00 17.46 7 ASN D CA 1
ATOM 2599 C C . ASN D 1 8 ? 23.751 -8.858 66.780 1.00 17.86 7 ASN D C 1
ATOM 2600 O O . ASN D 1 8 ? 23.038 -9.473 67.599 1.00 16.25 7 ASN D O 1
ATOM 2605 N N . LEU D 1 9 ? 24.810 -8.129 67.136 1.00 17.07 8 LEU D N 1
ATOM 2606 C CA . LEU D 1 9 ? 25.175 -7.981 68.537 1.00 17.92 8 LEU D CA 1
ATOM 2607 C C . LEU D 1 9 ? 24.165 -7.239 69.389 1.00 18.04 8 LEU D C 1
ATOM 2608 O O . LEU D 1 9 ? 24.284 -7.248 70.614 1.00 14.82 8 LEU D O 1
ATOM 2613 N N . PHE D 1 10 ? 23.263 -6.489 68.753 1.00 17.74 9 PHE D N 1
ATOM 2614 C CA . PHE D 1 10 ? 22.213 -5.779 69.474 1.00 18.72 9 PHE D CA 1
ATOM 2615 C C . PHE D 1 10 ? 20.904 -6.540 69.510 1.00 19.19 9 PHE D C 1
ATOM 2616 O O . PHE D 1 10 ? 19.967 -6.049 70.091 1.00 22.21 9 PHE D O 1
ATOM 2624 N N . ALA D 1 11 ? 20.827 -7.725 68.891 1.00 19.76 10 ALA D N 1
ATOM 2625 C CA . ALA D 1 11 ? 19.616 -8.540 68.980 1.00 18.81 10 ALA D CA 1
ATOM 2626 C C . ALA D 1 11 ? 19.595 -9.333 70.287 1.00 19.54 10 ALA D C 1
ATOM 2627 O O . ALA D 1 11 ? 20.627 -9.808 70.748 1.00 20.28 10 ALA D O 1
ATOM 2629 N N . ASP D 1 12 ? 18.405 -9.479 70.867 1.00 19.34 11 ASP D N 1
ATOM 2630 C CA . ASP D 1 12 ? 18.201 -10.290 72.068 1.00 20.81 11 ASP D CA 1
ATOM 2631 C C . ASP D 1 12 ? 19.139 -9.929 73.215 1.00 20.19 11 ASP D C 1
ATOM 2632 O O . ASP D 1 12 ? 19.753 -10.803 73.802 1.00 17.63 11 ASP D O 1
ATOM 2637 N N . VAL D 1 13 ? 19.236 -8.643 73.523 1.00 18.89 12 VAL D N 1
ATOM 2638 C CA . VAL D 1 13 ? 20.018 -8.182 74.648 1.00 20.46 12 VAL D CA 1
ATOM 2639 C C . VAL D 1 13 ? 19.155 -8.254 75.914 1.00 23.07 12 VAL D C 1
ATOM 2640 O O . VAL D 1 13 ? 18.180 -7.540 76.017 1.00 23.77 12 VAL D O 1
ATOM 2644 N N . PRO D 1 14 ? 19.523 -9.108 76.891 1.00 25.12 13 PRO D N 1
ATOM 2645 C CA . PRO D 1 14 ? 18.741 -9.114 78.140 1.00 26.83 13 PRO D CA 1
ATOM 2646 C C . PRO D 1 14 ? 19.010 -7.909 79.050 1.00 24.92 13 PRO D C 1
ATOM 2647 O O . PRO D 1 14 ? 19.964 -7.943 79.837 1.00 25.97 13 PRO D O 1
ATOM 2651 N N . VAL D 1 15 ? 18.197 -6.864 78.930 1.00 22.96 14 VAL D N 1
ATOM 2652 C CA . VAL D 1 15 ? 18.375 -5.662 79.728 1.00 24.45 14 VAL D CA 1
ATOM 2653 C C . VAL D 1 15 ? 17.972 -5.989 81.162 1.00 26.73 14 VAL D C 1
ATOM 2654 O O . VAL D 1 15 ? 16.959 -6.649 81.410 1.00 29.10 14 VAL D O 1
ATOM 2658 N N . GLY D 1 16 ? 18.775 -5.522 82.098 1.00 25.34 15 GLY D N 1
ATOM 2659 C CA . GLY D 1 16 ? 18.501 -5.739 83.511 1.00 25.47 15 GLY D CA 1
ATOM 2660 C C . GLY D 1 16 ? 18.855 -7.080 84.074 1.00 23.81 15 GLY D C 1
ATOM 2661 O O . GLY D 1 16 ? 18.591 -7.309 85.221 1.00 26.32 15 GLY D O 1
ATOM 2662 N N . ALA D 1 17 ? 19.491 -7.962 83.296 1.00 22.91 16 ALA D N 1
ATOM 2663 C CA . ALA D 1 17 ? 19.829 -9.286 83.792 1.00 21.42 16 ALA D CA 1
ATOM 2664 C C . ALA D 1 17 ? 20.769 -9.176 85.006 1.00 20.87 16 ALA D C 1
ATOM 2665 O O . ALA D 1 17 ? 21.714 -8.390 84.974 1.00 19.62 16 ALA D O 1
ATOM 2667 N N . PRO D 1 18 ? 20.507 -9.950 86.076 1.00 20.37 17 PRO D N 1
ATOM 2668 C CA . PRO D 1 18 ? 21.320 -9.892 87.281 1.00 20.40 17 PRO D CA 1
ATOM 2669 C C . PRO D 1 18 ? 22.806 -10.157 87.115 1.00 18.56 17 PRO D C 1
ATOM 2670 O O . PRO D 1 18 ? 23.598 -9.473 87.747 1.00 18.66 17 PRO D O 1
ATOM 2674 N N . ASP D 1 19 ? 23.184 -11.127 86.279 1.00 17.27 18 ASP D N 1
ATOM 2675 C CA . ASP D 1 19 ? 24.585 -11.457 86.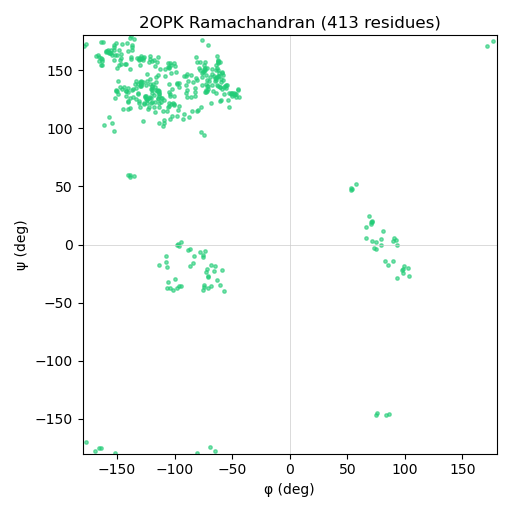056 1.00 16.64 18 ASP D CA 1
ATOM 2676 C C . ASP D 1 19 ? 24.966 -11.309 84.608 1.00 16.14 18 ASP D C 1
ATOM 2677 O O . ASP D 1 19 ? 24.081 -11.266 83.765 1.00 16.11 18 ASP D O 1
ATOM 2682 N N . GLU D 1 20 ? 26.271 -11.167 84.340 1.00 14.90 19 GLU D N 1
ATOM 2683 C CA . GLU D 1 20 ? 26.773 -11.048 82.977 1.00 17.36 19 GLU D CA 1
ATOM 2684 C C . GLU D 1 20 ? 26.451 -12.277 82.152 1.00 18.06 19 GLU D C 1
ATOM 2685 O O . GLU D 1 20 ? 26.475 -13.413 82.659 1.00 16.41 19 GLU D O 1
ATOM 2691 N N . ILE D 1 21 ? 26.181 -12.050 80.865 1.00 17.60 20 ILE D N 1
ATOM 2692 C CA . ILE D 1 21 ? 25.793 -13.109 79.931 1.00 17.86 20 ILE D CA 1
ATOM 2693 C C . ILE D 1 21 ? 26.915 -13.249 78.902 1.00 17.46 20 ILE D C 1
ATOM 2694 O O . ILE D 1 21 ? 27.375 -12.253 78.335 1.00 13.86 20 ILE D O 1
ATOM 2699 N N . PHE D 1 22 ? 27.344 -14.486 78.659 1.00 14.60 21 PHE D N 1
ATOM 2700 C CA . PHE D 1 22 ? 28.337 -14.774 77.633 1.00 15.97 21 PHE D CA 1
ATOM 2701 C C . PHE D 1 22 ? 27.694 -15.665 76.536 1.00 17.12 21 PHE D C 1
ATOM 2702 O O . PHE D 1 22 ? 26.990 -16.627 76.844 1.00 15.89 21 PHE D O 1
ATOM 2710 N N . GLN D 1 23 ? 27.899 -15.305 75.269 1.00 16.24 22 GLN D N 1
ATOM 2711 C CA . GLN D 1 23 ? 27.417 -16.084 74.151 1.00 18.26 22 GLN D CA 1
ATOM 2712 C C . GLN D 1 23 ? 28.458 -16.165 73.024 1.00 17.82 22 GLN D C 1
ATOM 2713 O O . GLN D 1 23 ? 28.830 -15.139 72.447 1.00 16.62 22 GLN D O 1
ATOM 2719 N N . PRO D 1 24 ? 28.932 -17.377 72.715 1.00 17.97 23 PRO D N 1
ATOM 2720 C CA . PRO D 1 24 ? 29.956 -17.547 71.672 1.00 19.44 23 PRO D CA 1
ATOM 2721 C C . PRO D 1 24 ? 29.411 -17.307 70.274 1.00 17.27 23 PRO D C 1
ATOM 2722 O O . PRO D 1 24 ? 28.330 -17.756 69.967 1.00 19.32 23 PRO D O 1
ATOM 2726 N N . LEU D 1 25 ? 30.152 -16.590 69.455 1.00 17.87 24 LEU D N 1
ATOM 2727 C CA . LEU D 1 25 ? 29.738 -16.317 68.077 1.00 15.52 24 LEU D CA 1
ATOM 2728 C C . LEU D 1 25 ? 30.545 -17.209 67.123 1.00 17.42 24 LEU D C 1
ATOM 2729 O O . LEU D 1 25 ? 30.017 -17.667 66.126 1.00 17.38 24 LEU D O 1
ATOM 2734 N N . LEU D 1 26 ? 31.828 -17.437 67.423 1.00 17.33 25 LEU D N 1
ATOM 2735 C CA . LEU D 1 26 ? 32.647 -18.391 66.660 1.00 18.17 25 LEU D CA 1
ATOM 2736 C C . LEU D 1 26 ? 33.603 -19.159 67.555 1.00 18.36 25 LEU D C 1
ATOM 2737 O O . LEU D 1 26 ? 34.324 -18.542 68.348 1.00 14.97 25 LEU D O 1
ATOM 2742 N N . GLU D 1 27 ? 33.645 -20.487 67.404 1.00 16.69 26 GLU D N 1
ATOM 2743 C CA . GLU D 1 27 ? 34.583 -21.311 68.169 1.00 19.57 26 GLU D CA 1
ATOM 2744 C C . GLU D 1 27 ? 35.322 -22.224 67.210 1.00 21.86 26 GLU D C 1
ATOM 2745 O O . GLU D 1 27 ? 34.704 -23.000 66.490 1.00 19.67 26 GLU D O 1
ATOM 2751 N N . ARG D 1 28 ? 36.632 -22.060 67.159 1.00 24.61 27 ARG D N 1
ATOM 2752 C CA . ARG D 1 28 ? 37.511 -22.867 66.298 1.00 28.74 27 ARG D CA 1
ATOM 2753 C C . ARG D 1 28 ? 38.709 -23.215 67.153 1.00 29.31 27 ARG D C 1
ATOM 2754 O O . ARG D 1 28 ? 38.876 -22.633 68.221 1.00 29.44 27 ARG D O 1
ATOM 2762 N N . LYS D 1 29 ? 39.540 -24.154 66.716 1.00 32.21 28 LYS D N 1
ATOM 2763 C CA . LYS D 1 29 ? 40.665 -24.584 67.546 1.00 33.62 28 LYS D CA 1
ATOM 2764 C C . LYS D 1 29 ? 41.577 -23.368 67.840 1.00 32.41 28 LYS D C 1
ATOM 2765 O O . LYS D 1 29 ? 42.007 -22.652 66.921 1.00 34.00 28 LYS D O 1
ATOM 2767 N N . GLY D 1 30 ? 41.813 -23.104 69.125 1.00 30.85 29 GLY D N 1
ATOM 2768 C CA . GLY D 1 30 ? 42.595 -21.941 69.560 1.00 29.26 29 GLY D CA 1
ATOM 2769 C C . GLY D 1 30 ? 41.928 -20.576 69.375 1.00 28.35 29 GLY D C 1
ATOM 2770 O O . GLY D 1 30 ? 42.612 -19.554 69.369 1.00 31.63 29 GLY D O 1
ATOM 2771 N N . LEU D 1 31 ? 40.602 -20.542 69.221 1.00 24.15 30 LEU D N 1
ATOM 2772 C CA . LEU D 1 31 ? 39.902 -19.298 68.954 1.00 20.39 30 LEU D CA 1
ATOM 2773 C C . LEU D 1 31 ? 38.467 -19.303 69.462 1.00 18.14 30 LEU D C 1
ATOM 2774 O O . LEU D 1 31 ? 37.696 -20.180 69.138 1.00 17.25 30 LEU D O 1
ATOM 2779 N N . LYS D 1 32 ? 38.126 -18.302 70.268 1.00 17.29 31 LYS D N 1
ATOM 2780 C CA . LYS D 1 32 ? 36.745 -18.036 70.624 1.00 18.30 31 LYS D CA 1
ATOM 2781 C C . LYS D 1 32 ? 36.415 -16.547 70.442 1.00 14.73 31 LYS D C 1
ATOM 2782 O O . LYS D 1 32 ? 37.125 -15.689 70.926 1.00 14.77 31 LYS D O 1
ATOM 2788 N N . ILE D 1 33 ? 35.321 -16.276 69.758 1.00 15.72 32 ILE D N 1
ATOM 2789 C CA . ILE D 1 33 ? 34.760 -14.921 69.616 1.00 15.00 32 ILE D CA 1
ATOM 2790 C C . ILE D 1 33 ? 33.408 -14.957 70.338 1.00 12.50 32 ILE D C 1
ATOM 2791 O O . ILE D 1 33 ? 32.562 -15.811 70.068 1.00 12.76 32 ILE D O 1
ATOM 2796 N N . GLU D 1 34 ? 33.210 -14.040 71.269 1.00 13.17 33 GLU D N 1
ATOM 2797 C CA . GLU D 1 34 ? 31.991 -14.045 72.042 1.00 15.82 33 GLU D CA 1
ATOM 2798 C C . GLU D 1 34 ? 31.411 -12.652 72.285 1.00 14.07 33 GLU D C 1
ATOM 2799 O O . GLU D 1 34 ? 32.131 -11.686 72.328 1.00 11.20 33 GLU D O 1
ATOM 2805 N N . ARG D 1 35 ? 30.089 -12.589 72.423 1.00 13.46 34 ARG D N 1
ATOM 2806 C CA . ARG D 1 35 ? 29.407 -11.408 72.883 1.00 13.43 34 ARG D CA 1
ATOM 2807 C C . ARG D 1 35 ? 29.289 -11.485 74.422 1.00 13.60 34 ARG D C 1
ATOM 2808 O O . ARG D 1 35 ? 28.995 -12.540 74.988 1.00 16.15 34 ARG D O 1
ATOM 2816 N N . ILE D 1 36 ? 29.541 -10.382 75.098 1.00 12.25 35 ILE D N 1
ATOM 2817 C CA . ILE D 1 36 ? 29.282 -10.287 76.534 1.00 14.35 35 ILE D CA 1
ATOM 2818 C C . ILE D 1 36 ? 28.256 -9.155 76.759 1.00 14.09 35 ILE D C 1
ATOM 2819 O O . ILE D 1 36 ? 28.348 -8.080 76.163 1.00 10.93 35 ILE D O 1
ATOM 2824 N N . ILE D 1 37 ? 27.265 -9.430 77.586 1.00 14.90 36 ILE D N 1
ATOM 2825 C CA . ILE D 1 37 ? 26.279 -8.441 78.001 1.00 14.64 36 ILE D CA 1
ATOM 2826 C C . ILE D 1 37 ? 26.356 -8.210 79.523 1.00 15.54 36 ILE D C 1
ATOM 2827 O O . ILE D 1 37 ? 26.036 -9.113 80.328 1.00 12.31 36 ILE D O 1
ATOM 2832 N N . SER D 1 38 ? 26.760 -7.002 79.899 1.00 15.05 37 SER D N 1
ATOM 2833 C CA . SER D 1 38 ? 26.745 -6.563 81.283 1.00 13.67 37 SER D CA 1
ATOM 2834 C C . SER D 1 38 ? 25.571 -5.610 81.508 1.00 15.39 37 SER D C 1
ATOM 2835 O O . SER D 1 38 ? 25.066 -4.942 80.574 1.00 14.69 37 SER D O 1
ATOM 2838 N N . ASN D 1 39 ? 25.153 -5.541 82.764 1.00 16.51 38 ASN D N 1
ATOM 2839 C CA . ASN D 1 39 ? 24.131 -4.631 83.231 1.00 15.28 38 ASN D CA 1
ATOM 2840 C C . ASN D 1 39 ? 24.561 -4.124 84.604 1.00 16.54 38 ASN D C 1
ATOM 2841 O O . ASN D 1 39 ? 23.865 -4.314 85.603 1.00 14.97 38 ASN D O 1
ATOM 2846 N N . GLY D 1 40 ? 25.724 -3.477 84.647 1.00 17.43 39 GLY D N 1
ATOM 2847 C CA . GLY D 1 40 ? 26.177 -2.802 85.858 1.00 17.04 39 GLY D CA 1
ATOM 2848 C C . GLY D 1 40 ? 27.051 -3.620 86.780 1.00 16.85 39 GLY D C 1
ATOM 2849 O O . GLY D 1 40 ? 27.449 -3.137 87.810 1.00 16.32 39 GLY D O 1
ATOM 2850 N N . GLN D 1 41 ? 27.395 -4.842 86.393 1.00 17.70 40 GLN D N 1
ATOM 2851 C CA . GLN D 1 41 ? 28.216 -5.703 87.236 1.00 16.49 40 GLN D CA 1
ATOM 2852 C C . GLN D 1 41 ? 29.688 -5.336 87.088 1.00 19.19 40 GLN D C 1
ATOM 2853 O O . GLN D 1 41 ? 30.113 -4.707 86.081 1.00 18.05 40 GLN D O 1
ATOM 2859 N N . ALA D 1 42 ? 30.468 -5.766 88.076 1.00 18.83 41 ALA D N 1
ATOM 2860 C CA . ALA D 1 42 ? 31.908 -5.564 88.102 1.00 20.69 41 ALA D CA 1
ATOM 2861 C C . ALA D 1 42 ? 32.529 -6.841 88.658 1.00 21.20 41 ALA D C 1
ATOM 2862 O O . ALA D 1 42 ? 31.806 -7.709 89.163 1.00 21.21 41 ALA D O 1
ATOM 2864 N N . SER D 1 43 ? 33.842 -6.975 88.507 1.00 18.87 42 SER D N 1
ATOM 2865 C CA . SER D 1 43 ? 34.541 -8.106 89.056 1.00 20.17 42 SER D CA 1
ATOM 2866 C C . SER D 1 43 ? 34.440 -8.035 90.593 1.00 23.74 42 SER D C 1
ATOM 2867 O O . SER D 1 43 ? 34.503 -6.942 91.156 1.00 22.01 42 SER D O 1
ATOM 2870 N N . PRO D 1 44 ? 34.251 -9.187 91.275 1.00 25.15 43 PRO D N 1
ATOM 2871 C CA . PRO D 1 44 ? 34.186 -9.148 92.737 1.00 27.21 43 PRO D CA 1
ATOM 2872 C C . PRO D 1 44 ? 35.494 -8.694 93.341 1.00 28.01 43 PRO D C 1
ATOM 2873 O O . PRO D 1 44 ? 36.543 -8.825 92.680 1.00 25.87 43 PRO D O 1
ATOM 2877 N N . PRO D 1 45 ? 35.448 -8.114 94.573 1.00 30.95 44 PRO D N 1
ATOM 2878 C CA . PRO D 1 45 ? 36.659 -7.678 95.306 1.00 31.01 44 PRO D CA 1
ATOM 2879 C C . PRO D 1 45 ? 37.763 -8.751 95.338 1.00 28.96 44 PRO D C 1
ATOM 2880 O O . PRO D 1 45 ? 37.484 -9.917 95.611 1.00 27.53 44 PRO D O 1
ATOM 2884 N N . GLY D 1 46 ? 38.978 -8.366 94.985 1.00 31.08 45 GLY D N 1
ATOM 2885 C CA . GLY D 1 46 ? 40.108 -9.309 94.938 1.00 32.03 45 GLY D CA 1
ATOM 2886 C C . GLY D 1 46 ? 40.166 -10.290 93.761 1.00 31.08 45 GLY D C 1
ATOM 2887 O O . GLY D 1 46 ? 41.087 -11.123 93.687 1.00 30.35 45 GLY D O 1
ATOM 2888 N N . PHE D 1 47 ? 39.215 -10.205 92.831 1.00 27.84 46 PHE D N 1
ATOM 2889 C CA . PHE D 1 47 ? 39.212 -11.119 91.688 1.00 25.67 46 PHE D CA 1
ATOM 2890 C C . PHE D 1 47 ? 40.003 -10.530 90.533 1.00 24.54 46 PHE D C 1
ATOM 2891 O O . PHE D 1 47 ? 39.818 -9.376 90.168 1.00 23.56 46 PHE D O 1
ATOM 2899 N N . TRP D 1 48 ? 40.904 -11.329 89.977 1.00 22.92 47 TRP D N 1
ATOM 2900 C CA . TRP D 1 48 ? 41.605 -10.971 88.771 1.00 23.90 47 TRP D CA 1
ATOM 2901 C C . TRP D 1 48 ? 41.497 -12.126 87.783 1.00 23.59 47 TRP D C 1
ATOM 2902 O O . TRP D 1 48 ? 41.550 -13.281 88.182 1.00 21.60 47 TRP D O 1
ATOM 2913 N N . TYR D 1 49 ? 41.313 -11.789 86.511 1.00 22.34 48 TYR D N 1
ATOM 2914 C CA . TYR D 1 49 ? 41.390 -12.745 85.417 1.00 21.63 48 TYR D CA 1
ATOM 2915 C C . TYR D 1 49 ? 42.860 -13.028 85.165 1.00 22.19 48 TYR D C 1
ATOM 2916 O O . TYR D 1 49 ? 43.689 -12.149 85.297 1.00 20.66 48 TYR D O 1
ATOM 2925 N N . ASP D 1 50 ? 43.176 -14.270 84.817 1.00 23.67 49 ASP D N 1
ATOM 2926 C CA . ASP D 1 50 ? 44.553 -14.668 84.505 1.00 25.31 49 ASP D CA 1
ATOM 2927 C C . ASP D 1 50 ? 44.399 -15.841 83.528 1.00 24.69 49 ASP D C 1
ATOM 2928 O O . ASP D 1 50 ? 44.142 -16.961 83.950 1.00 25.99 49 ASP D O 1
ATOM 2933 N N . SER D 1 51 ? 44.516 -15.558 82.225 1.00 24.68 50 SER D N 1
ATOM 2934 C CA . SER D 1 51 ? 44.300 -16.545 81.171 1.00 24.38 50 SER D CA 1
ATOM 2935 C C . SER D 1 51 ? 45.592 -16.971 80.473 1.00 24.30 50 SER D C 1
ATOM 2936 O O . SER D 1 51 ? 46.490 -16.168 80.310 1.00 24.89 50 SER D O 1
ATOM 2939 N N . PRO D 1 52 ? 45.689 -18.246 80.065 1.00 24.95 51 PRO D N 1
ATOM 2940 C CA . PRO D 1 52 ? 46.824 -18.676 79.239 1.00 26.67 51 PRO D CA 1
ATOM 2941 C C . PRO D 1 52 ? 46.677 -18.254 77.775 1.00 25.27 51 PRO D C 1
ATOM 2942 O O . PRO D 1 52 ? 47.577 -18.491 76.970 1.00 25.39 51 PRO D O 1
ATOM 2946 N N . GLN D 1 53 ? 45.512 -17.690 77.440 1.00 24.89 52 GLN D N 1
ATOM 2947 C CA . GLN D 1 53 ? 45.238 -17.120 76.138 1.00 24.00 52 GLN D CA 1
ATOM 2948 C C . GLN D 1 53 ? 45.297 -15.595 76.184 1.00 22.40 52 GLN D C 1
ATOM 2949 O O . GLN D 1 53 ? 45.128 -14.952 77.241 1.00 20.38 52 GLN D O 1
ATOM 2955 N N . ASP D 1 54 ? 45.582 -15.027 75.021 1.00 20.34 53 ASP D N 1
ATOM 2956 C CA . ASP D 1 54 ? 45.486 -13.609 74.826 1.00 21.38 53 ASP D CA 1
ATOM 2957 C C . ASP D 1 54 ? 43.991 -13.283 74.755 1.00 20.02 53 ASP D C 1
ATOM 2958 O O . ASP D 1 54 ? 43.191 -14.154 74.464 1.00 19.86 53 ASP D O 1
ATOM 2963 N N . GLU D 1 55 ? 43.638 -12.042 75.053 1.00 18.49 54 GLU D N 1
ATOM 2964 C CA . GLU D 1 55 ? 42.282 -11.570 74.870 1.00 18.87 54 GLU D CA 1
ATOM 2965 C C . GLU D 1 55 ? 42.353 -10.203 74.235 1.00 18.90 54 GLU D C 1
ATOM 2966 O O . GLU D 1 55 ? 43.171 -9.341 74.625 1.00 19.47 54 GLU D O 1
ATOM 2972 N N . TRP D 1 56 ? 41.519 -10.028 73.225 1.00 17.71 55 TRP D N 1
ATOM 2973 C CA . TRP D 1 56 ? 41.319 -8.743 72.545 1.00 15.37 55 TRP D CA 1
ATOM 2974 C C . TRP D 1 56 ? 39.845 -8.444 72.797 1.00 14.96 55 TRP D C 1
ATOM 2975 O O . TRP D 1 56 ? 38.983 -9.235 72.399 1.00 13.59 55 TRP D O 1
ATOM 2986 N N . VAL D 1 57 ? 39.550 -7.340 73.487 1.00 15.98 56 VAL D N 1
ATOM 2987 C CA . VAL D 1 57 ? 38.165 -7.063 73.908 1.00 17.51 56 VAL D CA 1
ATOM 2988 C C . VAL D 1 57 ? 37.814 -5.615 73.639 1.00 16.82 56 VAL D C 1
ATOM 2989 O O . VAL D 1 57 ? 38.668 -4.708 73.781 1.00 15.83 56 VAL D O 1
ATOM 3001 N N . VAL D 1 59 ? 34.494 -2.552 73.813 1.00 13.85 58 VAL D N 1
ATOM 3002 C CA . VAL D 1 59 ? 33.177 -2.092 74.201 1.00 14.16 58 VAL D CA 1
ATOM 3003 C C . VAL D 1 59 ? 32.473 -1.596 72.935 1.00 14.87 58 VAL D C 1
ATOM 3004 O O . VAL D 1 59 ? 32.965 -0.692 72.235 1.00 13.51 58 VAL D O 1
ATOM 3008 N N . VAL D 1 60 ? 31.332 -2.202 72.627 1.00 15.84 59 VAL D N 1
ATOM 3009 C CA . VAL D 1 60 ? 30.532 -1.827 71.451 1.00 15.34 59 VAL D CA 1
ATOM 3010 C C . VAL D 1 60 ? 29.400 -0.855 71.821 1.00 16.05 59 VAL D C 1
ATOM 3011 O O . VAL D 1 60 ? 29.059 0.053 71.051 1.00 16.80 59 VAL D O 1
ATOM 3015 N N . SER D 1 61 ? 28.827 -1.036 73.005 1.00 14.38 60 SER D N 1
ATOM 3016 C CA . SER D 1 61 ? 27.801 -0.148 73.515 1.00 13.81 60 SER D CA 1
ATOM 3017 C C . SER D 1 61 ? 27.930 -0.122 75.028 1.00 14.98 60 SER D C 1
ATOM 3018 O O . SER D 1 61 ? 28.439 -1.081 75.647 1.00 16.66 60 SER D O 1
ATOM 3021 N N . GLY D 1 62 ? 27.475 0.973 75.625 1.00 11.13 61 GLY D N 1
ATOM 3022 C CA . GLY D 1 62 ? 27.578 1.191 77.066 1.00 12.82 61 GLY D CA 1
ATOM 3023 C C . GLY D 1 62 ? 28.938 1.749 77.424 1.00 15.35 61 GLY D C 1
ATOM 3024 O O . GLY D 1 62 ? 29.536 2.500 76.662 1.00 15.21 61 GLY D O 1
ATOM 3025 N N . SER D 1 63 ? 29.434 1.382 78.588 1.00 14.84 62 SER D N 1
ATOM 3026 C CA . SER D 1 63 ? 30.718 1.912 79.075 1.00 15.10 62 SER D CA 1
ATOM 3027 C C . SER D 1 63 ? 31.226 1.045 80.215 1.00 14.50 62 SER D C 1
ATOM 3028 O O . SER D 1 63 ? 30.450 0.350 80.871 1.00 12.77 62 SER D O 1
ATOM 3031 N N . ALA D 1 64 ? 32.541 1.040 80.406 1.00 15.49 63 ALA D N 1
ATOM 3032 C CA . ALA D 1 64 ? 33.145 0.249 81.468 1.00 15.58 63 ALA D CA 1
ATOM 3033 C C . ALA D 1 64 ? 34.519 0.763 81.868 1.00 19.25 63 ALA D C 1
ATOM 3034 O O . ALA D 1 64 ? 35.131 1.594 81.180 1.00 19.61 63 ALA D O 1
ATOM 3036 N N . GLY D 1 65 ? 35.003 0.254 82.996 1.00 18.27 64 GLY D N 1
ATOM 3037 C CA . GLY D 1 65 ? 36.376 0.515 83.415 1.00 18.95 64 GLY D CA 1
ATOM 3038 C C . GLY D 1 65 ? 37.080 -0.805 83.623 1.00 17.88 64 GLY D C 1
ATOM 3039 O O . GLY D 1 65 ? 36.592 -1.636 84.349 1.00 16.24 64 GLY D O 1
ATOM 3040 N N . ILE D 1 66 ? 38.211 -1.000 82.955 1.00 18.47 65 ILE D N 1
ATOM 3041 C CA . ILE D 1 66 ? 39.019 -2.197 83.130 1.00 19.29 65 ILE D CA 1
ATOM 3042 C C . ILE D 1 66 ? 40.347 -1.794 83.760 1.00 21.15 65 ILE D C 1
ATOM 3043 O O . ILE D 1 66 ? 40.989 -0.870 83.300 1.00 21.30 65 ILE D O 1
ATOM 3048 N N . GLU D 1 67 ? 40.752 -2.525 84.791 1.00 21.80 66 GLU D N 1
ATOM 3049 C CA . GLU D 1 67 ? 42.020 -2.314 85.459 1.00 24.42 66 GLU D CA 1
ATOM 3050 C C . GLU D 1 67 ? 42.975 -3.474 85.145 1.00 23.95 66 GLU D C 1
ATOM 3051 O O . GLU D 1 67 ? 42.629 -4.632 85.313 1.00 25.67 66 GLU D O 1
ATOM 3057 N N . CYS D 1 68 ? 44.154 -3.177 84.624 1.00 26.33 67 CYS D N 1
ATOM 3058 C CA . CYS D 1 68 ? 45.196 -4.205 84.423 1.00 27.97 67 CYS D CA 1
ATOM 3059 C C . CYS D 1 68 ? 46.124 -4.077 85.595 1.00 30.58 67 CYS D C 1
ATOM 3060 O O . CYS D 1 68 ? 46.294 -2.961 86.091 1.00 28.75 67 CYS D O 1
ATOM 3063 N N . GLU D 1 69 ? 46.736 -5.178 86.034 1.00 34.30 68 GLU D N 1
ATOM 3064 C CA . GLU D 1 69 ? 47.553 -5.122 87.252 1.00 40.25 68 GLU D CA 1
ATOM 3065 C C . GLU D 1 69 ? 48.782 -4.239 86.997 1.00 40.20 68 GLU D C 1
ATOM 3066 O O . GLU D 1 69 ? 49.423 -4.334 85.943 1.00 38.99 68 GLU D O 1
ATOM 3072 N N . GLY D 1 70 ? 49.036 -3.321 87.933 1.00 42.58 69 GLY D N 1
ATOM 3073 C CA . GLY D 1 70 ? 50.053 -2.278 87.760 1.00 44.08 69 GLY D CA 1
ATOM 3074 C C . GLY D 1 70 ? 49.514 -0.885 87.416 1.00 45.01 69 GLY D C 1
ATOM 3075 O O . GLY D 1 70 ? 50.222 0.096 87.590 1.00 47.64 69 GLY D O 1
ATOM 3076 N N . ASP D 1 71 ? 48.284 -0.785 86.909 1.00 43.73 70 ASP D N 1
ATOM 3077 C CA . ASP D 1 71 ? 47.665 0.505 86.577 1.00 41.85 70 ASP D CA 1
ATOM 3078 C C . ASP D 1 71 ? 47.436 1.375 87.799 1.00 40.96 70 ASP D C 1
ATOM 3079 O O . ASP D 1 71 ? 47.005 0.893 88.849 1.00 39.06 70 ASP D O 1
ATOM 3084 N N . THR D 1 72 ? 47.624 2.681 87.627 1.00 42.09 71 THR D N 1
ATOM 3085 C CA . THR D 1 72 ? 47.317 3.643 88.701 1.00 42.72 71 THR D CA 1
ATOM 3086 C C . THR D 1 72 ? 45.782 3.814 88.878 1.00 41.10 71 THR D C 1
ATOM 3087 O O . THR D 1 72 ? 45.315 4.188 89.975 1.00 41.96 71 THR D O 1
ATOM 3089 N N . ALA D 1 73 ? 45.015 3.508 87.814 1.00 36.37 72 ALA D N 1
ATOM 3090 C CA . ALA D 1 73 ? 43.555 3.713 87.765 1.00 32.40 72 ALA D CA 1
ATOM 3091 C C . ALA D 1 73 ? 42.936 2.886 86.621 1.00 29.84 72 ALA D C 1
ATOM 3092 O O . ALA D 1 73 ? 43.617 2.591 85.635 1.00 31.62 72 ALA D O 1
ATOM 3094 N N . PRO D 1 74 ? 41.648 2.524 86.723 1.00 26.79 73 PRO D N 1
ATOM 3095 C CA . PRO D 1 74 ? 41.008 1.811 85.582 1.00 26.11 73 PRO D CA 1
ATOM 3096 C C . PRO D 1 74 ? 41.018 2.596 84.259 1.00 25.21 73 PRO D C 1
ATOM 3097 O O . PRO D 1 74 ? 40.935 3.833 84.252 1.00 27.47 73 PRO D O 1
ATOM 3101 N N . ARG D 1 75 ? 41.109 1.893 83.140 1.00 26.24 74 ARG D N 1
ATOM 3102 C CA . ARG D 1 75 ? 41.031 2.554 81.840 1.00 23.85 74 ARG D CA 1
ATOM 3103 C C . ARG D 1 75 ? 39.545 2.645 81.536 1.00 23.36 74 ARG D C 1
ATOM 3104 O O . ARG D 1 75 ? 38.851 1.638 81.597 1.00 23.34 74 ARG D O 1
ATOM 3112 N N . VAL D 1 76 ? 39.064 3.838 81.224 1.00 20.05 75 VAL D N 1
ATOM 3113 C CA . VAL D 1 76 ? 37.670 4.019 80.888 1.00 21.35 75 VAL D CA 1
ATOM 3114 C C . VAL D 1 76 ? 37.495 3.608 79.418 1.00 19.77 75 VAL D C 1
ATOM 3115 O O . VAL D 1 76 ? 38.292 3.980 78.550 1.00 19.50 75 VAL D O 1
ATOM 3127 N N . ARG D 1 78 ? 34.687 3.232 76.220 1.00 16.64 77 ARG D N 1
ATOM 3128 C CA . ARG D 1 78 ? 33.459 3.704 75.621 1.00 15.91 77 ARG D CA 1
ATOM 3129 C C . ARG D 1 78 ? 33.339 3.040 74.276 1.00 13.40 77 ARG D C 1
ATOM 3130 O O . ARG D 1 78 ? 34.297 2.392 73.844 1.00 13.98 77 ARG D O 1
ATOM 3138 N N . PRO D 1 79 ? 32.182 3.172 73.608 1.00 17.11 78 PRO D N 1
ATOM 3139 C CA . PRO D 1 79 ? 32.043 2.496 72.301 1.00 15.74 78 PRO D CA 1
ATOM 3140 C C . PRO D 1 79 ? 33.245 2.673 71.331 1.00 16.06 78 PRO D C 1
ATOM 3141 O O . PRO D 1 79 ? 33.727 3.790 71.094 1.00 15.79 78 PRO D O 1
ATOM 3145 N N . GLY D 1 80 ? 33.762 1.555 70.852 1.00 14.29 79 GLY D N 1
ATOM 3146 C CA . GLY D 1 80 ? 34.843 1.556 69.882 1.00 14.67 79 GLY D CA 1
ATOM 3147 C C . GLY D 1 80 ? 36.188 1.315 70.529 1.00 15.18 79 GLY D C 1
ATOM 3148 O O . GLY D 1 80 ? 37.149 0.948 69.835 1.00 10.80 79 GLY D O 1
ATOM 3149 N N . ASP D 1 81 ? 36.253 1.513 71.854 1.00 14.27 80 ASP D N 1
ATOM 3150 C CA . ASP D 1 81 ? 37.493 1.307 72.620 1.00 14.36 80 ASP D CA 1
ATOM 3151 C C . ASP D 1 81 ? 37.776 -0.163 72.747 1.00 13.84 80 ASP D C 1
ATOM 3152 O O . ASP D 1 81 ? 36.890 -0.927 73.109 1.00 12.25 80 ASP D O 1
ATOM 3157 N N . TRP D 1 82 ? 39.023 -0.536 72.438 1.00 15.81 81 TRP D N 1
ATOM 3158 C CA . TRP D 1 82 ? 39.498 -1.896 72.521 1.00 15.59 81 TRP D CA 1
ATOM 3159 C C . TRP D 1 82 ? 40.780 -1.986 73.356 1.00 15.99 81 TRP D C 1
ATOM 3160 O O . TRP D 1 82 ? 41.488 -0.998 73.554 1.00 16.68 81 TRP D O 1
ATOM 3171 N N . LEU D 1 83 ? 41.036 -3.182 73.852 1.00 16.69 82 LEU D N 1
ATOM 3172 C CA . LEU D 1 83 ? 42.179 -3.458 74.722 1.00 18.41 82 LEU D CA 1
ATOM 3173 C C . LEU D 1 83 ? 42.687 -4.839 74.440 1.00 17.76 82 LEU D C 1
ATOM 3174 O O . LEU D 1 83 ? 41.914 -5.786 74.339 1.00 18.37 82 LEU D O 1
ATOM 3179 N N . HIS D 1 84 ? 44.001 -4.950 74.308 1.00 18.81 83 HIS D N 1
ATOM 3180 C CA . HIS D 1 84 ? 44.654 -6.228 74.186 1.00 18.48 83 HIS D CA 1
ATOM 3181 C C . HIS D 1 84 ? 45.259 -6.583 75.536 1.00 20.21 83 HIS D C 1
ATOM 3182 O O . HIS D 1 84 ? 46.066 -5.820 76.088 1.00 19.55 83 HIS D O 1
ATOM 3189 N N . VAL D 1 85 ? 44.850 -7.724 76.080 1.00 20.29 84 VAL D N 1
ATOM 3190 C CA . VAL D 1 85 ? 45.370 -8.213 77.364 1.00 20.56 84 VAL D CA 1
ATOM 3191 C C . VAL D 1 85 ? 46.149 -9.488 77.069 1.00 20.47 84 VAL D C 1
ATOM 3192 O O . VAL D 1 85 ? 45.559 -10.530 76.777 1.00 19.48 84 VAL D O 1
ATOM 3196 N N . PRO D 1 86 ? 47.489 -9.412 77.094 1.00 22.19 85 PRO D N 1
ATOM 3197 C CA . PRO D 1 86 ? 48.235 -10.620 76.786 1.00 21.39 85 PRO D CA 1
ATOM 3198 C C . PRO D 1 86 ? 47.994 -11.726 77.793 1.00 21.22 85 PRO D C 1
ATOM 3199 O O . PRO D 1 86 ? 47.537 -11.450 78.907 1.00 21.54 85 PRO D O 1
ATOM 3203 N N . ALA D 1 87 ? 48.327 -12.952 77.399 1.00 21.63 86 ALA D N 1
ATOM 3204 C CA . ALA D 1 87 ? 48.200 -14.117 78.243 1.00 22.86 86 ALA D CA 1
ATOM 3205 C C . ALA D 1 87 ? 49.007 -13.887 79.513 1.00 24.71 86 ALA D C 1
ATOM 3206 O O . ALA D 1 87 ? 50.120 -13.373 79.469 1.00 26.21 86 ALA D O 1
ATOM 3208 N N . HIS D 1 88 ? 48.390 -14.232 80.637 1.00 25.25 87 HIS D N 1
ATOM 3209 C CA . HIS D 1 88 ? 48.935 -14.069 81.990 1.00 27.54 87 HIS D CA 1
ATOM 3210 C C . HIS D 1 88 ? 48.989 -12.666 82.548 1.00 29.29 87 HIS D C 1
ATOM 3211 O O . HIS D 1 88 ? 49.359 -12.511 83.709 1.00 31.56 87 HIS D O 1
ATOM 3218 N N . CYS D 1 89 ? 48.598 -11.647 81.776 1.00 28.66 88 CYS D N 1
ATOM 3219 C CA A CYS D 1 89 ? 48.476 -10.266 82.301 0.60 27.04 88 CYS D CA 1
ATOM 3220 C CA B CYS D 1 89 ? 48.520 -10.314 82.326 0.40 28.05 88 CYS D CA 1
ATOM 3221 C C . CYS D 1 89 ? 47.171 -10.260 83.044 1.00 27.26 88 CYS D C 1
ATOM 3222 O O . CYS D 1 89 ? 46.147 -10.623 82.484 1.00 30.57 88 CYS D O 1
ATOM 3227 N N . ARG D 1 90 ? 47.191 -9.879 84.307 1.00 27.26 89 ARG D N 1
ATOM 3228 C CA . ARG D 1 90 ? 45.988 -9.949 85.114 1.00 28.87 89 ARG D CA 1
ATOM 3229 C C . ARG D 1 90 ? 45.194 -8.679 84.974 1.00 27.26 89 ARG D C 1
ATOM 3230 O O . ARG D 1 90 ? 45.758 -7.608 84.852 1.00 24.87 89 ARG D O 1
ATOM 3238 N N . HIS D 1 91 ? 43.877 -8.814 84.915 1.00 25.22 90 HIS D N 1
ATOM 3239 C CA . HIS D 1 91 ? 43.012 -7.650 84.778 1.00 23.99 90 HIS D CA 1
ATOM 3240 C C . HIS D 1 91 ? 41.670 -7.982 85.402 1.00 21.94 90 HIS D C 1
ATOM 3241 O O . HIS D 1 91 ? 41.382 -9.134 85.704 1.00 22.04 90 HIS D O 1
ATOM 3248 N N . ARG D 1 92 ? 40.839 -6.960 85.547 1.00 21.31 91 ARG D N 1
ATOM 3249 C CA . ARG D 1 92 ? 39.518 -7.113 86.128 1.00 21.99 91 ARG D CA 1
ATOM 3250 C C . ARG D 1 92 ? 38.595 -5.984 85.659 1.00 18.75 91 ARG D C 1
ATOM 3251 O O . ARG D 1 92 ? 39.054 -4.979 85.134 1.00 19.53 91 ARG D O 1
ATOM 3259 N N . VAL D 1 93 ? 37.291 -6.152 85.842 1.00 19.14 92 VAL D N 1
ATOM 3260 C CA . VAL D 1 93 ? 36.344 -5.122 85.478 1.00 17.88 92 VAL D CA 1
ATOM 3261 C C . VAL D 1 93 ? 36.023 -4.340 86.729 1.00 17.66 92 VAL D C 1
ATOM 3262 O O . VAL D 1 93 ? 35.454 -4.877 87.694 1.00 17.16 92 VAL D O 1
ATOM 3266 N N . ALA D 1 94 ? 36.398 -3.068 86.715 1.00 18.83 93 ALA D N 1
ATOM 3267 C CA . ALA D 1 94 ? 36.154 -2.182 87.838 1.00 18.42 93 ALA D CA 1
ATOM 3268 C C . ALA D 1 94 ? 34.689 -1.771 87.884 1.00 18.69 93 ALA D C 1
ATOM 3269 O O . ALA D 1 94 ? 34.123 -1.659 88.963 1.00 17.58 93 ALA D O 1
ATOM 3271 N N . TRP D 1 95 ? 34.081 -1.519 86.717 1.00 16.14 94 TRP D N 1
ATOM 3272 C CA . TRP D 1 95 ? 32.692 -1.158 86.670 1.00 15.79 94 TRP D CA 1
ATOM 3273 C C . TRP D 1 95 ? 32.138 -1.319 85.248 1.00 18.31 94 TRP D C 1
ATOM 3274 O O . TRP D 1 95 ? 32.899 -1.450 84.286 1.00 17.83 94 TRP D O 1
ATOM 3285 N N . THR D 1 96 ? 30.812 -1.402 85.152 1.00 16.21 95 THR D N 1
ATOM 3286 C CA . THR D 1 96 ? 30.120 -1.325 83.882 1.00 16.68 95 THR D CA 1
ATOM 3287 C C . THR D 1 96 ? 29.010 -0.330 84.037 1.00 15.72 95 THR D C 1
ATOM 3288 O O . THR D 1 96 ? 28.592 -0.048 85.144 1.00 14.36 95 THR D O 1
ATOM 3292 N N . ASP D 1 97 ? 28.555 0.196 82.910 1.00 14.25 96 ASP D N 1
ATOM 3293 C CA . ASP D 1 97 ? 27.527 1.221 82.870 1.00 15.66 96 ASP D CA 1
ATOM 3294 C C . ASP D 1 97 ? 26.345 0.873 83.776 1.00 16.96 96 ASP D C 1
ATOM 3295 O O . ASP D 1 97 ? 25.779 -0.244 83.692 1.00 17.95 96 ASP D O 1
ATOM 3300 N N . GLY D 1 98 ? 25.958 1.833 84.617 1.00 16.80 97 GLY D N 1
ATOM 3301 C CA . GLY D 1 98 ? 24.813 1.657 85.532 1.00 19.61 97 GLY D CA 1
ATOM 3302 C C . GLY D 1 98 ? 23.459 1.951 84.932 1.00 21.03 97 GLY D C 1
ATOM 3303 O O . GLY D 1 98 ? 22.442 1.542 85.478 1.00 22.05 97 GLY D O 1
ATOM 3304 N N . GLY D 1 99 ? 23.437 2.638 83.787 1.00 19.78 98 GLY D N 1
ATOM 3305 C CA . GLY D 1 99 ? 22.189 3.075 83.172 1.00 20.85 98 GLY D CA 1
ATOM 3306 C C . GLY D 1 99 ? 21.736 2.345 81.918 1.00 20.50 98 GLY D C 1
ATOM 3307 O O . GLY D 1 99 ? 20.623 2.547 81.482 1.00 20.00 98 GLY D O 1
ATOM 3308 N N . GLU D 1 100 ? 22.587 1.502 81.341 1.00 18.86 99 GLU D N 1
ATOM 3309 C CA . GLU D 1 100 ? 22.244 0.770 80.137 1.00 16.66 99 GLU D CA 1
ATOM 3310 C C . GLU D 1 100 ? 23.153 -0.443 79.989 1.00 15.68 99 GLU D C 1
ATOM 3311 O O . GLU D 1 100 ? 24.155 -0.561 80.692 1.00 13.32 99 GLU D O 1
ATOM 3317 N N . PRO D 1 101 ? 22.787 -1.372 79.096 1.00 15.19 100 PRO D N 1
ATOM 3318 C CA . PRO D 1 101 ? 23.646 -2.540 78.957 1.00 14.70 100 PRO D CA 1
ATOM 3319 C C . PRO D 1 101 ? 24.954 -2.210 78.335 1.00 13.16 100 PRO D C 1
ATOM 3320 O O . PRO D 1 101 ? 25.038 -1.343 77.469 1.00 13.35 100 PRO D O 1
ATOM 3324 N N . THR D 1 102 ? 25.994 -2.877 78.792 1.00 14.99 101 THR D N 1
ATOM 3325 C CA . THR D 1 102 ? 27.277 -2.772 78.144 1.00 12.32 101 THR D CA 1
ATOM 3326 C C . THR D 1 102 ? 27.427 -4.028 77.288 1.00 14.61 101 THR D C 1
ATOM 3327 O O . THR D 1 102 ? 27.385 -5.160 77.813 1.00 15.26 101 THR D O 1
ATOM 3331 N N . VAL D 1 103 ? 27.575 -3.823 75.970 1.00 14.13 102 VAL D N 1
ATOM 3332 C CA . VAL D 1 103 ? 27.734 -4.895 74.976 1.00 11.99 102 VAL D CA 1
ATOM 3333 C C . VAL D 1 103 ? 29.215 -4.921 74.558 1.00 13.36 102 VAL D C 1
ATOM 3334 O O . VAL D 1 103 ? 29.755 -3.935 74.070 1.00 12.86 102 VAL D O 1
ATOM 3338 N N . TRP D 1 104 ? 29.868 -6.048 74.798 1.00 10.52 103 TRP D N 1
ATOM 3339 C CA . TRP D 1 104 ? 31.263 -6.246 74.475 1.00 14.44 103 TRP D CA 1
ATOM 3340 C C . TRP D 1 104 ? 31.451 -7.275 73.365 1.00 12.63 103 TRP D C 1
ATOM 3341 O O . TRP D 1 104 ? 30.636 -8.205 73.211 1.00 13.35 103 TRP D O 1
ATOM 3352 N N . LEU D 1 105 ? 32.522 -7.119 72.605 1.00 11.08 104 LEU D N 1
ATOM 3353 C CA . LEU D 1 105 ? 32.968 -8.162 71.714 1.00 12.85 104 LEU D CA 1
ATOM 3354 C C . LEU D 1 105 ? 34.328 -8.636 72.222 1.00 13.52 104 LEU D C 1
ATOM 3355 O O . LEU D 1 105 ? 35.236 -7.827 72.366 1.00 17.89 104 LEU D O 1
ATOM 3360 N N . ALA D 1 106 ? 34.501 -9.931 72.472 1.00 12.87 105 ALA D N 1
ATOM 3361 C CA . ALA D 1 106 ? 35.794 -10.410 72.988 1.00 14.39 105 ALA D CA 1
ATOM 3362 C C . ALA D 1 106 ? 36.323 -11.525 72.152 1.00 15.43 105 ALA D C 1
ATOM 3363 O O . ALA D 1 106 ? 35.561 -12.385 71.731 1.00 15.33 105 ALA D O 1
ATOM 3365 N N . VAL D 1 107 ? 37.629 -11.501 71.914 1.00 15.47 106 VAL D N 1
ATOM 3366 C CA . VAL D 1 107 ? 38.281 -12.526 71.126 1.00 17.20 106 VAL D CA 1
ATOM 3367 C C . VAL D 1 107 ? 39.363 -13.180 71.981 1.00 18.24 106 VAL D C 1
ATOM 3368 O O . VAL D 1 107 ? 40.207 -12.489 72.547 1.00 15.92 106 VAL D O 1
ATOM 3372 N N . HIS D 1 108 ? 39.320 -14.505 72.074 1.00 18.47 107 HIS D N 1
ATOM 3373 C CA . HIS D 1 108 ? 40.321 -15.272 72.827 1.00 19.47 107 HIS D CA 1
ATOM 3374 C C . HIS D 1 108 ? 41.148 -16.076 71.850 1.00 19.62 107 HIS D C 1
ATOM 3375 O O . HIS D 1 108 ? 40.595 -16.858 71.054 1.00 17.94 107 HIS D O 1
ATOM 3382 N N . CYS D 1 109 ? 42.465 -15.865 71.880 1.00 19.84 108 CYS D N 1
ATOM 3383 C CA . CYS D 1 109 ? 43.359 -16.559 70.958 1.00 21.58 108 CYS D CA 1
ATOM 3384 C C . CYS D 1 109 ? 44.707 -16.881 71.595 1.00 22.15 108 CYS D C 1
ATOM 3385 O O . CYS D 1 109 ? 45.001 -16.457 72.714 1.00 19.45 108 CYS D O 1
ATOM 3388 N N . ASP D 1 110 ? 45.525 -17.641 70.888 1.00 26.95 109 ASP D N 1
ATOM 3389 C CA . ASP D 1 110 ? 46.793 -18.095 71.448 1.00 30.96 109 ASP D CA 1
ATOM 3390 C C . ASP D 1 110 ? 47.769 -16.960 71.661 1.00 32.11 109 ASP D C 1
ATOM 3391 O O . ASP D 1 110 ? 47.688 -15.918 71.003 1.00 34.72 109 ASP D O 1
ATOM 3396 N N . ALA D 1 111 ? 48.641 -17.130 72.645 1.00 31.68 110 ALA D N 1
ATOM 3397 C CA . ALA D 1 111 ? 49.624 -16.109 73.020 1.00 33.15 110 ALA D CA 1
ATOM 3398 C C . ALA D 1 111 ? 50.729 -15.945 71.973 1.00 34.77 110 ALA D C 1
ATOM 3399 O O . ALA D 1 111 ? 50.842 -16.749 71.042 1.00 34.96 110 ALA D O 1
ATOM 3401 N N . ALA D 1 112 ? 51.560 -14.918 72.154 1.00 36.81 111 ALA D N 1
ATOM 3402 C CA . ALA D 1 112 ? 52.615 -14.563 71.180 1.00 40.97 111 ALA D CA 1
ATOM 3403 C C . ALA D 1 112 ? 53.600 -15.703 70.891 1.00 44.05 111 ALA D C 1
ATOM 3404 O O . ALA D 1 112 ? 53.883 -16.524 71.769 1.00 47.32 111 ALA D O 1
#

CATH classification: 2.60.120.10